Protein AF-0000000069707676 (afdb_homodimer)

pLDDT: mean 90.12, std 22.31, range [18.14, 98.94]

Organism: NCBI:txid1187080

Nearest PDB structures (foldseek):
  4gug-assembly1_A  TM=4.707E-01  e=2.164E-03  Salmonella enterica subsp. enterica serovar Typhimurium str. LT2
  3nnt-assembly1_B  TM=4.210E-01  e=1.293E-03  Salmonella enterica subsp. enterica serovar Typhimurium str. LT2
  4guf-assembly1_A  TM=4.722E-01  e=6.799E-03  Salmonella enterica subsp. enterica serovar Typhimurium str. LT2
  3l2i-assembly1_B  TM=4.270E-01  e=3.230E-03  Salmonella enterica subsp. enterica serovar Typhimurium str. LT2
  4guf-assembly1_B  TM=4.625E-01  e=8.073E-03  Salmonella enterica subsp. enterica serovar Typhimurium str. LT2

InterPro domains:
  IPR013022 Xylose isomerase-like, TIM barrel domain [PF01261] (122-294)
  IPR036237 Xylose isomerase-like superfamily [SSF51658] (43-297)
  IPR050312 IolE/XylA/MocC-like [PTHR12110] (61-290)

Secondary structure (DSSP, 8-state):
--------------------------------------SPPBPPPEEEGGGGTTTBT-SS--SSSPPB-SHHHHHHHHHHTT-SEEEEE-TT--HHHHHHHHHHHHHHT-EEEEE-PPP-SHHHHHHHHHHHHHHHHTT--EEEE-S-SS-HHHH-SSHHHHHHHHHHHHHHHHHHHHHHHHHT-EEEEE--SSS-HHHHHHHHHHHT-TTEEEEEESSGGGGGT--HHHHHHHHGGGEEEEEE-EEEEEEETTEEEEEEE-TTSSS--HHHHHHHHHHH-TT--EEE----SPPEEE-TTSGGGGTT-TT-BHHHHHHHHHHHHHTPPSSPPP--TTS-HHHHHHHHHHHHHHHHHHHHHHS-B--/--------------------------------------SPPBPPPEEEGGGGTTTBT-SS--SSSPPB-SHHHHHHHHHHTT-SEEEEE-TT--HHHHHHHHHHHHHHT-EEEEE-PPP-SHHHHHHHHHHHHHHHHTT--EEEE-S-SS-HHHH-SSHHHHHHHHHHHHHHHHHHHHHHHHHT-EEEEE--SSS-HHHHHHHHHHHT-TTEEEEEESSGGGGGT--HHHHHHHHGGGEEEEEE-EEEEEEETTEEEEEEE-TTSSS--HHHHHHHHHHH-TT--EEE----SPPEEE-TTSGGGGTT-TT-BHHHHHHHHHHHHHTPPSSPPP--TTS-HHHHHHHHHHHHHHHHHHHHHHH-B--

Solvent-accessible surface area (backbone atoms only — not comparable to full-atom values): 39520 Å² total; per-residue (Å²): 137,82,81,82,82,78,79,78,79,82,86,79,82,85,91,89,76,78,80,79,73,80,74,72,75,73,71,75,69,76,60,73,74,62,69,66,72,61,88,60,71,31,63,22,41,21,37,27,50,58,27,38,56,72,34,50,65,35,86,63,88,37,91,91,59,56,48,30,86,46,71,62,54,45,47,54,52,37,47,74,74,61,35,28,24,34,31,38,73,40,77,88,66,44,66,67,54,21,49,53,43,27,53,50,28,59,74,66,67,34,50,49,36,30,31,49,75,68,28,82,43,72,73,37,40,55,53,43,49,51,38,50,54,39,41,38,69,28,60,32,51,43,34,37,30,52,84,44,93,60,41,46,56,76,71,34,87,33,48,67,55,44,50,52,49,50,55,53,42,50,54,18,47,54,54,46,41,53,49,25,47,74,70,71,28,36,36,13,43,35,45,45,35,59,46,55,58,69,58,47,49,51,50,45,58,69,64,68,41,95,33,46,34,19,18,45,42,46,46,40,41,48,76,70,46,39,57,43,69,58,41,45,66,68,43,29,78,44,35,62,34,32,32,43,46,16,32,28,28,35,77,50,97,45,37,34,33,46,24,60,43,47,54,90,67,38,72,51,61,58,69,62,49,54,52,49,34,37,72,63,28,75,84,54,50,46,22,35,44,51,44,75,56,55,53,42,80,36,45,66,38,41,74,63,43,49,36,69,49,78,65,45,36,25,65,39,51,20,50,43,53,42,47,30,66,75,53,40,39,83,72,79,76,67,70,42,83,87,47,55,71,68,56,43,52,50,49,34,52,51,41,50,51,48,27,53,50,36,35,37,74,75,62,35,23,70,81,136,82,80,76,82,76,80,78,79,81,77,74,82,83,83,83,81,67,83,83,75,76,74,72,75,72,71,74,68,77,62,75,74,63,71,62,72,60,90,62,73,30,66,23,40,21,38,27,51,58,26,39,55,72,34,49,65,34,85,64,88,36,90,92,58,58,49,29,85,46,70,61,53,44,48,54,51,37,48,74,74,63,35,28,24,35,32,39,73,42,77,90,63,44,66,68,55,20,48,52,43,27,53,52,28,59,74,66,67,33,51,51,33,30,31,49,75,68,28,83,44,75,73,37,40,55,53,43,49,50,38,49,54,40,40,38,68,28,61,31,51,44,32,37,30,52,85,43,93,59,43,45,55,76,71,35,84,31,46,67,56,46,52,52,49,51,54,53,41,50,55,16,47,55,54,47,41,54,50,25,48,74,70,72,28,37,36,13,44,35,42,46,36,60,45,56,61,68,57,47,50,50,50,45,57,69,64,68,42,95,33,48,33,19,18,45,43,47,47,41,41,48,75,70,44,39,57,44,68,59,41,45,66,67,44,29,80,44,36,61,33,32,31,44,46,18,33,28,27,32,77,50,97,43,37,35,34,44,24,62,42,48,54,89,67,37,72,51,61,57,67,62,49,53,51,48,34,38,72,63,27,76,82,54,50,44,21,35,45,51,44,76,57,57,54,42,80,37,44,64,38,41,74,62,41,50,37,69,50,79,66,45,34,25,63,38,50,21,50,42,52,42,47,31,66,77,52,40,39,84,70,78,77,67,68,42,83,86,47,54,73,68,56,42,50,49,48,32,50,51,41,50,52,48,27,54,50,37,34,37,75,75,62,36,23,71,81

Foldseek 3Di:
DPDDPCPPPDDPDDDDDDPDPPPPPPPVPPPVCPVCCVPDFAAFAAAECLLVVCQAVHPDDDPVRHHDDDPQSVQVVCLVLAGQEYEEALAPDDLVNLVVLLVVCVVSNHAYEYEYEFQQDPVSLVSLLVSVVSNVSSVYQEYEYELDPDAQLPPDQAQVVLVVSVVSSLVRVLSNLVSCVVVNGAYAYEPQNNDQLVRVVVSQVVSVHLSYFHAYEQFNCLLVLDDSLVSLVRRLLRHQEYADWFWAWAADDQGIWIATFAPPQHLGPRLSSVSSNCVNPVPYHYYYNRRQAGTDDRRVNDPSSCNNVPCPDVVSSVVSRVSCVVGHGDDDDDHPVVDDSVVSSVVSVVRVSRNSVCCCPPVSNND/DPPPPDPPDPPPDDDDPPDDPPPPPPPVPPPVCPVCCPPDFAAFAAAECLLVVCQAVHPDDDPVRHHDDDPQSVQVVCLVLAGQAYEEALQPDDLVNLVVLLVVCVVSNHAYEYEDEFQQDPVSLVSLLVSVVSNVSSVYQEYEYELDPDAQLPPDQAQVVLVVSVVSSLVRVLSNLVSCVVVNGAYAYEPQNNDQLVRVVVSQVVSVHLSYFHAYEQFNCLLVLDDSLVSLVRRLLRHQEYADWFWAWAADDQGIWIATFAPPQHLGPRLSSVSSNCVNPVPYHYYYNRRQAGTDDRRVNDPSSCNNVPCPDVVSSVVSSVSCVVGHGDDDDDHPVVDDSVVSSVVSVVRVSRNSVCCCPPVSNND

Sequence (734 aa):
MKPSQDPQPSFNPSRRNFLLSAGILTFAMNFPVDVLGKSGERGKMGIVVHSYGLRWNSSHQSRNFPGFQDALQLLEHCHRIGSGGIQVGVHNWTESFAGLLKKRSKALNMFIEGSIGLPRSEKESGSFEKQIEIAKSAGVDVFRTVCLGGRRYETFKSQSEFDVFKEESLKALKTAVKIAEKHQVKLAIENHKDWRAKELVEIVQWLDNPWAGVTLDFGNNISLLEDPDEVIEILAPYSFSTHIKDMGVKTYESGFLLSEIPLGQGVVNLEKAVSLCLKYNPGIRFNLEMITRDPLKIPCLEEDYWKTFGELPGTELAKTLRLVRDKSFQGPLPIISNLDAEEQLSKEEDNILACLAYGKRNLKMNRMKPSQDPQPSFNPSRRNFLLSAGILTFAMNFPVDVLGKSGERGKMGIVVHSYGLRWNSSHQSRNFPGFQDALQLLEHCHRIGSGGIQVGVHNWTESFAGLLKKRSKALNMFIEGSIGLPRSEKESGSFEKQIEIAKSAGVDVFRTVCLGGRRYETFKSQSEFDVFKEESLKALKTAVKIAEKHQVKLAIENHKDWRAKELVEIVQWLDNPWAGVTLDFGNNISLLEDPDEVIEILAPYSFSTHIKDMGVKTYESGFLLSEIPLGQGVVNLEKAVSLCLKYNPGIRFNLEMITRDPLKIPCLEEDYWKTFGELPGTELAKTLRLVRDKSFQGPLPIISNLDAEEQLSKEEDNILACLAYGKRNLKMNR

Radius of gyration: 34.64 Å; Cα contacts (8 Å, |Δi|>4): 1341; chains: 2; bounding box: 85×104×82 Å

Structure (mmCIF, N/CA/C/O backbone):
data_AF-0000000069707676-model_v1
#
loop_
_entity.id
_entity.type
_entity.pdbx_description
1 polymer 'Xylose isomerase-like TIM barrel protein'
#
loop_
_atom_site.group_PDB
_atom_site.id
_atom_site.type_symbol
_atom_site.label_atom_id
_atom_site.label_alt_id
_atom_site.label_comp_id
_atom_site.label_asym_id
_atom_site.label_entity_id
_atom_site.label_seq_id
_atom_site.pdbx_PDB_ins_code
_atom_site.Cartn_x
_atom_site.Cartn_y
_atom_site.Cartn_z
_atom_site.occupancy
_atom_site.B_iso_or_equiv
_atom_site.auth_seq_id
_atom_site.auth_comp_id
_atom_site.auth_asym_id
_atom_site.auth_atom_id
_atom_site.pdbx_PDB_model_num
ATOM 1 N N . MET A 1 1 ? 59.562 18.438 -0.933 1 18.94 1 MET A N 1
ATOM 2 C CA . MET A 1 1 ? 59.406 18.094 0.478 1 18.94 1 MET A CA 1
ATOM 3 C C . MET A 1 1 ? 58 17.531 0.758 1 18.94 1 MET A C 1
ATOM 5 O O . MET A 1 1 ? 57 18.188 0.463 1 18.94 1 MET A O 1
ATOM 9 N N . LYS A 1 2 ? 57.906 16.156 0.917 1 26.8 2 LYS A N 1
ATOM 10 C CA . LYS A 1 2 ? 56.969 15.039 0.914 1 26.8 2 LYS A CA 1
ATOM 11 C C . LYS A 1 2 ? 56.094 15.047 2.172 1 26.8 2 LYS A C 1
ATOM 13 O O . LYS A 1 2 ? 56.438 14.43 3.18 1 26.8 2 LYS A O 1
ATOM 18 N N . PRO A 1 3 ? 55.438 16.234 2.629 1 22.31 3 PRO A N 1
ATOM 19 C CA . PRO A 1 3 ? 55.219 16.234 4.078 1 22.31 3 PRO A CA 1
ATOM 20 C C . PRO A 1 3 ? 54.406 15.031 4.551 1 22.31 3 PRO A C 1
ATOM 22 O O . PRO A 1 3 ? 53.656 14.438 3.76 1 22.31 3 PRO A O 1
ATOM 25 N N . SER A 1 4 ? 54.688 14.453 5.832 1 24.14 4 SER A N 1
ATOM 26 C CA . SER A 1 4 ? 54.562 13.469 6.895 1 24.14 4 SER A CA 1
ATOM 27 C C . SER A 1 4 ? 53.156 13.445 7.48 1 24.14 4 SER A C 1
ATOM 29 O O . SER A 1 4 ? 52.75 14.375 8.18 1 24.14 4 SER A O 1
ATOM 31 N N . GLN A 1 5 ? 52.125 13.07 6.625 1 24.75 5 GLN A N 1
ATOM 32 C CA . GLN A 1 5 ? 50.75 13.086 7.082 1 24.75 5 GLN A CA 1
ATOM 33 C C . GLN A 1 5 ? 50.562 12.195 8.305 1 24.75 5 GLN A C 1
ATOM 35 O O . GLN A 1 5 ? 50.938 11.016 8.289 1 24.75 5 GLN A O 1
ATOM 40 N N . ASP A 1 6 ? 50.5 12.75 9.57 1 22 6 ASP A N 1
ATOM 41 C CA . ASP A 1 6 ? 50.438 12.312 10.961 1 22 6 ASP A CA 1
ATOM 42 C C . ASP A 1 6 ? 49.219 11.43 11.203 1 22 6 ASP A C 1
ATOM 44 O O . ASP A 1 6 ? 48.094 11.836 10.945 1 22 6 ASP A O 1
ATOM 48 N N . PRO A 1 7 ? 49.281 10.047 11.273 1 27.03 7 PRO A N 1
ATOM 49 C CA . PRO A 1 7 ? 48.281 8.961 11.336 1 27.03 7 PRO A CA 1
ATOM 50 C C . PRO A 1 7 ? 47.5 8.961 12.641 1 27.03 7 PRO A C 1
ATOM 52 O O . PRO A 1 7 ? 48.062 8.711 13.711 1 27.03 7 PRO A O 1
ATOM 55 N N . GLN A 1 8 ? 46.781 10.133 13.039 1 22.34 8 GLN A N 1
ATOM 56 C CA . GLN A 1 8 ? 46.469 10.094 14.461 1 22.34 8 GLN A CA 1
ATOM 57 C C . GLN A 1 8 ? 45.656 8.852 14.805 1 22.34 8 GLN A C 1
ATOM 59 O O . GLN A 1 8 ? 44.781 8.438 14.039 1 22.34 8 GLN A O 1
ATOM 64 N N . PRO A 1 9 ? 45.938 8.031 15.93 1 24.5 9 PRO A N 1
ATOM 65 C CA . PRO A 1 9 ? 45.688 6.695 16.469 1 24.5 9 PRO A CA 1
ATOM 66 C C . PRO A 1 9 ? 44.312 6.559 17.078 1 24.5 9 PRO A C 1
ATOM 68 O O . PRO A 1 9 ? 44 7.23 18.062 1 24.5 9 PRO A O 1
ATOM 71 N N . SER A 1 10 ? 43.188 6.863 16.359 1 21.95 10 SER A N 1
ATOM 72 C CA . SER A 1 10 ? 42.031 7.129 17.203 1 21.95 10 SER A CA 1
ATOM 73 C C . SER A 1 10 ? 41.688 5.93 18.094 1 21.95 10 SER A C 1
ATOM 75 O O . SER A 1 10 ? 41.969 4.789 17.719 1 21.95 10 SER A O 1
ATOM 77 N N . PHE A 1 11 ? 41.188 6.191 19.422 1 19.09 11 PHE A N 1
ATOM 78 C CA . PHE A 1 11 ? 40.906 5.668 20.75 1 19.09 11 PHE A CA 1
ATOM 79 C C . PHE A 1 11 ? 39.844 4.57 20.703 1 19.09 11 PHE A C 1
ATOM 81 O O . PHE A 1 11 ? 38.812 4.746 20.078 1 19.09 11 PHE A O 1
ATOM 88 N N . ASN A 1 12 ? 40.188 3.281 20.938 1 20.2 12 ASN A N 1
ATOM 89 C CA . ASN A 1 12 ? 39.656 1.931 21.016 1 20.2 12 ASN A CA 1
ATOM 90 C C . ASN A 1 12 ? 38.656 1.793 22.188 1 20.2 12 ASN A C 1
ATOM 92 O O . ASN A 1 12 ? 39.062 1.486 23.312 1 20.2 12 ASN A O 1
ATOM 96 N N . PRO A 1 13 ? 37.812 2.799 22.578 1 22.08 13 PRO A N 1
ATOM 97 C CA . PRO A 1 13 ? 37.344 2.68 23.953 1 22.08 13 PRO A CA 1
ATOM 98 C C . PRO A 1 13 ? 36.625 1.355 24.219 1 22.08 13 PRO A C 1
ATOM 100 O O . PRO A 1 13 ? 35.906 0.847 23.344 1 22.08 13 PRO A O 1
ATOM 103 N N . SER A 1 14 ? 37.094 0.553 25.141 1 19.22 14 SER A N 1
ATOM 104 C CA . SER A 1 14 ? 36.969 -0.75 25.781 1 19.22 14 SER A CA 1
ATOM 105 C C . SER A 1 14 ? 35.531 -0.987 26.281 1 19.22 14 SER A C 1
ATOM 107 O O . SER A 1 14 ? 34.75 -0.045 26.391 1 19.22 14 SER A O 1
ATOM 109 N N . ARG A 1 15 ? 35.312 -2.117 27.188 1 18.34 15 ARG A N 1
ATOM 110 C CA . ARG A 1 15 ? 34.531 -3.297 27.547 1 18.34 15 ARG A CA 1
ATOM 111 C C . ARG A 1 15 ? 33.312 -2.91 28.359 1 18.34 15 ARG A C 1
ATOM 113 O O . ARG A 1 15 ? 32.188 -3.285 28 1 18.34 15 ARG A O 1
ATOM 120 N N . ARG A 1 16 ? 33.281 -3.205 29.859 1 18.14 16 ARG A N 1
ATOM 121 C CA . ARG A 1 16 ? 32.688 -4.191 30.766 1 18.14 16 ARG A CA 1
ATOM 122 C C . ARG A 1 16 ? 31.406 -3.65 31.406 1 18.14 16 ARG A C 1
ATOM 124 O O . ARG A 1 16 ? 30.344 -4.258 31.312 1 18.14 16 ARG A O 1
ATOM 131 N N . ASN A 1 17 ? 31.422 -3.611 32.844 1 18.59 17 ASN A N 1
ATOM 132 C CA . ASN A 1 17 ? 30.734 -4.289 33.938 1 18.59 17 ASN A CA 1
ATOM 133 C C . ASN A 1 17 ? 29.516 -3.486 34.406 1 18.59 17 ASN A C 1
ATOM 135 O O . ASN A 1 17 ? 28.5 -4.062 34.812 1 18.59 17 ASN A O 1
ATOM 139 N N . PHE A 1 18 ? 29.766 -2.24 34.906 1 19.41 18 PHE A N 1
ATOM 140 C CA . PHE A 1 18 ? 29.281 -1.922 36.25 1 19.41 18 PHE A CA 1
ATOM 141 C C . PHE A 1 18 ? 27.797 -1.526 36.188 1 19.41 18 PHE A C 1
ATOM 143 O O . PHE A 1 18 ? 27.344 -0.701 36.969 1 19.41 18 PHE A O 1
ATOM 150 N N . LEU A 1 19 ? 26.984 -1.973 35.281 1 20.45 19 LEU A N 1
ATOM 151 C CA . LEU A 1 19 ? 25.703 -1.313 35.406 1 20.45 19 LEU A CA 1
ATOM 152 C C . LEU A 1 19 ? 25.062 -1.614 36.75 1 20.45 19 LEU A C 1
ATOM 154 O O . LEU A 1 19 ? 25.016 -2.771 37.188 1 20.45 19 LEU A O 1
ATOM 158 N N . LEU A 1 20 ? 25.062 -0.596 37.75 1 20.3 20 LEU A N 1
ATOM 159 C CA . LEU A 1 20 ? 24.484 -0.291 39.031 1 20.3 20 LEU A CA 1
ATOM 160 C C . LEU A 1 20 ? 23.031 -0.756 39.094 1 20.3 20 LEU A C 1
ATOM 162 O O . LEU A 1 20 ? 22.219 -0.416 38.25 1 20.3 20 LEU A O 1
ATOM 166 N N . SER A 1 21 ? 22.75 -1.948 39.812 1 23.53 21 SER A N 1
ATOM 167 C CA . SER A 1 21 ? 21.609 -2.691 40.344 1 23.53 21 SER A CA 1
ATOM 168 C C . SER A 1 21 ? 20.672 -1.781 41.125 1 23.53 21 SER A C 1
ATOM 170 O O . SER A 1 21 ? 19.859 -2.256 41.906 1 23.53 21 SER A O 1
ATOM 172 N N . ALA A 1 22 ? 20.953 -0.476 41.344 1 25.48 22 ALA A N 1
ATOM 173 C CA . ALA A 1 22 ? 20.141 0.098 42.406 1 25.48 22 ALA A CA 1
ATOM 174 C C . ALA A 1 22 ? 18.656 -0.211 42.188 1 25.48 22 ALA A C 1
ATOM 176 O O . ALA A 1 22 ? 18.156 -0.15 41.062 1 25.48 22 ALA A O 1
ATOM 177 N N . GLY A 1 23 ? 18.094 -1.056 43.094 1 24.98 23 GLY A N 1
ATOM 178 C CA . GLY A 1 23 ? 16.781 -1.553 43.5 1 24.98 23 GLY A CA 1
ATOM 179 C C . GLY A 1 23 ? 15.703 -0.479 43.5 1 24.98 23 GLY A C 1
ATOM 180 O O . GLY A 1 23 ? 15.703 0.402 44.344 1 24.98 23 GLY A O 1
ATOM 181 N N . ILE A 1 24 ? 15.609 0.281 42.438 1 24.64 24 ILE A N 1
ATOM 182 C CA . ILE A 1 24 ? 14.609 1.331 42.594 1 24.64 24 ILE A CA 1
ATOM 183 C C . ILE A 1 24 ? 13.273 0.716 43.031 1 24.64 24 ILE A C 1
ATOM 185 O O . ILE A 1 24 ? 12.758 -0.177 42.344 1 24.64 24 ILE A O 1
ATOM 189 N N . LEU A 1 25 ? 13.125 0.71 44.344 1 26.56 25 LEU A N 1
ATOM 190 C CA . LEU A 1 25 ? 11.883 0.451 45.062 1 26.56 25 LEU A CA 1
ATOM 191 C C . LEU A 1 25 ? 10.703 1.119 44.375 1 26.56 25 LEU A C 1
ATOM 193 O O . LEU A 1 25 ? 10.711 2.334 44.156 1 26.56 25 LEU A O 1
ATOM 197 N N . THR A 1 26 ? 10.203 0.37 43.406 1 25.67 26 THR A N 1
ATOM 198 C CA . THR A 1 26 ? 8.961 0.738 42.719 1 25.67 26 THR A CA 1
ATOM 199 C C . THR A 1 26 ? 7.848 1 43.719 1 25.67 26 THR A C 1
ATOM 201 O O . THR A 1 26 ? 7.355 0.071 44.375 1 25.67 26 THR A O 1
ATOM 204 N N . PHE A 1 27 ? 8.148 1.96 44.625 1 25.3 27 PHE A N 1
ATOM 205 C CA . PHE A 1 27 ? 6.918 2.266 45.375 1 25.3 27 PHE A CA 1
ATOM 206 C C . PHE A 1 27 ? 5.77 2.52 44.406 1 25.3 27 PHE A C 1
ATOM 208 O O . PHE A 1 27 ? 5.848 3.408 43.562 1 25.3 27 PHE A O 1
ATOM 215 N N . ALA A 1 28 ? 5.105 1.419 44.062 1 29.2 28 ALA A N 1
ATOM 216 C CA . ALA A 1 28 ? 3.795 1.381 43.438 1 29.2 28 ALA A CA 1
ATOM 217 C C . ALA A 1 28 ? 2.846 2.398 44.062 1 29.2 28 ALA A C 1
ATOM 219 O O . ALA A 1 28 ? 2.168 2.1 45.031 1 29.2 28 ALA A O 1
ATOM 220 N N . MET A 1 29 ? 3.449 3.611 44.469 1 28.05 29 MET A N 1
ATOM 221 C CA . MET A 1 29 ? 2.352 4.426 44.969 1 28.05 29 MET A CA 1
ATOM 222 C C . MET A 1 29 ? 1.232 4.543 43.938 1 28.05 29 MET A C 1
ATOM 224 O O . MET A 1 29 ? 1.487 4.848 42.781 1 28.05 29 MET A O 1
ATOM 228 N N . ASN A 1 30 ? 0.22 3.725 44.062 1 29.59 30 ASN A N 1
ATOM 229 C CA . ASN A 1 30 ? -1.12 3.795 43.5 1 29.59 30 ASN A CA 1
ATOM 230 C C . ASN A 1 30 ? -1.616 5.234 43.406 1 29.59 30 ASN A C 1
ATOM 232 O O . ASN A 1 30 ? -2.268 5.73 44.312 1 29.59 30 ASN A O 1
ATOM 236 N N . PHE A 1 31 ? -0.656 6.188 43.156 1 28.3 31 PHE A N 1
ATOM 237 C CA . PHE A 1 31 ? -1.469 7.391 43.031 1 28.3 31 PHE A CA 1
ATOM 238 C C . PHE A 1 31 ? -2.537 7.211 41.938 1 28.3 31 PHE A C 1
ATOM 240 O O . PHE A 1 31 ? -2.262 6.672 40.875 1 28.3 31 PHE A O 1
ATOM 247 N N . PRO A 1 32 ? -3.785 6.949 42.375 1 33.12 32 PRO A N 1
ATOM 248 C CA . PRO A 1 32 ? -4.832 7.047 41.344 1 33.12 32 PRO A CA 1
ATOM 249 C C . PRO A 1 32 ? -4.543 8.125 40.312 1 33.12 32 PRO A C 1
ATOM 251 O O . PRO A 1 32 ? -4.191 9.25 40.656 1 33.12 32 PRO A O 1
ATOM 254 N N . VAL A 1 33 ? -3.787 7.773 39.312 1 31.56 33 VAL A N 1
ATOM 255 C CA . VAL A 1 33 ? -3.674 8.734 38.219 1 31.56 33 VAL A CA 1
ATOM 256 C C . VAL A 1 33 ? -5.043 9.344 37.938 1 31.56 33 VAL A C 1
ATOM 258 O O . VAL A 1 33 ? -5.891 8.703 37.312 1 31.56 33 VAL A O 1
ATOM 261 N N . ASP A 1 34 ? -5.711 9.672 39 1 30.55 34 ASP A N 1
ATOM 262 C CA . ASP A 1 34 ? -6.75 10.625 38.625 1 30.55 34 ASP A CA 1
ATOM 263 C C . ASP A 1 34 ? -6.211 11.648 37.625 1 30.55 34 ASP A C 1
ATOM 265 O O . ASP A 1 34 ? -5.398 12.5 37.969 1 30.55 34 ASP A O 1
ATOM 269 N N . VAL A 1 35 ? -5.758 11.125 36.531 1 33.75 35 VAL A N 1
ATOM 270 C CA . VAL A 1 35 ? -5.676 12.148 35.469 1 33.75 35 VAL A CA 1
ATOM 271 C C . VAL A 1 35 ? -6.711 13.234 35.75 1 33.75 35 VAL A C 1
ATOM 273 O O . VAL A 1 35 ? -7.918 12.992 35.656 1 33.75 35 VAL A O 1
ATOM 276 N N . LEU A 1 36 ? -6.602 13.938 36.719 1 34.53 36 LEU A N 1
ATOM 277 C CA . LEU A 1 36 ? -7.25 15.242 36.75 1 34.53 36 LEU A CA 1
ATOM 278 C C . LEU A 1 36 ? -7.27 15.859 35.344 1 34.53 36 LEU A C 1
ATOM 280 O O . LEU A 1 36 ? -6.281 16.453 34.906 1 34.53 36 LEU A O 1
ATOM 284 N N . GLY A 1 37 ? -7.262 15.195 34.188 1 37.06 37 GLY A N 1
ATOM 285 C CA . GLY A 1 37 ? -7.914 16.078 33.25 1 37.06 37 GLY A CA 1
ATOM 286 C C . GLY A 1 37 ? -8.992 16.938 33.875 1 37.06 37 GLY A C 1
ATOM 287 O O . GLY A 1 37 ? -10.125 16.5 34.031 1 37.06 37 GLY A O 1
ATOM 288 N N . LYS A 1 38 ? -8.773 17.484 34.938 1 39.62 38 LYS A N 1
ATOM 289 C CA . LYS A 1 38 ? -9.617 18.422 35.656 1 39.62 38 LYS A CA 1
ATOM 290 C C . LYS A 1 38 ? -10.602 19.125 34.719 1 39.62 38 LYS A C 1
ATOM 292 O O . LYS A 1 38 ? -10.211 19.625 33.688 1 39.62 38 LYS A O 1
ATOM 297 N N . SER A 1 39 ? -11.789 18.672 34.531 1 53.09 39 SER A N 1
ATOM 298 C CA . SER A 1 39 ? -13.055 19.125 33.969 1 53.09 39 SER A CA 1
ATOM 299 C C . SER A 1 39 ? -13.023 20.609 33.656 1 53.09 39 SER A C 1
ATOM 301 O O . SER A 1 39 ? -14.047 21.203 33.312 1 53.09 39 SER A O 1
ATOM 303 N N . GLY A 1 40 ? -11.828 21.266 33.938 1 68.12 40 GLY A N 1
ATOM 304 C CA . GLY A 1 40 ? -11.969 22.703 33.875 1 68.12 40 GLY A CA 1
ATOM 305 C C . GLY A 1 40 ? -11.93 23.234 32.469 1 68.12 40 GLY A C 1
ATOM 306 O O . GLY A 1 40 ? -11.625 22.5 31.516 1 68.12 40 GLY A O 1
ATOM 307 N N . GLU A 1 41 ? -12.258 24.453 32.281 1 86.81 41 GLU A N 1
ATOM 308 C CA . GLU A 1 41 ? -12.312 25.219 31.047 1 86.81 41 GLU A CA 1
ATOM 309 C C . GLU A 1 41 ? -10.93 25.359 30.422 1 86.81 41 GLU A C 1
ATOM 311 O O . GLU A 1 41 ? -9.93 25.469 31.141 1 86.81 41 GLU A O 1
ATOM 316 N N . ARG A 1 42 ? -10.781 25.062 29.203 1 94.56 42 ARG A N 1
ATOM 317 C CA . ARG A 1 42 ? -9.57 25.219 28.406 1 94.56 42 ARG A CA 1
ATOM 318 C C . ARG A 1 42 ? -9.547 26.578 27.703 1 94.56 42 ARG A C 1
ATOM 320 O O . ARG A 1 42 ? -10.57 27.266 27.641 1 94.56 42 ARG A O 1
ATOM 327 N N . GLY A 1 43 ? -8.312 26.938 27.344 1 95.31 43 GLY A N 1
ATOM 328 C CA . GLY A 1 43 ? -8.18 28.203 26.641 1 95.31 43 GLY A CA 1
ATOM 329 C C . GLY A 1 43 ? -8.906 28.234 25.297 1 95.31 43 GLY A C 1
ATOM 330 O O . GLY A 1 43 ? -8.938 27.219 24.594 1 95.31 43 GLY A O 1
ATOM 331 N N . LYS A 1 44 ? -9.461 29.422 25 1 97.25 44 LYS A N 1
ATOM 332 C CA . LYS A 1 44 ? -10.109 29.594 23.703 1 97.25 44 LYS A CA 1
ATOM 333 C C . LYS A 1 44 ? -9.133 29.328 22.562 1 97.25 44 LYS A C 1
ATOM 335 O O . LYS A 1 44 ? -7.934 29.578 22.688 1 97.25 44 LYS A O 1
ATOM 340 N N . MET A 1 45 ? -9.688 28.891 21.453 1 98.56 45 MET A N 1
ATOM 341 C CA . MET A 1 45 ? -8.859 28.656 20.281 1 98.56 45 MET A CA 1
ATOM 342 C C . MET A 1 45 ? -8.445 29.969 19.625 1 98.56 45 MET A C 1
ATOM 344 O O . MET A 1 45 ? -9.242 30.906 19.562 1 98.56 45 MET A O 1
ATOM 348 N N . GLY A 1 46 ? -7.152 30 19.219 1 98.81 46 GLY A N 1
ATOM 349 C CA . GLY A 1 46 ? -6.762 31 18.25 1 98.81 46 GLY A CA 1
ATOM 350 C C . GLY A 1 46 ? -7.105 30.625 16.812 1 98.81 46 GLY A C 1
ATOM 351 O O . GLY A 1 46 ? -7.695 29.578 16.578 1 98.81 46 GLY A O 1
ATOM 352 N N . ILE A 1 47 ? -6.82 31.531 15.883 1 98.88 47 ILE A N 1
ATOM 353 C CA . ILE A 1 47 ? -7.062 31.281 14.469 1 98.88 47 ILE A CA 1
ATOM 354 C C . ILE A 1 47 ? -5.801 31.578 13.664 1 98.88 47 ILE A C 1
ATOM 356 O O . ILE A 1 47 ? -5.215 32.656 13.805 1 98.88 47 ILE A O 1
ATOM 360 N N . VAL A 1 48 ? -5.375 30.594 12.891 1 98.88 48 VAL A N 1
ATOM 361 C CA . VAL A 1 48 ? -4.285 30.781 11.945 1 98.88 48 VAL A CA 1
ATOM 362 C C . VAL A 1 48 ? -4.781 31.594 10.742 1 98.88 48 VAL A C 1
ATOM 364 O O . VAL A 1 48 ? -5.863 31.328 10.219 1 98.88 48 VAL A O 1
ATOM 367 N N . VAL A 1 49 ? -3.979 32.469 10.32 1 98.69 49 VAL A N 1
ATOM 368 C CA . VAL A 1 49 ? -4.367 33.375 9.227 1 98.69 49 VAL A CA 1
ATOM 369 C C . VAL A 1 49 ? -4.762 32.531 8.008 1 98.69 49 VAL A C 1
ATOM 371 O O . VAL A 1 49 ? -5.617 32.969 7.219 1 98.69 49 VAL A O 1
ATOM 374 N N . HIS A 1 50 ? -4.258 31.312 7.887 1 98.19 50 HIS A N 1
ATOM 375 C CA . HIS A 1 50 ? -4.535 30.469 6.734 1 98.19 50 HIS A CA 1
ATOM 376 C C . HIS A 1 50 ? -5.988 30 6.73 1 98.19 50 HIS A C 1
ATOM 378 O O . HIS A 1 50 ? -6.5 29.562 5.699 1 98.19 50 HIS A O 1
ATOM 384 N N . SER A 1 51 ? -6.621 30.031 7.855 1 98.75 51 SER A N 1
ATOM 385 C CA . SER A 1 51 ? -8.055 29.766 7.902 1 98.75 51 SER A CA 1
ATOM 386 C C . SER A 1 51 ? -8.844 30.812 7.117 1 98.75 51 SER A C 1
ATOM 388 O O . SER A 1 51 ? -9.945 30.531 6.641 1 98.75 51 SER A O 1
ATOM 390 N N . TYR A 1 52 ? -8.281 32 7.039 1 98.56 52 TYR A N 1
ATOM 391 C CA . TYR A 1 52 ? -8.875 33.094 6.289 1 98.56 52 TYR A CA 1
ATOM 392 C C . TYR A 1 52 ? -8.086 33.375 5.016 1 98.56 52 TYR A C 1
ATOM 394 O O . TYR A 1 52 ? -7.812 34.531 4.695 1 98.56 52 TYR A O 1
ATOM 402 N N . GLY A 1 53 ? -7.738 32.312 4.371 1 97.19 53 GLY A N 1
ATOM 403 C CA . GLY A 1 53 ? -6.961 32.469 3.152 1 97.19 53 GLY A CA 1
ATOM 404 C C . GLY A 1 53 ? -7.664 33.281 2.096 1 97.19 53 GLY A C 1
ATOM 405 O O . GLY A 1 53 ? -7.023 34.031 1.341 1 97.19 53 GLY A O 1
ATOM 406 N N . LEU A 1 54 ? -8.953 33.25 2.027 1 96.94 54 LEU A N 1
ATOM 407 C CA . LEU A 1 54 ? -9.727 33.969 1.015 1 96.94 54 LEU A CA 1
ATOM 408 C C . LEU A 1 54 ? -9.891 35.438 1.386 1 96.94 54 LEU A C 1
ATOM 410 O O . LEU A 1 54 ? -9.852 36.281 0.515 1 96.94 54 LEU A O 1
ATOM 414 N N . ARG A 1 55 ? -9.953 35.688 2.662 1 97.31 55 ARG A N 1
ATOM 415 C CA . ARG A 1 55 ? -10.172 37.062 3.094 1 97.31 55 ARG A CA 1
ATOM 416 C C . ARG A 1 55 ? -8.844 37.781 3.307 1 97.31 55 ARG A C 1
ATOM 418 O O . ARG A 1 55 ? -8.789 39.031 3.279 1 97.31 55 ARG A O 1
ATOM 425 N N . TRP A 1 56 ? -7.812 37.062 3.576 1 97.31 56 TRP A N 1
ATOM 426 C CA . TRP A 1 56 ? -6.512 37.688 3.83 1 97.31 56 TRP A CA 1
ATOM 427 C C . TRP A 1 56 ? -5.973 38.344 2.578 1 97.31 56 TRP A C 1
ATOM 429 O O . TRP A 1 56 ? -5.699 37.688 1.572 1 97.31 56 TRP A O 1
ATOM 439 N N . ASN A 1 57 ? -5.879 39.625 2.652 1 93.44 57 ASN A N 1
ATOM 440 C CA . ASN A 1 57 ? -5.414 40.469 1.539 1 93.44 57 ASN A CA 1
ATOM 441 C C . ASN A 1 57 ? -6.246 40.219 0.282 1 93.44 57 ASN A C 1
ATOM 443 O O . ASN A 1 57 ? -5.703 40.125 -0.82 1 93.44 57 ASN A O 1
ATOM 447 N N . SER A 1 58 ? -7.504 40.094 0.488 1 90.88 58 SER A N 1
ATOM 448 C CA . SER A 1 58 ? -8.414 39.781 -0.612 1 90.88 58 SER A CA 1
ATOM 449 C C . SER A 1 58 ? -8.516 40.969 -1.574 1 90.88 58 SER A C 1
ATOM 451 O O . SER A 1 58 ? -8.57 42.125 -1.146 1 90.88 58 SER A O 1
ATOM 453 N N . SER A 1 59 ? -8.508 40.656 -2.848 1 86.75 59 SER A N 1
ATOM 454 C CA . SER A 1 59 ? -8.742 41.688 -3.855 1 86.75 59 SER A CA 1
ATOM 455 C C . SER A 1 59 ? -10.234 41.906 -4.078 1 86.75 59 SER A C 1
ATOM 457 O O . SER A 1 59 ? -10.641 42.938 -4.645 1 86.75 59 SER A O 1
ATOM 459 N N . HIS A 1 60 ? -10.984 40.906 -3.654 1 87.56 60 HIS A N 1
ATOM 460 C CA . HIS A 1 60 ? -12.438 41 -3.803 1 87.56 60 HIS A CA 1
ATOM 461 C C . HIS A 1 60 ? -13.047 41.875 -2.707 1 87.56 60 HIS A C 1
ATOM 463 O O . HIS A 1 60 ? -12.875 41.594 -1.519 1 87.56 60 HIS A O 1
ATOM 469 N N . GLN A 1 61 ? -13.727 42.906 -3.148 1 88.81 61 GLN A N 1
ATOM 470 C CA . GLN A 1 61 ? -14.398 43.75 -2.184 1 88.81 61 GLN A CA 1
ATOM 471 C C . GLN A 1 61 ? -15.766 43.219 -1.8 1 88.81 61 GLN A C 1
ATOM 473 O O . GLN A 1 61 ? -16.656 43.094 -2.646 1 88.81 61 GLN A O 1
ATOM 478 N N . SER A 1 62 ? -15.836 42.75 -0.595 1 93.94 62 SER A N 1
ATOM 479 C CA . SER A 1 62 ? -17.094 42.25 -0.062 1 93.94 62 SER A CA 1
ATOM 480 C C . SER A 1 62 ? -17.594 43.094 1.094 1 93.94 62 SER A C 1
ATOM 482 O O . SER A 1 62 ? -16.828 43.438 2.002 1 93.94 62 SER A O 1
ATOM 484 N N . ARG A 1 63 ? -18.844 43.438 1.013 1 94.12 63 ARG A N 1
ATOM 485 C CA . ARG A 1 63 ? -19.438 44.188 2.113 1 94.12 63 ARG A CA 1
ATOM 486 C C . ARG A 1 63 ? -19.672 43.281 3.324 1 94.12 63 ARG A C 1
ATOM 488 O O . ARG A 1 63 ? -19.484 43.719 4.465 1 94.12 63 ARG A O 1
ATOM 495 N N . ASN A 1 64 ? -20.016 42.062 3.135 1 94.94 64 ASN A N 1
ATOM 496 C CA . ASN A 1 64 ? -20.344 41.125 4.195 1 94.94 64 ASN A CA 1
ATOM 497 C C . ASN A 1 64 ? -19.094 40.531 4.82 1 94.94 64 ASN A C 1
ATOM 499 O O . ASN A 1 64 ? -19.094 40.188 6.008 1 94.94 64 ASN A O 1
ATOM 503 N N . PHE A 1 65 ? -18.094 40.375 3.951 1 97.12 65 PHE A N 1
ATOM 504 C CA . PHE A 1 65 ? -16.859 39.75 4.398 1 97.12 65 PHE A CA 1
ATOM 505 C C . PHE A 1 65 ? -15.641 40.562 3.953 1 97.12 65 PHE A C 1
ATOM 507 O O . PHE A 1 65 ? -14.844 40.094 3.145 1 97.12 65 PHE A O 1
ATOM 514 N N . PRO A 1 66 ? -15.461 41.656 4.543 1 95.81 66 PRO A N 1
ATOM 515 C CA . PRO A 1 66 ? -14.336 42.5 4.133 1 95.81 66 PRO A CA 1
ATOM 516 C C . PRO A 1 66 ? -12.984 41.844 4.367 1 95.81 66 PRO A C 1
ATOM 518 O O . PRO A 1 66 ? -12.805 41.125 5.355 1 95.81 66 PRO A O 1
ATOM 521 N N . GLY A 1 67 ? -12.07 42.156 3.492 1 96.44 67 GLY A N 1
ATOM 522 C CA . GLY A 1 67 ? -10.719 41.625 3.604 1 96.44 67 GLY A CA 1
ATOM 523 C C . GLY A 1 67 ? -9.953 42.188 4.785 1 96.44 67 GLY A C 1
ATOM 524 O O . GLY A 1 67 ? -10.312 43.219 5.324 1 96.44 67 GLY A O 1
ATOM 525 N N . PHE A 1 68 ? -8.93 41.375 5.191 1 96.69 68 PHE A N 1
ATOM 526 C CA . PHE A 1 68 ? -7.965 41.844 6.188 1 96.69 68 PHE A CA 1
ATOM 527 C C . PHE A 1 68 ? -6.676 42.281 5.523 1 96.69 68 PHE A C 1
ATOM 529 O O . PHE A 1 68 ? -6.094 41.562 4.715 1 96.69 68 PHE A O 1
ATOM 536 N N . GLN A 1 69 ? -6.199 43.406 5.961 1 94.75 69 GLN A N 1
ATOM 537 C CA . GLN A 1 69 ? -4.992 43.938 5.328 1 94.75 69 GLN A CA 1
ATOM 538 C C . GLN A 1 69 ? -3.779 43.75 6.238 1 94.75 69 GLN A C 1
ATOM 540 O O . GLN A 1 69 ? -2.639 43.906 5.793 1 94.75 69 GLN A O 1
ATOM 545 N N . ASP A 1 70 ? -4.09 43.531 7.461 1 96.81 70 ASP A N 1
ATOM 546 C CA . ASP A 1 70 ? -2.979 43.375 8.391 1 96.81 70 ASP A CA 1
ATOM 547 C C . ASP A 1 70 ? -3.406 42.594 9.625 1 96.81 70 ASP A C 1
ATOM 549 O O . ASP A 1 70 ? -4.566 42.188 9.742 1 96.81 70 ASP A O 1
ATOM 553 N N . ALA A 1 71 ? -2.434 42.375 10.5 1 98.56 71 ALA A N 1
ATOM 554 C CA . ALA A 1 71 ? -2.641 41.562 11.688 1 98.56 71 ALA A CA 1
ATOM 555 C C . ALA A 1 71 ? -3.656 42.188 12.625 1 98.56 71 ALA A C 1
ATOM 557 O O . ALA A 1 71 ? -4.383 41.5 13.344 1 98.56 71 ALA A O 1
AT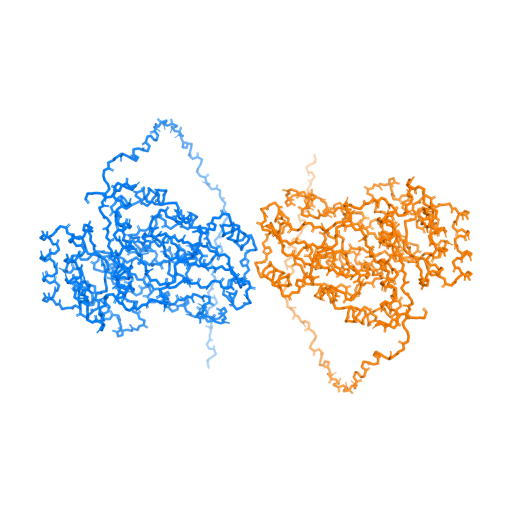OM 558 N N . LEU A 1 72 ? -3.666 43.5 12.664 1 98.44 72 LEU A N 1
ATOM 559 C CA . LEU A 1 72 ? -4.582 44.188 13.562 1 98.44 72 LEU A CA 1
ATOM 560 C C . LEU A 1 72 ? -6.031 43.938 13.148 1 98.44 72 LEU A C 1
ATOM 562 O O . LEU A 1 72 ? -6.879 43.656 14 1 98.44 72 LEU A O 1
ATOM 566 N N . GLN A 1 73 ? -6.324 44.062 11.891 1 98.12 73 GLN A N 1
ATOM 567 C CA . GLN A 1 73 ? -7.672 43.812 11.391 1 98.12 73 GLN A CA 1
ATOM 568 C C . GLN A 1 73 ? -8.078 42.344 11.641 1 98.12 73 GLN A C 1
ATOM 570 O O . GLN A 1 73 ? -9.219 42.094 12.016 1 98.12 73 GLN A O 1
ATOM 575 N N . LEU A 1 74 ? -7.184 41.469 11.414 1 98.69 74 LEU A N 1
ATOM 576 C CA . LEU A 1 74 ? -7.449 40.062 11.695 1 98.69 74 LEU A CA 1
ATOM 577 C C . LEU A 1 74 ? -7.75 39.844 13.18 1 98.69 74 LEU A C 1
ATOM 579 O O . LEU A 1 74 ? -8.711 39.156 13.531 1 98.69 74 LEU A O 1
ATOM 583 N N . LEU A 1 75 ? -6.926 40.438 14.023 1 98.75 75 LEU A N 1
ATOM 584 C CA . LEU A 1 75 ? -7.078 40.312 15.469 1 98.75 75 LEU A CA 1
ATOM 585 C C . LEU A 1 75 ? -8.453 40.812 15.906 1 98.75 75 LEU A C 1
ATOM 587 O O . LEU A 1 75 ? -9.133 40.125 16.688 1 98.75 75 LEU A O 1
ATOM 591 N N . GLU A 1 76 ? -8.875 41.906 15.438 1 98.56 76 GLU A N 1
ATOM 592 C CA . GLU A 1 76 ? -10.148 42.5 15.828 1 98.56 76 GLU A CA 1
ATOM 593 C C . GLU A 1 76 ? -11.32 41.625 15.375 1 98.56 76 GLU A C 1
ATOM 595 O O . GLU A 1 76 ? -12.281 41.406 16.125 1 98.56 76 GLU A O 1
ATOM 600 N N . HIS A 1 77 ? -11.211 41.188 14.18 1 98.56 77 HIS A N 1
ATOM 601 C CA . HIS A 1 77 ? -12.266 40.312 13.688 1 98.56 77 HIS A CA 1
ATOM 602 C C . HIS A 1 77 ? -12.344 39.031 14.508 1 98.56 77 HIS A C 1
ATOM 604 O O . HIS A 1 77 ? -13.43 38.594 14.914 1 98.56 77 HIS A O 1
ATOM 610 N N . CYS A 1 78 ? -11.219 38.406 14.695 1 98.75 78 CYS A N 1
ATOM 611 C CA . CYS A 1 78 ? -11.172 37.156 15.43 1 98.75 78 CYS A CA 1
ATOM 612 C C . CYS A 1 78 ? -11.711 37.312 16.844 1 98.75 78 CYS A C 1
ATOM 614 O O . CYS A 1 78 ? -12.391 36.438 17.375 1 98.75 78 CYS A O 1
ATOM 616 N N . HIS A 1 79 ? -11.414 38.469 17.438 1 98.62 79 HIS A N 1
ATOM 617 C CA . HIS A 1 79 ? -11.977 38.781 18.75 1 98.62 79 HIS A CA 1
ATOM 618 C C . HIS A 1 79 ? -13.5 38.781 18.703 1 98.62 79 HIS A C 1
ATOM 620 O O . HIS A 1 79 ? -14.164 38.219 19.578 1 98.62 79 HIS A O 1
ATOM 626 N N . ARG A 1 80 ? -14.008 39.406 17.719 1 98.06 80 ARG A N 1
ATOM 627 C CA . ARG A 1 80 ? -15.453 39.562 17.594 1 98.06 80 ARG A CA 1
ATOM 628 C C . ARG A 1 80 ? -16.141 38.219 17.484 1 98.06 80 ARG A C 1
ATOM 630 O O . ARG A 1 80 ? -17.266 38.062 17.969 1 98.06 80 ARG A O 1
ATOM 637 N N . ILE A 1 81 ? -15.422 37.312 16.922 1 98 81 ILE A N 1
ATOM 638 C CA . ILE A 1 81 ? -16.109 36.031 16.688 1 98 81 ILE A CA 1
ATOM 639 C C . ILE A 1 81 ? -15.742 35.062 17.797 1 98 81 ILE A C 1
ATOM 641 O O . ILE A 1 81 ? -16.109 33.875 17.734 1 98 81 ILE A O 1
ATOM 645 N N . GLY A 1 82 ? -14.938 35.438 18.734 1 97.56 82 GLY A N 1
ATOM 646 C CA . GLY A 1 82 ? -14.789 34.656 19.953 1 97.56 82 GLY A CA 1
ATOM 647 C C . GLY A 1 82 ? -13.484 33.906 20.016 1 97.56 82 GLY A C 1
ATOM 648 O O . GLY A 1 82 ? -13.32 33 20.859 1 97.56 82 GLY A O 1
ATOM 649 N N . SER A 1 83 ? -12.555 34.219 19.219 1 98.38 83 SER A N 1
ATOM 650 C CA . SER A 1 83 ? -11.25 33.562 19.25 1 98.38 83 SER A CA 1
ATOM 651 C C . SER A 1 83 ? -10.414 34.062 20.406 1 98.38 83 SER A C 1
ATOM 653 O O . SER A 1 83 ? -10.578 35.219 20.859 1 98.38 83 SER A O 1
ATOM 655 N N . GLY A 1 84 ? -9.484 33.188 20.906 1 98.38 84 GLY A N 1
ATOM 656 C CA . GLY A 1 84 ? -8.602 33.594 22 1 98.38 84 GLY A CA 1
ATOM 657 C C . GLY A 1 84 ? -7.316 34.25 21.516 1 98.38 84 GLY A C 1
ATOM 658 O O . GLY A 1 84 ? -6.586 34.844 22.312 1 98.38 84 GLY A O 1
ATOM 659 N N . GLY A 1 85 ? -7.094 34.188 20.266 1 98.69 85 GLY A N 1
ATOM 660 C CA . GLY A 1 85 ? -5.867 34.75 19.703 1 98.69 85 GLY A CA 1
ATOM 661 C C . GLY A 1 85 ? -5.742 34.5 18.203 1 98.69 85 GLY A C 1
ATOM 662 O O . GLY A 1 85 ? -6.711 34.125 17.547 1 98.69 85 GLY A O 1
ATOM 663 N N . ILE A 1 86 ? -4.574 34.875 17.672 1 98.88 86 ILE A N 1
ATOM 664 C CA . ILE A 1 86 ? -4.312 34.656 16.25 1 98.88 86 ILE A CA 1
ATOM 665 C C . ILE A 1 86 ? -2.879 34.188 16.047 1 98.88 86 ILE A C 1
ATOM 667 O O . ILE A 1 86 ? -2.027 34.375 16.922 1 98.88 86 ILE A O 1
ATOM 671 N N . GLN A 1 87 ? -2.637 33.469 15.039 1 98.94 87 GLN A N 1
ATOM 672 C CA . GLN A 1 87 ? -1.312 33.219 14.492 1 98.94 87 GLN A CA 1
ATOM 673 C C . GLN A 1 87 ? -1.166 33.781 13.086 1 98.94 87 GLN A C 1
ATOM 675 O O . GLN A 1 87 ? -1.94 33.438 12.188 1 98.94 87 GLN A O 1
ATOM 680 N N . VAL A 1 88 ? -0.186 34.625 12.852 1 98.81 88 VAL A N 1
ATOM 681 C CA . VAL A 1 88 ? -0.119 35.375 11.602 1 98.81 88 VAL A CA 1
ATOM 682 C C . VAL A 1 88 ? 1.337 35.688 11.266 1 98.81 88 VAL A C 1
ATOM 684 O O . VAL A 1 88 ? 2.211 35.625 12.133 1 98.81 88 VAL A O 1
ATOM 687 N N . GLY A 1 89 ? 1.595 35.969 9.977 1 98.62 89 GLY A N 1
ATOM 688 C CA . GLY A 1 89 ? 2.936 36.344 9.547 1 98.62 89 GLY A CA 1
ATOM 689 C C . GLY A 1 89 ? 3.443 37.625 10.172 1 98.62 89 GLY A C 1
ATOM 690 O O . GLY A 1 89 ? 2.689 38.594 10.32 1 98.62 89 GLY A O 1
ATOM 691 N N . VAL A 1 90 ? 4.754 37.656 10.453 1 98.56 90 VAL A N 1
ATOM 692 C CA . VAL A 1 90 ? 5.289 38.812 11.164 1 98.56 90 VAL A CA 1
ATOM 693 C C . VAL A 1 90 ? 6.23 39.594 10.25 1 98.56 90 VAL A C 1
ATOM 695 O O . VAL A 1 90 ? 6.953 40.469 10.711 1 98.56 90 VAL A O 1
ATOM 698 N N . HIS A 1 91 ? 6.168 39.188 9.023 1 95.81 91 HIS A N 1
ATOM 699 C CA . HIS A 1 91 ? 7.051 39.875 8.078 1 95.81 91 HIS A CA 1
ATOM 700 C C . HIS A 1 91 ? 6.648 41.312 7.898 1 95.81 91 HIS A C 1
ATOM 702 O O . HIS A 1 91 ? 5.465 41.656 7.961 1 95.81 91 HIS A O 1
ATOM 708 N N . ASN A 1 92 ? 7.535 42.281 7.852 1 92.81 92 ASN A N 1
ATOM 709 C CA . ASN A 1 92 ? 7.406 43.688 7.512 1 92.81 92 ASN A CA 1
ATOM 710 C C . ASN A 1 92 ? 6.719 44.5 8.625 1 92.81 92 ASN A C 1
ATOM 712 O O . ASN A 1 92 ? 6.172 45.562 8.383 1 92.81 92 ASN A O 1
ATOM 716 N N . TRP A 1 93 ? 6.609 43.906 9.789 1 97.94 93 TRP A N 1
ATOM 717 C CA . TRP A 1 93 ? 6.102 44.688 10.914 1 97.94 93 TRP A CA 1
ATOM 718 C C . TRP A 1 93 ? 7.062 45.812 11.266 1 97.94 93 TRP A C 1
ATOM 720 O O . TRP A 1 93 ? 8.281 45.625 11.266 1 97.94 93 TRP A O 1
ATOM 730 N N . THR A 1 94 ? 6.531 46.969 11.57 1 98.06 94 THR A N 1
ATOM 731 C CA . THR A 1 94 ? 7.301 48.062 12.125 1 98.06 94 THR A CA 1
ATOM 732 C C . THR A 1 94 ? 7.16 48.125 13.641 1 98.06 94 THR A C 1
ATOM 734 O O . THR A 1 94 ? 6.246 47.531 14.203 1 98.06 94 THR A O 1
ATOM 737 N N . GLU A 1 95 ? 8.078 48.906 14.227 1 97.88 95 GLU A N 1
ATOM 738 C CA . GLU A 1 95 ? 7.992 49.094 15.68 1 97.88 95 GLU A CA 1
ATOM 739 C C . GLU A 1 95 ? 6.672 49.719 16.078 1 97.88 95 GLU A C 1
ATOM 741 O O . GLU A 1 95 ? 6.062 49.344 17.078 1 97.88 95 GLU A O 1
ATOM 746 N N . SER A 1 96 ? 6.332 50.656 15.273 1 98.38 96 SER A N 1
ATOM 747 C CA . SER A 1 96 ? 5.078 51.344 15.547 1 98.38 96 SER A CA 1
ATOM 748 C C . SER A 1 96 ? 3.889 50.406 15.453 1 98.38 96 SER A C 1
ATOM 750 O O . SER A 1 96 ? 3 50.406 16.312 1 98.38 96 SER A O 1
ATOM 752 N N . PHE A 1 97 ? 3.859 49.656 14.422 1 98.38 97 PHE A N 1
ATOM 753 C CA . PHE A 1 97 ? 2.783 48.688 14.234 1 98.38 97 PHE A CA 1
ATOM 754 C C . PHE A 1 97 ? 2.773 47.656 15.367 1 98.38 97 PHE A C 1
ATOM 756 O O . PHE A 1 97 ? 1.711 47.312 15.883 1 98.38 97 PHE A O 1
ATOM 763 N N . ALA A 1 98 ? 3.939 47.188 15.766 1 98.62 98 ALA A N 1
ATOM 764 C CA . ALA A 1 98 ? 4.074 46.25 16.875 1 98.62 98 ALA A CA 1
ATOM 765 C C . ALA A 1 98 ? 3.506 46.812 18.172 1 98.62 98 ALA A C 1
ATOM 767 O O . ALA A 1 98 ? 2.855 46.125 18.938 1 98.62 98 ALA A O 1
ATOM 768 N N . GLY A 1 99 ? 3.812 48.062 18.375 1 98.38 99 GLY A N 1
ATOM 769 C CA . GLY A 1 99 ? 3.258 48.719 19.547 1 98.38 99 GLY A CA 1
ATOM 770 C C . GLY A 1 99 ? 1.742 48.75 19.547 1 98.38 99 GLY A C 1
ATOM 771 O O . GLY A 1 99 ? 1.113 48.5 20.578 1 98.38 99 GLY A O 1
ATOM 772 N N . LEU A 1 100 ? 1.201 49.094 18.406 1 98.31 100 LEU A N 1
ATOM 773 C CA . LEU A 1 100 ? -0.25 49.125 18.266 1 98.31 100 LEU A CA 1
ATOM 774 C C . LEU A 1 100 ? -0.848 47.75 18.5 1 98.31 100 LEU A C 1
ATOM 776 O O . LEU A 1 100 ? -1.869 47.625 19.172 1 98.31 100 LEU A O 1
ATOM 780 N N . LEU A 1 101 ? -0.28 46.781 17.938 1 98.5 101 LEU A N 1
ATOM 781 C CA . LEU A 1 101 ? -0.751 45.406 18.078 1 98.5 101 LEU A CA 1
ATOM 782 C C . LEU A 1 101 ? -0.684 44.969 19.516 1 98.5 101 LEU A C 1
ATOM 784 O O . LEU A 1 101 ? -1.594 44.281 20 1 98.5 101 LEU A O 1
ATOM 788 N N . LYS A 1 102 ? 0.402 45.25 20.203 1 98.44 102 LYS A N 1
ATOM 789 C CA . LYS A 1 102 ? 0.561 44.875 21.609 1 98.44 102 LYS A CA 1
ATOM 790 C C . LYS A 1 102 ? -0.543 45.5 22.469 1 98.44 102 LYS A C 1
ATOM 792 O O . LYS A 1 102 ? -1.17 44.812 23.281 1 98.44 102 LYS A O 1
ATOM 797 N N . LYS A 1 103 ? -0.705 46.75 22.25 1 98.62 103 LYS A N 1
ATOM 798 C CA . LYS A 1 103 ? -1.726 47.469 23.016 1 98.62 103 LYS A CA 1
ATOM 799 C C . LYS A 1 103 ? -3.109 46.875 22.766 1 98.62 103 LYS A C 1
ATOM 801 O O . LYS A 1 103 ? -3.865 46.625 23.719 1 98.62 103 LYS A O 1
ATOM 806 N N . ARG A 1 104 ? -3.439 46.688 21.547 1 98.56 104 ARG A N 1
ATOM 807 C CA . ARG A 1 104 ? -4.773 46.219 21.188 1 98.56 104 ARG A CA 1
ATOM 808 C C . ARG A 1 104 ? -4.988 44.781 21.672 1 98.56 104 ARG A C 1
ATOM 810 O O . ARG A 1 104 ? -6.07 44.438 22.156 1 98.56 104 ARG A O 1
ATOM 817 N N . SER A 1 105 ? -4.004 43.906 21.469 1 98.56 105 SER A N 1
ATOM 818 C CA . SER A 1 105 ? -4.125 42.531 21.906 1 98.56 105 SER A CA 1
ATOM 819 C C . SER A 1 105 ? -4.32 42.438 23.422 1 98.56 105 SER A C 1
ATOM 821 O O . SER A 1 105 ? -5.109 41.625 23.906 1 98.56 105 SER A O 1
ATOM 823 N N . LYS A 1 106 ? -3.627 43.281 24.156 1 98.25 106 LYS A N 1
ATOM 824 C CA . LYS A 1 106 ? -3.801 43.312 25.609 1 98.25 106 LYS A CA 1
ATOM 825 C C . LYS A 1 106 ? -5.203 43.781 25.984 1 98.25 106 LYS A C 1
ATOM 827 O O . LYS A 1 106 ? -5.844 43.219 26.859 1 98.25 106 LYS A O 1
ATOM 832 N N . ALA A 1 107 ? -5.59 44.781 25.312 1 98.5 107 ALA A N 1
ATOM 833 C CA . ALA A 1 107 ? -6.914 45.344 25.578 1 98.5 107 ALA A CA 1
ATOM 834 C C . ALA A 1 107 ? -8 44.312 25.328 1 98.5 107 ALA A C 1
ATOM 836 O O . ALA A 1 107 ? -9.016 44.281 26.016 1 98.5 107 ALA A O 1
ATOM 837 N N . LEU A 1 108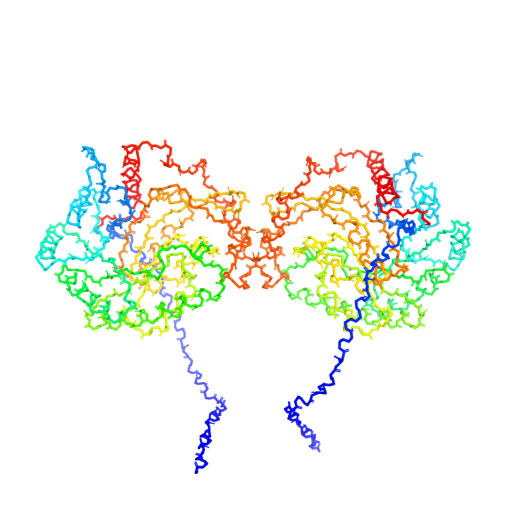 ? -7.805 43.469 24.375 1 98.19 108 LEU A N 1
ATOM 838 C CA . LEU A 1 108 ? -8.805 42.5 23.984 1 98.19 108 LEU A CA 1
ATOM 839 C C . LEU A 1 108 ? -8.562 41.156 24.688 1 98.19 108 LEU A C 1
ATOM 841 O O . LEU A 1 108 ? -9.344 40.219 24.531 1 98.19 108 LEU A O 1
ATOM 845 N N . ASN A 1 109 ? -7.492 41.031 25.422 1 97.69 109 ASN A N 1
ATOM 846 C CA . ASN A 1 109 ? -7.09 39.812 26.078 1 97.69 109 ASN A CA 1
ATOM 847 C C . ASN A 1 109 ? -6.918 38.656 25.078 1 97.69 109 ASN A C 1
ATOM 849 O O . ASN A 1 109 ? -7.48 37.594 25.25 1 97.69 109 ASN A O 1
ATOM 853 N N . MET A 1 110 ? -6.215 38.969 24.031 1 98.44 110 MET A N 1
ATOM 854 C CA . MET A 1 110 ? -5.926 38 22.969 1 98.44 110 MET A CA 1
ATOM 855 C C . MET A 1 110 ? -4.43 37.688 22.891 1 98.44 110 MET A C 1
ATOM 857 O O . MET A 1 110 ? -3.607 38.594 23.078 1 98.44 110 MET A O 1
ATOM 861 N N . PHE A 1 111 ? -4.129 36.469 22.672 1 98.44 111 PHE A N 1
ATOM 862 C CA . PHE A 1 111 ? -2.725 36.188 22.422 1 98.44 111 PHE A CA 1
ATOM 863 C C . PHE A 1 111 ? -2.393 36.344 20.953 1 98.44 111 PHE A C 1
ATOM 865 O O . PHE A 1 111 ? -3.287 36.312 20.094 1 98.44 111 PHE A O 1
ATOM 872 N N . ILE A 1 112 ? -1.102 36.5 20.625 1 98.75 112 ILE A N 1
ATOM 873 C CA . ILE A 1 112 ? -0.592 36.531 19.25 1 98.75 112 ILE A CA 1
ATOM 874 C C . ILE A 1 112 ? 0.581 35.562 19.109 1 98.75 112 ILE A C 1
ATOM 876 O O . ILE A 1 112 ? 1.537 35.625 19.891 1 98.75 112 ILE A O 1
ATOM 880 N N . GLU A 1 113 ? 0.476 34.625 18.234 1 98.88 113 GLU A N 1
ATOM 881 C CA . GLU A 1 113 ? 1.604 33.844 17.766 1 98.88 113 GLU A CA 1
ATOM 882 C C . GLU A 1 113 ? 2.051 34.25 16.375 1 98.88 113 GLU A C 1
ATOM 884 O O . GLU A 1 113 ? 1.253 34.781 15.594 1 98.88 113 GLU A O 1
ATOM 889 N N . GLY A 1 114 ? 3.336 34.062 16.156 1 98.88 114 GLY A N 1
ATOM 890 C CA . GLY A 1 114 ? 3.875 34.469 14.883 1 98.88 114 GLY A CA 1
ATOM 891 C C . GLY A 1 114 ? 4.152 33.312 13.93 1 98.88 114 GLY A C 1
ATOM 892 O O . GLY A 1 114 ? 4.426 32.219 14.367 1 98.88 114 GLY A O 1
ATOM 893 N N . SER A 1 115 ? 4.004 33.625 12.656 1 98.81 115 SER A N 1
ATOM 894 C CA . SER A 1 115 ? 4.566 32.781 11.594 1 98.81 115 SER A CA 1
ATOM 895 C C . SER A 1 115 ? 5.762 33.469 10.938 1 98.81 115 SER A C 1
ATOM 897 O O . SER A 1 115 ? 5.711 34.656 10.633 1 98.81 115 SER A O 1
ATOM 899 N N . ILE A 1 116 ? 6.844 32.688 10.75 1 98.75 116 ILE A N 1
ATOM 900 C CA . ILE A 1 116 ? 8.07 33.312 10.25 1 98.75 116 ILE A CA 1
ATOM 901 C C . ILE A 1 116 ? 8.797 32.344 9.32 1 98.75 116 ILE A C 1
ATOM 903 O O . ILE A 1 116 ? 8.805 31.125 9.57 1 98.75 116 ILE A O 1
ATOM 907 N N . GLY A 1 117 ? 9.352 32.844 8.219 1 98.25 117 GLY A N 1
ATOM 908 C CA . GLY A 1 117 ? 10.141 32.031 7.312 1 98.25 117 GLY A CA 1
ATOM 909 C C . GLY A 1 117 ? 11.555 31.781 7.809 1 98.25 117 GLY A C 1
ATOM 910 O O . GLY A 1 117 ? 12.148 32.656 8.453 1 98.25 117 GLY A O 1
ATOM 911 N N . LEU A 1 118 ? 12.102 30.672 7.414 1 98.25 118 LEU A N 1
ATOM 912 C CA . LEU A 1 118 ? 13.461 30.344 7.812 1 98.25 118 LEU A CA 1
ATOM 913 C C . LEU A 1 118 ? 14.477 31.188 7.062 1 98.25 118 LEU A C 1
ATOM 915 O O . LEU A 1 118 ? 14.312 31.469 5.871 1 98.25 118 LEU A O 1
ATOM 919 N N . PRO A 1 119 ? 15.523 31.516 7.801 1 97.44 119 PRO A N 1
ATOM 920 C CA . PRO A 1 119 ? 16.609 32.219 7.121 1 97.44 119 PRO A CA 1
ATOM 921 C C . PRO A 1 119 ? 17.531 31.266 6.359 1 97.44 119 PRO A C 1
ATOM 923 O O . PRO A 1 119 ? 18.172 30.406 6.969 1 97.44 119 PRO A O 1
ATOM 926 N N . ARG A 1 120 ? 17.672 31.484 5.047 1 93.19 120 ARG A N 1
ATOM 927 C CA . ARG A 1 120 ? 18.422 30.531 4.23 1 93.19 120 ARG A CA 1
ATOM 928 C C . ARG A 1 120 ? 19.719 31.172 3.721 1 93.19 120 ARG A C 1
ATOM 930 O O . ARG A 1 120 ? 20.422 30.578 2.904 1 93.19 120 ARG A O 1
ATOM 937 N N . SER A 1 121 ? 20 32.344 4.078 1 89.88 121 SER A N 1
ATOM 938 C CA . SER A 1 121 ? 21.234 33.062 3.785 1 89.88 121 SER A CA 1
ATOM 939 C C . SER A 1 121 ? 21.625 34 4.93 1 89.88 121 SER A C 1
ATOM 941 O O . SER A 1 121 ? 20.844 34.219 5.855 1 89.88 121 SER A O 1
ATOM 943 N N . GLU A 1 122 ? 22.828 34.406 4.871 1 87.88 122 GLU A N 1
ATOM 944 C CA . GLU A 1 122 ? 23.297 35.344 5.883 1 87.88 122 GLU A CA 1
ATOM 945 C C . GLU A 1 122 ? 22.438 36.625 5.879 1 87.88 122 GLU A C 1
ATOM 947 O O . GLU A 1 122 ? 22.125 37.156 6.938 1 87.88 122 GLU A O 1
ATOM 952 N N . LYS A 1 123 ? 22.203 37.062 4.703 1 90.44 123 LYS A N 1
ATOM 953 C CA . LYS A 1 123 ? 21.359 38.25 4.582 1 90.44 123 LYS A CA 1
ATOM 954 C C . LYS A 1 123 ? 19.984 38 5.195 1 90.44 123 LYS A C 1
ATOM 956 O O . LYS A 1 123 ? 19.438 38.875 5.891 1 90.44 123 LYS A O 1
ATOM 961 N N . GLU A 1 124 ? 19.453 36.875 5.066 1 94 124 GLU A N 1
ATOM 962 C CA . GLU A 1 124 ? 18.141 36.531 5.598 1 94 124 GLU A CA 1
ATOM 963 C C . GLU A 1 124 ? 18.188 36.375 7.113 1 94 124 GLU A C 1
ATOM 965 O O . GLU A 1 124 ? 17.172 36.531 7.797 1 94 124 GLU A O 1
ATOM 970 N N . SER A 1 125 ? 19.375 36.062 7.609 1 96.56 125 SER A N 1
ATOM 971 C CA . SER A 1 125 ? 19.531 35.906 9.047 1 96.56 125 SER A CA 1
ATOM 972 C C . SER A 1 125 ? 19.281 37.219 9.781 1 96.56 125 SER A C 1
ATOM 974 O O . SER A 1 125 ? 18.656 37.25 10.836 1 96.56 125 SER A O 1
ATOM 976 N N . GLY A 1 126 ? 19.844 38.219 9.258 1 96.38 126 GLY A N 1
ATOM 977 C CA . GLY A 1 126 ? 19.594 39.531 9.844 1 96.38 126 GLY A CA 1
ATOM 978 C C . GLY A 1 126 ? 18.141 39.938 9.828 1 96.38 126 GLY A C 1
ATOM 979 O O . GLY A 1 126 ? 17.625 40.438 10.828 1 96.38 126 GLY A O 1
ATOM 980 N N . SER A 1 127 ? 17.578 39.781 8.695 1 96.75 127 SER A N 1
ATOM 981 C CA . SER A 1 127 ? 16.172 40.094 8.57 1 96.75 127 SER A CA 1
ATOM 982 C C . SER A 1 127 ? 15.32 39.219 9.508 1 96.75 127 SER A C 1
ATOM 984 O O . SER A 1 127 ? 14.367 39.719 10.117 1 96.75 127 SER A O 1
ATOM 986 N N . PHE A 1 128 ? 15.641 38 9.578 1 98.31 128 PHE A N 1
ATOM 987 C CA . PHE A 1 128 ? 14.977 37.062 10.469 1 98.31 128 PHE A CA 1
ATOM 988 C C . PHE A 1 128 ? 15.055 37.562 11.914 1 98.31 128 PHE A C 1
ATOM 990 O O . PHE A 1 128 ? 14.039 37.594 12.617 1 98.31 128 PHE A O 1
ATOM 997 N N . GLU A 1 129 ? 16.203 37.906 12.359 1 98.44 129 GLU A N 1
ATOM 998 C CA . GLU A 1 129 ? 16.391 38.375 13.734 1 98.44 129 GLU A CA 1
ATOM 999 C C . GLU A 1 129 ? 15.602 39.656 14 1 98.44 129 GLU A C 1
ATOM 1001 O O . GLU A 1 129 ? 14.984 39.781 15.055 1 98.44 129 GLU A O 1
ATOM 1006 N N . LYS A 1 130 ? 15.633 40.531 13.039 1 98 130 LYS A N 1
ATOM 1007 C CA . LYS A 1 130 ? 14.875 41.781 13.188 1 98 130 LYS A CA 1
ATOM 1008 C C . LYS A 1 130 ? 13.383 41.5 13.328 1 98 130 LYS A C 1
ATOM 1010 O O . LYS A 1 130 ? 12.695 42.156 14.125 1 98 130 LYS A O 1
ATOM 1015 N N . GLN A 1 131 ? 12.844 40.594 12.508 1 98.69 131 GLN A N 1
ATOM 1016 C CA . GLN A 1 131 ? 11.438 40.219 12.594 1 98.69 131 GLN A CA 1
ATOM 1017 C C . GLN A 1 131 ? 11.109 39.656 13.977 1 98.69 131 GLN A C 1
ATOM 1019 O O . GLN A 1 131 ? 10.078 40 14.562 1 98.69 131 GLN A O 1
ATOM 1024 N N . ILE A 1 132 ? 12 38.812 14.516 1 98.75 132 ILE A N 1
ATOM 1025 C CA . ILE A 1 132 ? 11.82 38.219 15.844 1 98.75 132 ILE A CA 1
ATOM 1026 C C . ILE A 1 132 ? 11.773 39.344 16.891 1 98.75 132 ILE A C 1
ATOM 1028 O O . ILE A 1 132 ? 10.875 39.375 17.734 1 98.75 132 ILE A O 1
ATOM 1032 N N . GLU A 1 133 ? 12.688 40.25 16.812 1 98.62 133 GLU A N 1
ATOM 1033 C CA . GLU A 1 133 ? 12.773 41.344 17.781 1 98.62 133 GLU A CA 1
ATOM 1034 C C . GLU A 1 133 ? 11.5 42.188 17.781 1 98.62 133 GLU A C 1
ATOM 1036 O O . GLU A 1 133 ? 10.938 42.469 18.844 1 98.62 133 GLU A O 1
ATOM 1041 N N . ILE A 1 134 ? 11.109 42.562 16.625 1 98.75 134 ILE A N 1
ATOM 1042 C CA . ILE A 1 134 ? 9.945 43.438 16.5 1 98.75 134 ILE A CA 1
ATOM 1043 C C . ILE A 1 134 ? 8.695 42.688 16.953 1 98.75 134 ILE A C 1
ATOM 1045 O O . ILE A 1 134 ? 7.895 43.219 17.734 1 98.75 134 ILE A O 1
ATOM 1049 N N . ALA A 1 135 ? 8.508 41.469 16.5 1 98.81 135 ALA A N 1
ATOM 1050 C CA . ALA A 1 135 ? 7.332 40.688 16.875 1 98.81 135 ALA A CA 1
ATOM 1051 C C . ALA A 1 135 ? 7.301 40.375 18.359 1 98.81 135 ALA A C 1
ATOM 1053 O O . ALA A 1 135 ? 6.234 40.375 18.984 1 98.81 135 ALA A O 1
ATOM 1054 N N . LYS A 1 136 ? 8.484 40.094 18.953 1 98.69 136 LYS A N 1
ATOM 1055 C CA . LYS A 1 136 ? 8.57 39.906 20.391 1 98.69 136 LYS A CA 1
ATOM 1056 C C . LYS A 1 136 ? 8.07 41.125 21.141 1 98.69 136 LYS A C 1
ATOM 1058 O O . LYS A 1 136 ? 7.387 41 22.156 1 98.69 136 LYS A O 1
ATOM 1063 N N . SER A 1 137 ? 8.445 42.25 20.641 1 98.5 137 SER A N 1
ATOM 1064 C CA . SER A 1 137 ? 8.016 43.469 21.281 1 98.5 137 SER A CA 1
ATOM 1065 C C . SER A 1 137 ? 6.504 43.656 21.219 1 98.5 137 SER A C 1
ATOM 1067 O O . SER A 1 137 ? 5.918 44.375 22.016 1 98.5 137 SER A O 1
ATOM 1069 N N . ALA A 1 138 ? 5.844 42.969 20.281 1 98.5 138 ALA A N 1
ATOM 1070 C CA . ALA A 1 138 ? 4.387 43 20.156 1 98.5 138 ALA A CA 1
ATOM 1071 C C . ALA A 1 138 ? 3.746 41.969 21.094 1 98.5 138 ALA A C 1
ATOM 1073 O O . ALA A 1 138 ? 2.518 41.906 21.188 1 98.5 138 ALA A O 1
ATOM 1074 N N . GLY A 1 139 ? 4.555 41.156 21.719 1 98 139 GLY A N 1
ATOM 1075 C CA . GLY A 1 139 ? 4.043 40.156 22.641 1 98 139 GLY A CA 1
ATOM 1076 C C . GLY A 1 139 ? 4.09 38.75 22.094 1 98 139 GLY A C 1
ATOM 1077 O O . GLY A 1 139 ? 3.611 37.812 22.734 1 98 139 GLY A O 1
ATOM 1078 N N . VAL A 1 140 ? 4.695 38.531 20.969 1 98.81 140 VAL A N 1
ATOM 1079 C CA . VAL A 1 140 ? 4.812 37.219 20.359 1 98.81 140 VAL A CA 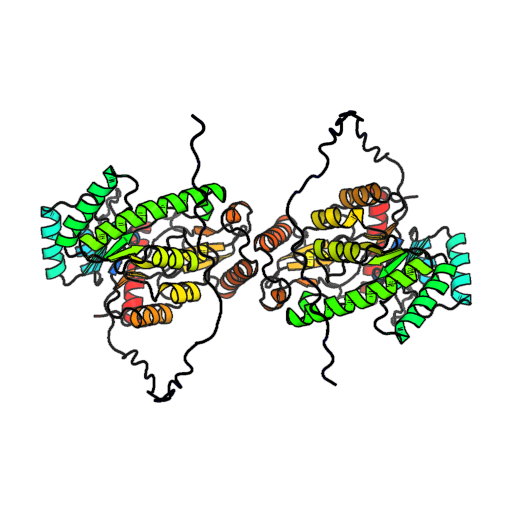1
ATOM 1080 C C . VAL A 1 140 ? 5.922 36.438 21.062 1 98.81 140 VAL A C 1
ATOM 1082 O O . VAL A 1 140 ? 7.055 36.906 21.172 1 98.81 140 VAL A O 1
ATOM 1085 N N . ASP A 1 141 ? 5.598 35.219 21.5 1 98.38 141 ASP A N 1
ATOM 1086 C CA . ASP A 1 141 ? 6.598 34.406 22.219 1 98.38 141 ASP A CA 1
ATOM 1087 C C . ASP A 1 141 ? 6.805 33.062 21.547 1 98.38 141 ASP A C 1
ATOM 1089 O O . ASP A 1 141 ? 7.734 32.312 21.906 1 98.38 141 ASP A O 1
ATOM 1093 N N . VAL A 1 142 ? 5.945 32.656 20.672 1 98.94 142 VAL A N 1
ATOM 1094 C CA . VAL A 1 142 ? 6.059 31.438 19.891 1 98.94 142 VAL A CA 1
ATOM 1095 C C . VAL A 1 142 ? 5.984 31.766 18.406 1 98.94 142 VAL A C 1
ATOM 1097 O O . VAL A 1 142 ? 5.086 32.469 17.953 1 98.94 142 VAL A O 1
ATOM 1100 N N . PHE A 1 143 ? 6.98 31.266 17.609 1 98.94 143 PHE A N 1
ATOM 1101 C CA . PHE A 1 143 ? 7.051 31.484 16.172 1 98.94 143 PHE A CA 1
ATOM 1102 C C . PHE A 1 143 ? 6.965 30.156 15.43 1 98.94 143 PHE A C 1
ATOM 1104 O O . PHE A 1 143 ? 7.863 29.312 15.531 1 98.94 143 PHE A O 1
ATOM 1111 N N . ARG A 1 144 ? 5.883 29.969 14.688 1 98.94 144 ARG A N 1
ATOM 1112 C CA . ARG A 1 144 ? 5.742 28.828 13.789 1 98.94 144 ARG A CA 1
ATOM 1113 C C . ARG A 1 144 ? 6.574 29.016 12.523 1 98.94 144 ARG A C 1
ATOM 1115 O O . ARG A 1 144 ? 6.57 30.094 11.93 1 98.94 144 ARG A O 1
ATOM 1122 N N . THR A 1 145 ? 7.293 28 12.18 1 98.81 145 THR A N 1
ATOM 1123 C CA . THR A 1 145 ? 8.023 28.016 10.914 1 98.81 145 THR A CA 1
ATOM 1124 C C . THR A 1 145 ? 7.824 26.703 10.164 1 98.81 145 THR A C 1
ATOM 1126 O O . THR A 1 145 ? 7.297 25.734 10.719 1 98.81 145 THR A O 1
ATOM 1129 N N . VAL A 1 146 ? 8.133 26.719 8.844 1 98.56 146 VAL A N 1
ATOM 1130 C CA . VAL A 1 146 ? 8.055 25.531 8 1 98.56 146 VAL A CA 1
ATOM 1131 C C . VAL A 1 146 ? 9.336 25.391 7.188 1 98.56 146 VAL A C 1
ATOM 113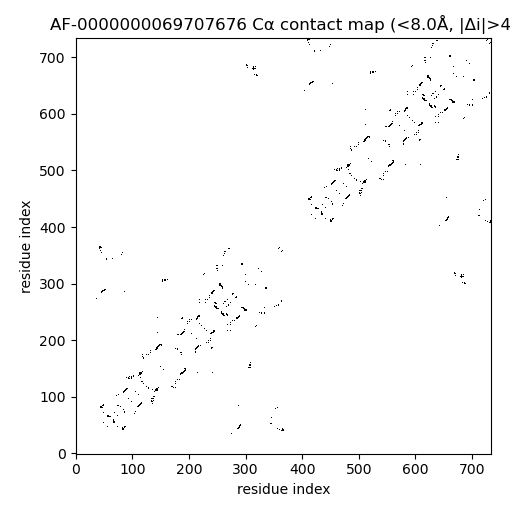3 O O . VAL A 1 146 ? 9.969 26.391 6.836 1 98.56 146 VAL A O 1
ATOM 1136 N N . CYS A 1 147 ? 9.68 24.172 6.949 1 98.56 147 CYS A N 1
ATOM 1137 C CA . CYS A 1 147 ? 10.828 23.938 6.086 1 98.56 147 CYS A CA 1
ATOM 1138 C C . CYS A 1 147 ? 10.414 23.938 4.617 1 98.56 147 CYS A C 1
ATOM 1140 O O . CYS A 1 147 ? 11.164 24.391 3.754 1 98.56 147 CYS A O 1
ATOM 1142 N N . LEU A 1 148 ? 9.266 23.391 4.352 1 98.06 148 LEU A N 1
ATOM 1143 C CA . LEU A 1 148 ? 8.727 23.297 2.998 1 98.06 148 LEU A CA 1
ATOM 1144 C C . LEU A 1 148 ? 7.352 23.938 2.91 1 98.06 148 LEU A C 1
ATOM 1146 O O . LEU A 1 148 ? 6.469 23.641 3.715 1 98.06 148 LEU A O 1
ATOM 1150 N N . GLY A 1 149 ? 7.172 24.844 1.913 1 95.81 149 GLY A N 1
ATOM 1151 C CA . GLY A 1 149 ? 5.875 25.469 1.709 1 95.81 149 GLY A CA 1
ATOM 1152 C C . GLY A 1 149 ? 4.875 24.547 1.021 1 95.81 149 GLY A C 1
ATOM 1153 O O . GLY A 1 149 ? 3.686 24.562 1.344 1 95.81 149 GLY A O 1
ATOM 1154 N N . GLY A 1 150 ? 5.398 23.703 0.118 1 96.38 150 GLY A N 1
ATOM 1155 C CA . GLY A 1 150 ? 4.559 22.797 -0.647 1 96.38 150 GLY A CA 1
ATOM 1156 C C . GLY A 1 150 ? 4.449 21.422 -0.021 1 96.38 150 GLY A C 1
ATOM 1157 O O . GLY A 1 150 ? 4.395 21.297 1.204 1 96.38 150 GLY A O 1
ATOM 1158 N N . ARG A 1 151 ? 4.215 20.484 -0.823 1 98.06 151 ARG A N 1
ATOM 1159 C CA . ARG A 1 151 ? 4.027 19.109 -0.387 1 98.06 151 ARG A CA 1
ATOM 1160 C C . ARG A 1 151 ? 5.168 18.219 -0.876 1 98.06 151 ARG A C 1
ATOM 1162 O O . ARG A 1 151 ? 5.539 18.266 -2.051 1 98.06 151 ARG A O 1
ATOM 1169 N N . ARG A 1 152 ? 5.637 17.422 0.041 1 98.44 152 ARG A N 1
ATOM 1170 C CA . ARG A 1 152 ? 6.809 16.578 -0.201 1 98.44 152 ARG A CA 1
ATOM 1171 C C . ARG A 1 152 ? 6.637 15.758 -1.475 1 98.44 152 ARG A C 1
ATOM 1173 O O . ARG A 1 152 ? 7.52 15.758 -2.338 1 98.44 152 ARG A O 1
ATOM 1180 N N . TYR A 1 153 ? 5.477 15.164 -1.695 1 98.19 153 TYR A N 1
ATOM 1181 C CA . TYR A 1 153 ? 5.25 14.203 -2.77 1 98.19 153 TYR A CA 1
ATOM 1182 C C . TYR A 1 153 ? 4.984 14.922 -4.09 1 98.19 153 TYR A C 1
ATOM 1184 O O . TYR A 1 153 ? 4.941 14.289 -5.148 1 98.19 153 TYR A O 1
ATOM 1192 N N . GLU A 1 154 ? 4.777 16.234 -4.066 1 98.25 154 GLU A N 1
ATOM 1193 C CA . GLU A 1 154 ? 4.613 17.031 -5.277 1 98.25 154 GLU A CA 1
ATOM 1194 C C . GLU A 1 154 ? 5.902 17.766 -5.633 1 98.25 154 GLU A C 1
ATOM 1196 O O . GLU A 1 154 ? 6.199 17.969 -6.809 1 98.25 154 GLU A O 1
ATOM 1201 N N . THR A 1 155 ? 6.672 18.156 -4.641 1 98.56 155 THR A N 1
ATOM 1202 C CA . THR A 1 155 ? 7.797 19.078 -4.793 1 98.56 155 THR A CA 1
ATOM 1203 C C . THR A 1 155 ? 9.031 18.344 -5.297 1 98.56 155 THR A C 1
ATOM 1205 O O . THR A 1 155 ? 9.734 18.812 -6.188 1 98.56 155 THR A O 1
ATOM 1208 N N . PHE A 1 156 ? 9.273 17.172 -4.754 1 98.56 156 PHE A N 1
ATOM 1209 C CA . PHE A 1 156 ? 10.531 16.5 -5.047 1 98.56 156 PHE A CA 1
ATOM 1210 C C . PHE A 1 156 ? 10.32 15.359 -6.047 1 98.56 156 PHE A C 1
ATOM 1212 O O . PHE A 1 156 ? 9.328 14.633 -5.961 1 98.56 156 PHE A O 1
ATOM 1219 N N . LYS A 1 157 ? 11.258 15.219 -6.93 1 97.56 157 LYS A N 1
ATOM 1220 C CA . LYS A 1 157 ? 11.156 14.227 -7.992 1 97.56 157 LYS A CA 1
ATOM 1221 C C . LYS A 1 157 ? 12.164 13.102 -7.789 1 97.56 157 LYS A C 1
ATOM 1223 O O . LYS A 1 157 ? 12.219 12.156 -8.586 1 97.56 157 LYS A O 1
ATOM 1228 N N . SER A 1 158 ? 12.984 13.25 -6.723 1 97.94 158 SER A N 1
ATOM 1229 C CA . SER A 1 158 ? 13.961 12.219 -6.398 1 97.94 158 SER A CA 1
ATOM 1230 C C . SER A 1 158 ? 14.375 12.289 -4.93 1 97.94 158 SER A C 1
ATOM 1232 O O . SER A 1 158 ? 14.195 13.32 -4.281 1 97.94 158 SER A O 1
ATOM 1234 N N . GLN A 1 159 ? 14.953 11.203 -4.465 1 97.69 159 GLN A N 1
ATOM 1235 C CA . GLN A 1 159 ? 15.5 11.18 -3.111 1 97.69 159 GLN A CA 1
ATOM 1236 C C . GLN A 1 159 ? 16.641 12.188 -2.963 1 97.69 159 GLN A C 1
ATOM 1238 O O . GLN A 1 159 ? 16.781 12.82 -1.914 1 97.69 159 GLN A O 1
ATOM 1243 N N . SER A 1 160 ? 17.422 12.336 -4.008 1 98.19 160 SER A N 1
ATOM 1244 C CA . SER A 1 160 ? 18.531 13.266 -3.986 1 98.19 160 SER A CA 1
ATOM 1245 C C . SER A 1 160 ? 18.062 14.695 -3.768 1 98.19 160 SER A C 1
ATOM 1247 O O . SER A 1 160 ? 18.656 15.445 -2.988 1 98.19 160 SER A O 1
ATOM 1249 N N . GLU A 1 161 ? 16.984 15.078 -4.43 1 98.38 161 GLU A N 1
ATOM 1250 C CA . GLU A 1 161 ? 16.422 16.406 -4.238 1 98.38 161 GLU A CA 1
ATOM 1251 C C . GLU A 1 161 ? 15.953 16.609 -2.801 1 98.38 161 GLU A C 1
ATOM 1253 O O . GLU A 1 161 ? 16.172 17.672 -2.217 1 98.38 161 GLU A O 1
ATOM 1258 N N . PHE A 1 162 ? 15.398 15.625 -2.268 1 98.56 162 PHE A N 1
ATOM 1259 C CA . PHE A 1 162 ? 14.898 15.695 -0.897 1 98.56 162 PHE A CA 1
ATOM 1260 C C . PHE A 1 162 ? 16.062 15.781 0.091 1 98.56 162 PHE A C 1
ATOM 1262 O O . PHE A 1 162 ? 15.977 16.5 1.092 1 98.56 162 PHE A O 1
ATOM 1269 N N . ASP A 1 163 ? 17.078 15.047 -0.221 1 98.31 163 ASP A N 1
ATOM 1270 C CA . ASP A 1 163 ? 18.266 15.078 0.641 1 98.31 163 ASP A CA 1
ATOM 1271 C C . ASP A 1 163 ? 18.891 16.469 0.654 1 98.31 163 ASP A C 1
ATOM 1273 O O . ASP A 1 163 ? 19.328 16.953 1.703 1 98.31 163 ASP A O 1
ATOM 1277 N N . VAL A 1 164 ? 18.969 17.078 -0.45 1 98.44 164 VAL A N 1
ATOM 1278 C CA . VAL A 1 164 ? 19.5 18.438 -0.539 1 98.44 164 VAL A CA 1
ATOM 1279 C C . VAL A 1 164 ? 18.609 19.391 0.258 1 98.44 164 VAL A C 1
ATOM 1281 O O . VAL A 1 164 ? 19.109 20.203 1.04 1 98.44 164 VAL A O 1
ATOM 1284 N N . PHE A 1 165 ? 17.328 19.25 0.092 1 98.44 165 PHE A N 1
ATOM 1285 C CA . PHE A 1 165 ? 16.359 20.047 0.837 1 98.44 165 PHE A CA 1
ATOM 1286 C C . PHE A 1 165 ? 16.547 19.859 2.338 1 98.44 165 PHE A C 1
ATOM 1288 O O . PHE A 1 165 ? 16.531 20.844 3.096 1 98.44 165 PHE A O 1
ATOM 1295 N N . LYS A 1 166 ? 16.672 18.625 2.725 1 98.5 166 LYS A N 1
ATOM 1296 C CA . LYS A 1 166 ? 16.875 18.312 4.137 1 98.5 166 LYS A CA 1
ATOM 1297 C C . LYS A 1 166 ? 18.109 19.016 4.684 1 98.5 166 LYS A C 1
ATOM 1299 O O . LYS A 1 166 ? 18.062 19.641 5.742 1 98.5 166 LYS A O 1
ATOM 1304 N N . GLU A 1 167 ? 19.203 18.953 3.977 1 98.31 167 GLU A N 1
ATOM 1305 C CA . GLU A 1 167 ? 20.453 19.578 4.402 1 98.31 167 GLU A CA 1
ATOM 1306 C C . GLU A 1 167 ? 20.297 21.094 4.535 1 98.31 167 GLU A C 1
ATOM 1308 O O . GLU A 1 167 ? 20.734 21.672 5.523 1 98.31 167 GLU A O 1
ATOM 1313 N N . GLU A 1 168 ? 19.688 21.656 3.578 1 98.06 168 GLU A N 1
ATOM 1314 C CA . GLU A 1 168 ? 19.484 23.094 3.594 1 98.06 168 GLU A CA 1
ATOM 1315 C C . GLU A 1 168 ? 18.547 23.5 4.734 1 98.06 168 GLU A C 1
ATOM 1317 O O . GLU A 1 168 ? 18.766 24.547 5.367 1 98.06 168 GLU A O 1
ATOM 1322 N N . SER A 1 169 ? 17.547 22.719 4.949 1 98.62 169 SER A N 1
ATOM 1323 C CA . SER A 1 169 ? 16.609 22.984 6.031 1 98.62 169 SER A CA 1
ATOM 1324 C C . SER A 1 169 ? 17.297 22.922 7.391 1 98.62 169 SER A C 1
ATOM 1326 O O . SER A 1 169 ? 17.062 23.781 8.25 1 98.62 169 SER A O 1
ATOM 1328 N N . LEU A 1 170 ? 18.156 21.969 7.508 1 98.56 170 LEU A N 1
ATOM 1329 C CA . LEU A 1 170 ? 18.859 21.797 8.773 1 98.56 170 LEU A CA 1
ATOM 1330 C C . LEU A 1 170 ? 19.766 23 9.039 1 98.56 170 LEU A C 1
ATOM 1332 O O . LEU A 1 170 ? 19.844 23.5 10.164 1 98.56 170 LEU A O 1
ATOM 1336 N N . LYS A 1 171 ? 20.453 23.453 8.047 1 98.12 171 LYS A N 1
ATOM 1337 C CA . LYS A 1 171 ? 21.312 24.625 8.188 1 98.12 171 LYS A CA 1
ATOM 1338 C C . LYS A 1 171 ? 20.5 25.859 8.586 1 98.12 171 LYS A C 1
ATOM 1340 O O . LYS A 1 171 ? 20.891 26.594 9.484 1 98.12 171 LYS A O 1
ATOM 1345 N N . ALA A 1 172 ? 19.406 26.016 7.945 1 98.69 172 ALA A N 1
ATOM 1346 C CA . ALA A 1 172 ? 18.547 27.156 8.227 1 98.69 172 ALA A CA 1
ATOM 1347 C C . ALA A 1 172 ? 17.984 27.078 9.648 1 98.69 172 ALA A C 1
ATOM 1349 O O . ALA A 1 172 ? 17.938 28.094 10.352 1 98.69 172 ALA A O 1
ATOM 1350 N N . LEU A 1 173 ? 17.594 25.906 10.039 1 98.81 173 LEU A N 1
ATOM 1351 C CA . LEU A 1 173 ? 17.031 25.703 11.367 1 98.81 173 LEU A CA 1
ATOM 1352 C C . LEU A 1 173 ? 18.062 25.984 12.445 1 98.81 173 LEU A C 1
ATOM 1354 O O . LEU A 1 173 ? 17.75 26.547 13.492 1 98.81 173 LEU A O 1
ATOM 1358 N N . LYS A 1 174 ? 19.266 25.547 12.195 1 98.12 174 LYS A N 1
ATOM 1359 C CA . LYS A 1 174 ? 20.344 25.797 13.156 1 98.12 174 LYS A CA 1
ATOM 1360 C C . LYS A 1 174 ? 20.531 27.297 13.383 1 98.12 174 LYS A C 1
ATOM 1362 O O . LYS A 1 174 ? 20.656 27.75 14.531 1 98.12 174 LYS A O 1
ATOM 1367 N N . THR A 1 175 ? 20.516 28.016 12.32 1 98.38 175 THR A N 1
ATOM 1368 C CA . THR A 1 175 ? 20.641 29.453 12.406 1 98.38 175 THR A CA 1
ATOM 1369 C C . THR A 1 175 ? 19.438 30.062 13.125 1 98.38 175 THR A C 1
ATOM 1371 O O . THR A 1 175 ? 19.609 30.891 14.023 1 98.38 175 THR A O 1
ATOM 1374 N N . ALA A 1 176 ? 18.297 29.672 12.766 1 98.81 176 ALA A N 1
ATOM 1375 C CA . ALA A 1 176 ? 17.062 30.219 13.305 1 98.81 176 ALA A CA 1
ATOM 1376 C C . ALA A 1 176 ? 16.953 29.953 14.812 1 98.81 176 ALA A C 1
ATOM 1378 O O . ALA A 1 176 ? 16.562 30.844 15.57 1 98.81 176 ALA A O 1
ATOM 1379 N N . VAL A 1 177 ? 17.312 28.75 15.211 1 98.56 177 VAL A N 1
ATOM 1380 C CA . VAL A 1 177 ? 17.141 28.391 16.609 1 98.56 177 VAL A CA 1
ATOM 1381 C C . VAL A 1 177 ? 18.141 29.156 17.484 1 98.56 177 VAL A C 1
ATOM 1383 O O . VAL A 1 177 ? 17.812 29.531 18.609 1 98.56 177 VAL A O 1
ATOM 1386 N N . LYS A 1 178 ? 19.328 29.391 17.016 1 98.31 178 LYS A N 1
ATOM 1387 C CA . LYS A 1 178 ? 20.297 30.219 17.75 1 98.31 178 LYS A CA 1
ATOM 1388 C C . LYS A 1 178 ? 19.75 31.609 18 1 98.31 178 LYS A C 1
ATOM 1390 O O . LYS A 1 178 ? 19.922 32.156 19.094 1 98.31 178 LYS A O 1
ATOM 1395 N N . ILE A 1 179 ? 19.125 32.125 16.984 1 98.69 179 ILE A N 1
ATOM 1396 C CA . ILE A 1 179 ? 18.531 33.469 17.109 1 98.69 179 ILE A CA 1
ATOM 1397 C C . ILE A 1 179 ? 17.359 33.406 18.094 1 98.69 179 ILE A C 1
ATOM 1399 O O . ILE A 1 179 ? 17.219 34.281 18.938 1 98.69 179 ILE A O 1
ATOM 1403 N N . ALA A 1 180 ? 16.516 32.406 17.969 1 98.81 180 ALA A N 1
ATOM 1404 C CA . ALA A 1 180 ? 15.406 32.219 18.891 1 98.81 180 ALA A CA 1
ATOM 1405 C C . ALA A 1 180 ? 15.898 32.156 20.328 1 98.81 180 ALA A C 1
ATOM 1407 O O . ALA A 1 180 ? 15.328 32.781 21.234 1 98.81 180 ALA A O 1
ATOM 1408 N N . GLU A 1 181 ? 16.938 31.391 20.531 1 98.75 181 GLU A N 1
ATOM 1409 C CA . GLU A 1 181 ? 17.547 31.25 21.859 1 98.75 181 GLU A CA 1
ATOM 1410 C C . GLU A 1 181 ? 18.047 32.594 22.375 1 98.75 181 GLU A C 1
ATOM 1412 O O . GLU A 1 181 ? 17.781 32.969 23.516 1 98.75 181 GLU A O 1
ATOM 1417 N N . LYS A 1 182 ? 18.781 33.281 21.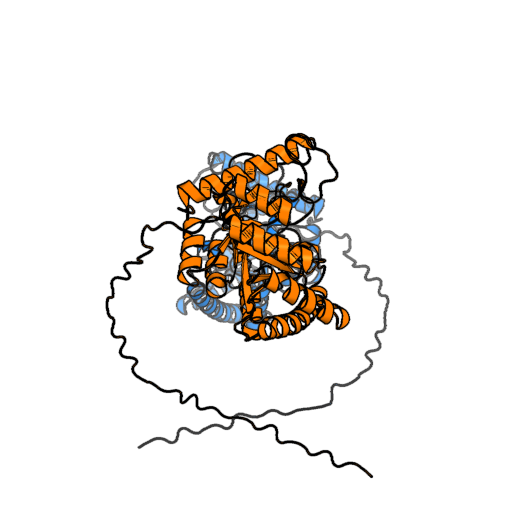5 1 98.62 182 LYS A N 1
ATOM 1418 C CA . LYS A 1 182 ? 19.312 34.594 21.859 1 98.62 182 LYS A CA 1
ATOM 1419 C C . LYS A 1 182 ? 18.219 35.5 22.375 1 98.62 182 LYS A C 1
ATOM 1421 O O . LYS A 1 182 ? 18.422 36.25 23.328 1 98.62 182 LYS A O 1
ATOM 1426 N N . HIS A 1 183 ? 17.094 35.469 21.797 1 98.62 183 HIS A N 1
ATOM 1427 C CA . HIS A 1 183 ? 16 36.375 22.125 1 98.62 183 HIS A CA 1
ATOM 1428 C C . HIS A 1 183 ? 14.992 35.719 23.062 1 98.62 183 HIS A C 1
ATOM 1430 O O . HIS A 1 183 ? 13.984 36.344 23.438 1 98.62 183 HIS A O 1
ATOM 1436 N N . GLN A 1 184 ? 15.148 34.469 23.422 1 98.56 184 GLN A N 1
ATOM 1437 C CA . GLN A 1 184 ? 14.336 33.719 24.359 1 98.56 184 GLN A CA 1
ATOM 1438 C C . GLN A 1 184 ? 12.883 33.625 23.906 1 98.56 184 GLN A C 1
ATOM 1440 O O . GLN A 1 184 ? 11.969 33.938 24.656 1 98.56 184 GLN A O 1
ATOM 1445 N N . VAL A 1 185 ? 12.727 33.25 22.688 1 98.81 185 VAL A N 1
ATOM 1446 C CA . VAL A 1 185 ? 11.43 32.938 22.109 1 98.81 185 VAL A CA 1
ATOM 1447 C C . VAL A 1 185 ? 11.43 31.516 21.594 1 98.81 185 VAL A C 1
ATOM 1449 O O . VAL A 1 185 ? 12.484 30.938 21.312 1 98.81 185 VAL A O 1
ATOM 1452 N N . LYS A 1 186 ? 10.273 30.906 21.5 1 98.94 186 LYS A N 1
ATOM 1453 C CA . LYS A 1 186 ? 10.133 29.531 21.047 1 98.94 186 LYS A CA 1
ATOM 1454 C C . LYS A 1 186 ? 9.984 29.453 19.531 1 98.94 186 LYS A C 1
ATOM 1456 O O . LYS A 1 186 ? 9.164 30.156 18.938 1 98.94 186 LYS A O 1
ATOM 1461 N N . LEU A 1 187 ? 10.828 28.688 18.922 1 98.94 187 LEU A N 1
ATOM 1462 C CA . LEU A 1 187 ? 10.688 28.344 17.516 1 98.94 187 LEU A CA 1
ATOM 1463 C C . LEU A 1 187 ? 10.008 26.984 17.359 1 98.94 187 LEU A C 1
ATOM 1465 O O . LEU A 1 187 ? 10.5 25.969 17.844 1 98.94 187 LEU A O 1
ATOM 1469 N N . ALA A 1 188 ? 8.898 26.938 16.688 1 98.94 188 ALA A N 1
ATOM 1470 C CA . ALA A 1 188 ? 8.102 25.719 16.547 1 98.94 188 ALA A CA 1
ATOM 1471 C C . ALA A 1 188 ? 8.016 25.297 15.086 1 98.94 188 ALA A C 1
ATOM 1473 O O . ALA A 1 188 ? 7.406 26 14.266 1 98.94 188 ALA A O 1
ATOM 1474 N N . ILE A 1 189 ? 8.586 24.188 14.758 1 98.94 189 ILE A N 1
ATOM 1475 C CA . ILE A 1 189 ? 8.633 23.672 13.398 1 98.94 189 ILE A CA 1
ATOM 1476 C C . ILE A 1 189 ? 7.375 22.859 13.102 1 98.94 189 ILE A C 1
ATOM 1478 O O . ILE A 1 189 ? 7.102 21.859 13.781 1 98.94 189 ILE A O 1
ATOM 1482 N N . GLU A 1 190 ? 6.707 23.234 12.078 1 98.94 190 GLU A N 1
ATOM 1483 C CA . GLU A 1 190 ? 5.453 22.578 11.758 1 98.94 190 GLU A CA 1
ATOM 1484 C C . GLU A 1 190 ? 5.695 21.312 10.93 1 98.94 190 GLU A C 1
ATOM 1486 O O . GLU A 1 190 ? 6.512 21.312 10.008 1 98.94 190 GLU A O 1
ATOM 1491 N N . ASN A 1 191 ? 4.984 20.203 11.25 1 98.94 191 ASN A N 1
ATOM 1492 C CA . ASN A 1 191 ? 4.867 19.109 10.289 1 98.94 191 ASN A CA 1
ATOM 1493 C C . ASN A 1 191 ? 3.938 19.484 9.133 1 98.94 191 ASN A C 1
ATOM 1495 O O . ASN A 1 191 ? 2.742 19.188 9.18 1 98.94 191 ASN A O 1
ATOM 1499 N N . HIS A 1 192 ? 4.496 20.047 8.125 1 98.75 192 HIS A N 1
ATOM 1500 C CA . HIS A 1 192 ? 3.783 20.781 7.082 1 98.75 192 HIS A CA 1
ATOM 1501 C C . HIS A 1 192 ? 3.791 20.016 5.762 1 98.75 192 HIS A C 1
ATOM 1503 O O . HIS A 1 192 ? 4.113 20.578 4.715 1 98.75 192 HIS A O 1
ATOM 1509 N N . LYS A 1 193 ? 3.576 18.703 5.781 1 98.44 193 LYS A N 1
ATOM 1510 C CA . LYS A 1 193 ? 3.602 17.797 4.641 1 98.44 193 LYS A CA 1
ATOM 1511 C C . LYS A 1 193 ? 5.008 17.672 4.059 1 98.44 193 LYS A C 1
ATOM 1513 O O . LYS A 1 193 ? 5.176 17.547 2.846 1 98.44 193 LYS A O 1
ATOM 1518 N N . ASP A 1 194 ? 6.023 17.922 4.891 1 98.38 194 ASP A N 1
ATOM 1519 C CA . ASP A 1 194 ? 7.438 17.797 4.543 1 98.38 194 ASP A CA 1
ATOM 1520 C C . ASP A 1 194 ? 8.078 16.625 5.27 1 98.38 194 ASP A C 1
ATOM 1522 O O . ASP A 1 194 ? 8.688 15.758 4.637 1 98.38 194 ASP A O 1
ATOM 1526 N N . TRP A 1 195 ? 7.891 16.578 6.613 1 98.81 195 TRP A N 1
ATOM 1527 C CA . TRP A 1 195 ? 8.531 15.57 7.457 1 98.81 195 TRP A CA 1
ATOM 1528 C C . TRP A 1 195 ? 7.5 14.57 7.988 1 98.81 195 TRP A C 1
ATOM 1530 O O . TRP A 1 195 ? 6.41 14.961 8.406 1 98.81 195 TRP A O 1
ATOM 1540 N N . ARG A 1 196 ? 7.863 13.344 7.938 1 98.75 196 ARG A N 1
ATOM 1541 C CA . ARG A 1 196 ? 7.141 12.398 8.781 1 98.75 196 ARG A CA 1
ATOM 1542 C C . ARG A 1 196 ? 7.449 12.641 10.258 1 98.75 196 ARG A C 1
ATOM 1544 O O . ARG A 1 196 ? 8.438 13.297 10.594 1 98.75 196 ARG A O 1
ATOM 1551 N N . ALA A 1 197 ? 6.617 12.164 11.125 1 98.88 197 ALA A N 1
ATOM 1552 C CA . ALA A 1 197 ? 6.652 12.523 12.539 1 98.88 197 ALA A CA 1
ATOM 1553 C C . ALA A 1 197 ? 8.008 12.195 13.156 1 98.88 197 ALA A C 1
ATOM 1555 O O . ALA A 1 197 ? 8.617 13.031 13.82 1 98.88 197 ALA A O 1
ATOM 1556 N N . LYS A 1 198 ? 8.523 10.992 12.891 1 98.75 198 LYS A N 1
ATOM 1557 C CA . LYS A 1 198 ? 9.789 10.586 13.492 1 98.75 198 LYS A CA 1
ATOM 1558 C C . LYS A 1 198 ? 10.953 11.391 12.914 1 98.75 198 LYS A C 1
ATOM 1560 O O . LYS A 1 198 ? 11.922 11.688 13.617 1 98.75 198 LYS A O 1
ATOM 1565 N N . GLU A 1 199 ? 10.82 11.719 11.648 1 98.69 199 GLU A N 1
ATOM 1566 C CA . GLU A 1 199 ? 11.836 12.578 11.055 1 98.69 199 GLU A CA 1
ATOM 1567 C C . GLU A 1 199 ? 11.898 13.93 11.758 1 98.69 199 GLU A C 1
ATOM 1569 O O . GLU A 1 199 ? 12.984 14.461 12.008 1 98.69 199 GLU A O 1
ATOM 1574 N N . LEU A 1 200 ? 10.742 14.484 12.047 1 98.94 200 LEU A N 1
ATOM 1575 C CA . LEU A 1 200 ? 10.695 15.789 12.703 1 98.94 200 LEU A CA 1
ATOM 1576 C C . LEU A 1 200 ? 11.234 15.703 14.125 1 98.94 200 LEU A C 1
ATOM 1578 O O . LEU A 1 200 ? 11.945 16.594 14.578 1 98.94 200 LEU A O 1
ATOM 1582 N N . VAL A 1 201 ? 10.922 14.633 14.82 1 98.88 201 VAL A N 1
ATOM 1583 C CA . VAL A 1 201 ? 11.477 14.422 16.156 1 98.88 201 VAL A CA 1
ATOM 1584 C C . VAL A 1 201 ? 13.008 14.383 16.078 1 98.88 201 VAL A C 1
ATOM 1586 O O . VAL A 1 201 ? 13.688 15.016 16.891 1 98.88 201 VAL A O 1
ATOM 1589 N N . GLU A 1 202 ? 13.516 13.664 15.094 1 98.81 202 GLU A N 1
ATOM 1590 C CA . GLU A 1 202 ? 14.961 13.562 14.914 1 98.81 202 GLU A CA 1
ATOM 1591 C C . GLU A 1 202 ? 15.586 14.938 14.688 1 98.81 202 GLU A C 1
ATOM 1593 O O . GLU A 1 202 ? 16.672 15.219 15.188 1 98.81 202 GLU A O 1
ATOM 1598 N N . ILE A 1 203 ? 14.875 15.719 13.938 1 98.88 203 ILE A N 1
ATOM 1599 C CA . ILE A 1 203 ? 15.359 17.062 13.656 1 98.88 203 ILE A CA 1
ATOM 1600 C C . ILE A 1 203 ? 15.398 17.875 14.945 1 98.88 203 ILE A C 1
ATOM 1602 O O . ILE A 1 203 ? 16.406 18.516 15.25 1 98.88 203 ILE A O 1
ATOM 1606 N N . VAL A 1 204 ? 14.359 17.891 15.75 1 98.88 204 VAL A N 1
ATOM 1607 C CA . VAL A 1 204 ? 14.266 18.656 16.984 1 98.88 204 VAL A CA 1
ATOM 1608 C C . VAL A 1 204 ? 15.336 18.188 17.969 1 98.88 204 VAL A C 1
ATOM 1610 O O . VAL A 1 204 ? 16 19 18.625 1 98.88 204 VAL A O 1
ATOM 1613 N N . GLN A 1 205 ? 15.539 16.859 18.031 1 98.75 205 GLN A N 1
ATOM 1614 C CA . GLN A 1 205 ? 16.547 16.297 18.906 1 98.75 205 GLN A CA 1
ATOM 1615 C C . GLN A 1 205 ? 17.953 16.703 18.453 1 98.75 205 GLN A C 1
ATOM 1617 O O . GLN A 1 205 ? 18.828 16.984 19.281 1 98.75 205 GLN A O 1
ATOM 1622 N N . TRP A 1 206 ? 18.109 16.656 17.188 1 98.62 206 TRP A N 1
ATOM 1623 C CA . TRP A 1 206 ? 19.406 17.031 16.625 1 98.62 206 TRP A CA 1
ATOM 1624 C C . TRP A 1 206 ? 19.734 18.484 16.938 1 98.62 206 TRP A C 1
ATOM 1626 O O . TRP A 1 206 ? 20.891 18.812 17.219 1 98.62 206 TRP A O 1
ATOM 1636 N N . LEU A 1 207 ? 18.75 19.359 16.875 1 98.69 207 LEU A N 1
ATOM 1637 C CA . LEU A 1 207 ? 18.969 20.766 17.203 1 98.69 207 LEU A CA 1
ATOM 1638 C C . LEU A 1 207 ? 19.406 20.922 18.656 1 98.69 207 LEU A C 1
ATOM 1640 O O . LEU A 1 207 ? 20.109 21.875 18.984 1 98.69 207 LEU A O 1
ATOM 1644 N N . ASP A 1 208 ? 18.938 20.031 19.469 1 97.69 208 ASP A N 1
ATOM 1645 C CA . ASP A 1 208 ? 19.328 19.984 20.875 1 97.69 208 ASP A CA 1
ATOM 1646 C C . ASP A 1 208 ? 19.266 21.359 21.516 1 97.69 208 ASP A C 1
ATOM 1648 O O . ASP A 1 208 ? 20.25 21.828 22.109 1 97.69 208 ASP A O 1
ATOM 1652 N N . ASN A 1 209 ? 18.219 22.094 21.406 1 98.5 209 ASN A N 1
ATOM 1653 C CA . ASN A 1 209 ? 17.969 23.438 21.906 1 98.5 209 ASN A CA 1
ATOM 1654 C C . ASN A 1 209 ? 16.578 23.578 22.516 1 98.5 209 ASN A C 1
ATOM 1656 O O . ASN A 1 209 ? 15.578 23.281 21.859 1 98.5 209 ASN A O 1
ATOM 1660 N N . PRO A 1 210 ? 16.5 23.969 23.766 1 98.19 210 PRO A N 1
ATOM 1661 C CA . PRO A 1 210 ? 15.211 24.031 24.453 1 98.19 210 PRO A CA 1
ATOM 1662 C C . PRO A 1 210 ? 14.266 25.047 23.828 1 98.19 210 PRO A C 1
ATOM 1664 O O . PRO A 1 210 ? 13.078 25.078 24.172 1 98.19 210 PRO A O 1
ATOM 1667 N N . TRP A 1 211 ? 14.75 25.906 22.938 1 98.69 211 TRP A N 1
ATOM 1668 C CA . TRP A 1 211 ? 13.914 26.906 22.297 1 98.69 211 TRP A CA 1
ATOM 1669 C C . TRP A 1 211 ? 13.398 26.406 20.953 1 98.69 211 TRP A C 1
ATOM 1671 O O . TRP A 1 211 ? 12.727 27.141 20.219 1 98.69 211 TRP A O 1
ATOM 1681 N N . ALA A 1 212 ? 13.711 25.156 20.609 1 98.81 212 ALA A N 1
ATOM 1682 C CA . ALA A 1 212 ? 13.227 24.5 19.406 1 98.81 212 ALA A CA 1
ATOM 1683 C C . ALA A 1 212 ? 12.195 23.438 19.719 1 98.81 212 ALA A C 1
ATOM 1685 O O . ALA A 1 212 ? 12.414 22.594 20.594 1 98.81 212 ALA A O 1
ATOM 1686 N N . GLY A 1 213 ? 11.078 23.5 19.078 1 98.88 213 GLY A N 1
ATOM 1687 C CA . GLY A 1 213 ? 10.023 22.516 19.203 1 98.88 213 GLY A CA 1
ATOM 1688 C C . GLY A 1 213 ? 9.164 22.391 17.969 1 98.88 213 GLY A C 1
ATOM 1689 O O . GLY A 1 213 ? 9.648 22.578 16.844 1 98.88 213 GLY A O 1
ATOM 1690 N N . VAL A 1 214 ? 7.918 22.016 18.234 1 98.94 214 VAL A N 1
ATOM 1691 C CA . VAL A 1 214 ? 7.062 21.656 17.109 1 98.94 214 VAL A CA 1
ATOM 1692 C C . VAL A 1 214 ? 5.785 22.484 17.141 1 98.94 214 VAL A C 1
ATOM 1694 O O . VAL A 1 214 ? 5.254 22.781 18.219 1 98.94 214 VAL A O 1
ATOM 1697 N N . THR A 1 215 ? 5.402 23 16.016 1 98.94 215 THR A N 1
ATOM 1698 C CA . THR A 1 215 ? 3.982 23.25 15.805 1 98.94 215 THR A CA 1
ATOM 1699 C C . THR A 1 215 ? 3.289 22 15.281 1 98.94 215 THR A C 1
ATOM 1701 O O . THR A 1 215 ? 3.453 21.625 14.117 1 98.94 215 THR A O 1
ATOM 1704 N N . LEU A 1 216 ? 2.531 21.391 16.125 1 98.94 216 LEU A N 1
ATOM 1705 C CA . LEU A 1 216 ? 1.904 20.125 15.797 1 98.94 216 LEU A CA 1
ATOM 1706 C C . LEU A 1 216 ? 0.628 20.328 14.992 1 98.94 216 LEU A C 1
ATOM 1708 O O . LEU A 1 216 ? -0.383 20.781 15.531 1 98.94 216 LEU A O 1
ATOM 1712 N N . ASP A 1 217 ? 0.747 20.047 13.734 1 98.94 217 ASP A N 1
ATOM 1713 C CA . ASP A 1 217 ? -0.44 20 12.883 1 98.94 217 ASP A CA 1
ATOM 1714 C C . ASP A 1 217 ? -1.147 18.656 12.984 1 98.94 217 ASP A C 1
ATOM 1716 O O . ASP A 1 217 ? -0.537 17.609 12.742 1 98.94 217 ASP A O 1
ATOM 1720 N N . PHE A 1 218 ? -2.434 18.688 13.172 1 98.88 218 PHE A N 1
ATOM 1721 C CA . PHE A 1 218 ? -3.18 17.484 13.531 1 98.88 218 PHE A CA 1
ATOM 1722 C C . PHE A 1 218 ? -3.498 16.656 12.289 1 98.88 218 PHE A C 1
ATOM 1724 O O . PHE A 1 218 ? -3.891 15.492 12.398 1 98.88 218 PHE A O 1
ATOM 1731 N N . GLY A 1 219 ? -3.297 17.172 11.094 1 98.81 219 GLY A N 1
ATOM 1732 C CA . GLY A 1 219 ? -3.895 16.469 9.969 1 98.81 219 GLY A CA 1
ATOM 1733 C C . GLY A 1 219 ? -2.943 16.297 8.805 1 98.81 219 GLY A C 1
ATOM 1734 O O . GLY A 1 219 ? -3.135 15.406 7.973 1 98.81 219 GLY A O 1
ATOM 1735 N N . ASN A 1 220 ? -1.852 17.078 8.672 1 98.88 220 ASN A N 1
ATOM 1736 C CA . ASN A 1 220 ? -1.039 17.172 7.461 1 98.88 220 ASN A CA 1
ATOM 1737 C C . ASN A 1 220 ? -0.386 15.828 7.121 1 98.88 220 ASN A C 1
ATOM 1739 O O . ASN A 1 220 ? -0.272 15.469 5.949 1 98.88 220 ASN A O 1
ATOM 1743 N N . ASN A 1 221 ? -0.035 15.055 8.133 1 98.88 221 ASN A N 1
ATOM 1744 C CA . ASN A 1 221 ? 0.794 13.875 7.91 1 98.88 221 ASN A CA 1
ATOM 1745 C C . ASN A 1 221 ? -0.023 12.719 7.352 1 98.88 221 ASN A C 1
ATOM 1747 O O . ASN A 1 221 ? 0.54 11.727 6.887 1 98.88 221 ASN A O 1
ATOM 1751 N N . ILE A 1 222 ? -1.35 12.836 7.348 1 98.94 222 ILE A N 1
ATOM 1752 C CA . ILE A 1 222 ? -2.141 11.828 6.656 1 98.94 222 ILE A CA 1
ATOM 1753 C C . ILE A 1 222 ? -1.697 11.734 5.195 1 98.94 222 ILE A C 1
ATOM 1755 O O . ILE A 1 222 ? -1.68 10.641 4.613 1 98.94 222 ILE A O 1
ATOM 1759 N N . SER A 1 223 ? -1.26 12.859 4.629 1 98.88 223 SER A N 1
ATOM 1760 C CA . SER A 1 223 ? -0.8 12.914 3.246 1 98.88 223 SER A CA 1
ATOM 1761 C C . SER A 1 223 ? 0.515 12.156 3.07 1 98.88 223 SER A C 1
ATOM 1763 O O . SER A 1 223 ? 0.929 11.875 1.943 1 98.88 223 SER A O 1
ATOM 1765 N N . LEU A 1 224 ? 1.187 11.867 4.18 1 98.88 224 LEU A N 1
ATOM 1766 C CA . LEU A 1 224 ? 2.455 11.148 4.152 1 98.88 224 LEU A CA 1
ATOM 1767 C C . LEU A 1 224 ? 2.283 9.727 4.68 1 98.88 224 LEU A C 1
ATOM 1769 O O . LEU A 1 224 ? 3.236 9.125 5.176 1 98.88 224 LEU A O 1
ATOM 1773 N N . LEU A 1 225 ? 1.1 9.266 4.719 1 98.88 225 LEU A N 1
ATOM 1774 C CA . LEU A 1 225 ? 0.734 7.898 5.062 1 98.88 225 LEU A CA 1
ATOM 1775 C C . LEU A 1 225 ? 0.998 7.621 6.539 1 98.88 225 LEU A C 1
ATOM 1777 O O . LEU A 1 225 ? 1.533 6.566 6.891 1 98.88 225 LEU A O 1
ATOM 1781 N N . GLU A 1 226 ? 0.635 8.594 7.414 1 98.81 226 GLU A N 1
ATOM 1782 C CA . GLU A 1 226 ? 0.73 8.391 8.859 1 98.81 226 GLU A CA 1
ATOM 1783 C C . GLU A 1 226 ? -0.626 8.57 9.531 1 98.81 226 GLU A C 1
ATOM 1785 O O . GLU A 1 226 ? -1.394 9.461 9.156 1 98.81 226 GLU A O 1
ATOM 1790 N N . ASP A 1 227 ? -0.91 7.738 10.438 1 98.38 227 ASP A N 1
ATOM 1791 C CA . ASP A 1 227 ? -2.102 7.852 11.273 1 98.38 227 ASP A CA 1
ATOM 1792 C C . ASP A 1 227 ? -2.051 9.102 12.141 1 98.38 227 ASP A C 1
ATOM 1794 O O . ASP A 1 227 ? -1.072 9.328 12.852 1 98.38 227 ASP A O 1
ATOM 1798 N N . PRO A 1 228 ? -3.088 9.906 12.055 1 98.62 228 PRO A N 1
ATOM 1799 C CA . PRO A 1 228 ? -3.016 11.172 12.781 1 98.62 228 PRO A CA 1
ATOM 1800 C C . PRO A 1 228 ? -2.873 10.977 14.289 1 98.62 228 PRO A C 1
ATOM 1802 O O . PRO A 1 228 ? -2.186 11.758 14.953 1 98.62 228 PRO A O 1
ATOM 1805 N N . ASP A 1 229 ? -3.521 9.977 14.875 1 98.06 229 ASP A N 1
ATOM 1806 C CA . ASP A 1 229 ? -3.375 9.734 16.312 1 98.06 229 ASP A CA 1
ATOM 1807 C C . ASP A 1 229 ? -1.927 9.398 16.656 1 98.06 229 ASP A C 1
ATOM 1809 O O . ASP A 1 229 ? -1.401 9.883 17.672 1 98.06 229 ASP A O 1
ATOM 1813 N N . GLU A 1 230 ? -1.307 8.625 15.836 1 98.62 230 GLU A N 1
ATOM 1814 C CA . GLU A 1 230 ? 0.09 8.266 16.062 1 98.62 230 GLU A CA 1
ATOM 1815 C C . GLU A 1 230 ? 1.002 9.477 15.93 1 98.62 230 GLU A C 1
ATOM 1817 O O . GLU A 1 230 ? 1.945 9.641 16.703 1 98.62 230 GLU A O 1
ATOM 1822 N N . VAL A 1 231 ? 0.732 10.289 14.93 1 98.88 231 VAL A N 1
ATOM 1823 C CA . VAL A 1 231 ? 1.513 11.508 14.719 1 98.88 231 VAL A CA 1
ATOM 1824 C C . VAL A 1 231 ? 1.425 12.398 15.961 1 98.88 231 VAL A C 1
ATOM 1826 O O . VAL A 1 231 ? 2.441 12.906 16.438 1 98.88 231 VAL A O 1
ATOM 1829 N N . ILE A 1 232 ? 0.23 12.547 16.469 1 98.88 232 ILE A N 1
ATOM 1830 C CA . ILE A 1 232 ? -0.001 13.406 17.641 1 98.88 232 ILE A CA 1
ATOM 1831 C C . ILE A 1 232 ? 0.72 12.828 18.859 1 98.88 232 ILE A C 1
ATOM 1833 O O . ILE A 1 232 ? 1.355 13.562 19.609 1 98.88 232 ILE A O 1
ATOM 1837 N N . GLU A 1 233 ? 0.696 11.516 19 1 98.81 233 GLU A N 1
ATOM 1838 C CA . GLU A 1 233 ? 1.4 10.859 20.094 1 98.81 233 GLU A CA 1
ATOM 1839 C C . GLU A 1 233 ? 2.904 11.109 20.016 1 98.81 233 GLU A C 1
ATOM 1841 O O . GLU A 1 233 ? 3.559 11.352 21.031 1 98.81 233 GLU A O 1
ATOM 1846 N N . ILE A 1 234 ? 3.404 11.102 18.844 1 98.88 234 ILE A N 1
ATOM 1847 C CA . ILE A 1 234 ? 4.844 11.203 18.625 1 98.88 234 ILE A CA 1
ATOM 1848 C C . ILE A 1 234 ? 5.293 12.648 18.844 1 98.88 234 ILE A C 1
ATOM 1850 O O . ILE A 1 234 ? 6.34 12.898 19.438 1 98.88 234 ILE A O 1
ATOM 1854 N N . LEU A 1 235 ? 4.5 13.602 18.422 1 98.94 235 LEU A N 1
ATOM 1855 C CA . LEU A 1 235 ? 4.996 14.977 18.328 1 98.94 235 LEU A CA 1
ATOM 1856 C C . LEU A 1 235 ? 4.547 15.797 19.531 1 98.94 235 LEU A C 1
ATOM 1858 O O . LEU A 1 235 ? 5.141 16.828 19.828 1 98.94 235 LEU A O 1
ATOM 1862 N N . ALA A 1 236 ? 3.508 15.391 20.281 1 98.88 236 ALA A N 1
ATOM 1863 C CA . ALA A 1 236 ? 2.926 16.172 21.375 1 98.88 236 ALA A CA 1
ATOM 1864 C C . ALA A 1 236 ? 3.986 16.531 22.406 1 98.88 236 ALA A C 1
ATOM 1866 O O . ALA A 1 236 ? 4.055 17.672 22.859 1 98.88 236 ALA A O 1
ATOM 1867 N N . PRO A 1 237 ? 4.934 15.625 22.766 1 98.81 237 PRO A N 1
ATOM 1868 C CA . PRO A 1 237 ? 5.926 15.945 23.797 1 98.81 237 PRO A CA 1
ATOM 1869 C C . PRO A 1 237 ? 6.859 17.078 23.375 1 98.81 237 PRO A C 1
ATOM 1871 O O . PRO A 1 237 ? 7.52 17.688 24.219 1 98.81 237 PRO A O 1
ATOM 1874 N N . TYR A 1 238 ? 6.879 17.406 22.109 1 98.88 238 TYR A N 1
ATOM 1875 C CA . TYR A 1 238 ? 7.816 18.406 21.594 1 98.88 238 TYR A CA 1
ATOM 1876 C C . TYR A 1 238 ? 7.086 19.672 21.172 1 98.88 238 TYR A C 1
ATOM 1878 O O . TYR A 1 238 ? 7.695 20.609 20.641 1 98.88 238 TYR A O 1
ATOM 1886 N N . SER A 1 239 ? 5.812 19.797 21.438 1 98.88 239 SER A N 1
ATOM 1887 C CA . SER A 1 239 ? 4.988 20.828 20.797 1 98.88 239 SER A CA 1
ATOM 1888 C C . SER A 1 239 ? 4.965 22.109 21.625 1 98.88 239 SER A C 1
ATOM 1890 O O . SER A 1 239 ? 4.703 22.062 22.828 1 98.88 239 SER A O 1
ATOM 1892 N N . PHE A 1 240 ? 5.258 23.234 20.938 1 98.88 240 PHE A N 1
ATOM 1893 C CA . PHE A 1 240 ? 5.129 24.578 21.5 1 98.88 240 PHE A CA 1
ATOM 1894 C C . PHE A 1 240 ? 3.824 25.234 21.078 1 98.88 240 PHE A C 1
ATOM 1896 O O . PHE A 1 240 ? 3.346 26.172 21.719 1 98.88 240 PHE A O 1
ATOM 1903 N N . SER A 1 241 ? 3.299 24.781 19.969 1 98.88 241 SER A N 1
ATOM 1904 C CA . SER A 1 241 ? 2.08 25.297 19.359 1 98.88 241 SER A CA 1
ATOM 1905 C C . SER A 1 241 ? 1.355 24.203 18.562 1 98.88 241 SER A C 1
ATOM 1907 O O . SER A 1 241 ? 1.872 23.094 18.406 1 98.88 241 SER A O 1
ATOM 1909 N N . THR A 1 242 ? 0.111 24.516 18.156 1 98.94 242 THR A N 1
ATOM 1910 C CA . THR A 1 242 ? -0.631 23.516 17.391 1 98.94 242 THR A CA 1
ATOM 1911 C C . THR A 1 242 ? -1.361 24.172 16.219 1 98.94 242 THR A C 1
ATOM 1913 O O . THR A 1 242 ? -1.648 25.375 16.25 1 98.94 242 THR A O 1
ATOM 1916 N N . HIS A 1 243 ? -1.51 23.438 15.211 1 98.94 243 HIS A N 1
ATOM 1917 C CA . HIS A 1 243 ? -2.559 23.641 14.227 1 98.94 243 HIS A CA 1
ATOM 1918 C C . HIS A 1 243 ? -3.664 22.609 14.367 1 98.94 243 HIS A C 1
ATOM 1920 O O . HIS A 1 243 ? -3.598 21.531 13.758 1 98.94 243 HIS A O 1
ATOM 1926 N N . ILE A 1 244 ? -4.676 23 15.164 1 98.88 244 ILE A N 1
ATOM 1927 C CA . ILE A 1 244 ? -5.812 22.094 15.328 1 98.88 244 ILE A CA 1
ATOM 1928 C C . ILE A 1 244 ? -6.676 22.125 14.07 1 98.88 244 ILE A C 1
ATOM 1930 O O . ILE A 1 244 ? -7.004 23.203 13.555 1 98.88 244 ILE A O 1
ATOM 1934 N N . LYS A 1 245 ? -6.914 21 13.492 1 98.81 245 LYS A N 1
ATOM 1935 C CA . LYS A 1 245 ? -7.773 20.828 12.32 1 98.81 245 LYS A CA 1
ATOM 1936 C C . LYS A 1 245 ? -8.344 19.422 12.258 1 98.81 245 LYS A C 1
ATOM 1938 O O . LYS A 1 245 ? -7.922 18.547 13.016 1 98.81 245 LYS A O 1
ATOM 1943 N N . ASP A 1 246 ? -9.32 19.266 11.477 1 98.81 246 ASP A N 1
ATOM 1944 C CA . ASP A 1 246 ? -9.898 17.953 11.172 1 98.81 246 ASP A CA 1
ATOM 1945 C C . ASP A 1 246 ? -9.922 17.703 9.664 1 98.81 246 ASP A C 1
ATOM 1947 O O . ASP A 1 246 ? -9.891 18.656 8.867 1 98.81 246 ASP A O 1
ATOM 1951 N N . MET A 1 247 ? -9.82 16.453 9.367 1 98.88 247 MET A N 1
ATOM 1952 C CA . MET A 1 247 ? -9.656 16.125 7.949 1 98.88 247 MET A CA 1
ATOM 1953 C C . MET A 1 247 ? -10.695 15.117 7.496 1 98.88 247 MET A C 1
ATOM 1955 O O . MET A 1 247 ? -10.914 14.102 8.156 1 98.88 247 MET A O 1
ATOM 1959 N N . GLY A 1 248 ? -11.383 15.43 6.391 1 98.88 248 GLY A N 1
ATOM 1960 C CA . GLY A 1 248 ? -12.148 14.43 5.66 1 98.88 248 GLY A CA 1
ATOM 1961 C C . GLY A 1 248 ? -11.32 13.672 4.641 1 98.88 248 GLY A C 1
ATOM 1962 O O . GLY A 1 248 ? -10.43 14.242 4.008 1 98.88 248 GLY A O 1
ATOM 1963 N N . VAL A 1 249 ? -11.656 12.352 4.492 1 98.88 249 VAL A N 1
ATOM 1964 C CA . VAL A 1 249 ? -10.93 11.523 3.537 1 98.88 249 VAL A CA 1
ATOM 1965 C C . VAL A 1 249 ? -11.906 10.781 2.635 1 98.88 249 VAL A C 1
ATOM 1967 O O . VAL A 1 249 ? -13.016 10.445 3.059 1 98.88 249 VAL A O 1
ATOM 1970 N N . LYS A 1 250 ? -11.469 10.578 1.447 1 98.69 250 LYS A N 1
ATOM 1971 C CA . LYS A 1 250 ? -12.25 9.828 0.469 1 98.69 250 LYS A CA 1
ATOM 1972 C C . LYS A 1 250 ? -11.359 9.219 -0.606 1 98.69 250 LYS A C 1
ATOM 1974 O O . LYS A 1 250 ? -10.406 9.859 -1.062 1 98.69 250 LYS A O 1
ATOM 1979 N N . THR A 1 251 ? -11.711 7.977 -1.011 1 97.31 251 THR A N 1
ATOM 1980 C CA . THR A 1 251 ? -10.945 7.316 -2.061 1 97.31 251 THR A CA 1
ATOM 1981 C C . THR A 1 251 ? -11.109 8.047 -3.391 1 97.31 251 THR A C 1
ATOM 1983 O O . THR A 1 251 ? -12.156 8.633 -3.658 1 97.31 251 THR A O 1
ATOM 1986 N N . TYR A 1 252 ? -10.109 8.094 -4.219 1 96.44 252 TYR A N 1
ATOM 1987 C CA . TYR A 1 252 ? -10.18 8.414 -5.637 1 96.44 252 TYR A CA 1
ATOM 1988 C C . TYR A 1 252 ? -9.227 7.547 -6.449 1 96.44 252 TYR A C 1
ATOM 1990 O O . TYR A 1 252 ? -8.5 6.723 -5.887 1 96.44 252 TYR A O 1
ATOM 1998 N N . GLU A 1 253 ? -9.094 7.637 -7.691 1 96 253 GLU A N 1
ATOM 1999 C CA . GLU A 1 253 ? -8.5 6.668 -8.609 1 96 253 GLU A CA 1
ATOM 2000 C C . GLU A 1 253 ? -7.016 6.465 -8.32 1 96 253 GLU A C 1
ATOM 2002 O O . GLU A 1 253 ? -6.504 5.348 -8.406 1 96 253 GLU A O 1
ATOM 2007 N N . SER A 1 254 ? -6.285 7.488 -7.902 1 98.38 254 SER A N 1
ATOM 2008 C CA . SER A 1 254 ? -4.836 7.414 -7.758 1 98.38 254 SER A CA 1
ATOM 2009 C C . SER A 1 254 ? -4.43 7.32 -6.289 1 98.38 254 SER A C 1
ATOM 2011 O O . SER A 1 254 ? -3.24 7.344 -5.969 1 98.38 254 SER A O 1
ATOM 2013 N N . GLY A 1 255 ? -5.387 7.238 -5.379 1 98.56 255 GLY A N 1
ATOM 2014 C CA . GLY A 1 255 ? -5.133 7.207 -3.949 1 98.56 255 GLY A CA 1
ATOM 2015 C C . GLY A 1 255 ? -6.309 7.684 -3.123 1 98.56 255 GLY A C 1
ATOM 2016 O O . GLY A 1 255 ? -7.371 7.055 -3.123 1 98.56 255 GLY A O 1
ATOM 2017 N N . PHE A 1 256 ? -6.137 8.859 -2.461 1 98.88 256 PHE A N 1
ATOM 2018 C CA . PHE A 1 256 ? -7.27 9.367 -1.697 1 98.88 256 PHE A CA 1
ATOM 2019 C C . PHE A 1 256 ? -7.25 10.891 -1.661 1 98.88 256 PHE A C 1
ATOM 2021 O O . PHE A 1 256 ? -6.242 11.516 -1.995 1 98.88 256 PHE A O 1
ATOM 2028 N N . LEU A 1 257 ? -8.391 11.422 -1.394 1 98.88 257 LEU A N 1
ATOM 2029 C CA . LEU A 1 257 ? -8.578 12.852 -1.187 1 98.88 257 LEU A CA 1
ATOM 2030 C C . LEU A 1 257 ? -8.484 13.203 0.295 1 98.88 257 LEU A C 1
ATOM 2032 O O . LEU A 1 257 ? -8.891 12.422 1.15 1 98.88 257 LEU A O 1
ATOM 2036 N N . LEU A 1 258 ? -7.887 14.344 0.545 1 98.88 258 LEU A N 1
ATOM 2037 C CA . LEU A 1 258 ? -7.699 14.867 1.893 1 98.88 258 LEU A CA 1
ATOM 2038 C C . LEU A 1 258 ? -8.203 16.312 1.988 1 98.88 258 LEU A C 1
ATOM 2040 O O . LEU A 1 258 ? -7.719 17.188 1.272 1 98.88 258 LEU A O 1
ATOM 2044 N N . SER A 1 259 ? -9.188 16.516 2.861 1 98.69 259 SER A N 1
ATOM 2045 C CA . SER A 1 259 ? -9.867 17.797 2.873 1 98.69 259 SER A CA 1
ATOM 2046 C C . SER A 1 259 ? -10 18.344 4.293 1 98.69 259 SER A C 1
ATOM 2048 O O . SER A 1 259 ? -10.398 17.609 5.207 1 98.69 259 SER A O 1
ATOM 2050 N N . GLU A 1 260 ? -9.594 19.641 4.453 1 98.69 260 GLU A N 1
ATOM 2051 C CA . GLU A 1 260 ? -9.984 20.297 5.699 1 98.69 260 GLU A CA 1
ATOM 2052 C C . GLU A 1 260 ? -11.508 20.391 5.816 1 98.69 260 GLU A C 1
ATOM 2054 O O . GLU A 1 260 ? -12.18 20.828 4.879 1 98.69 260 GLU A O 1
ATOM 2059 N N . ILE A 1 261 ? -12.023 19.969 6.906 1 98.62 261 ILE A N 1
ATOM 2060 C CA . ILE A 1 261 ? -13.453 20.031 7.176 1 98.62 261 ILE A CA 1
ATOM 2061 C C . ILE A 1 261 ? -13.688 20.562 8.594 1 98.62 261 ILE A C 1
ATOM 2063 O O . ILE A 1 261 ? -12.766 20.578 9.414 1 98.62 261 ILE A O 1
ATOM 2067 N N . PRO A 1 262 ? -14.867 21.047 8.859 1 98.62 262 PRO A N 1
ATOM 2068 C CA . PRO A 1 262 ? -15.125 21.531 10.219 1 98.62 262 PRO A CA 1
ATOM 2069 C C . PRO A 1 262 ? -14.836 20.484 11.281 1 98.62 262 PRO A C 1
ATOM 2071 O O . PRO A 1 262 ? -15.055 19.297 11.055 1 98.62 262 PRO A O 1
ATOM 2074 N N . LEU A 1 263 ? -14.406 21.031 12.422 1 98.81 263 LEU A N 1
ATOM 2075 C CA . LEU A 1 263 ? -14.047 20.172 13.539 1 98.81 263 LEU A CA 1
ATOM 2076 C C . LEU A 1 263 ? -15.203 19.25 13.914 1 98.81 263 LEU A C 1
ATOM 2078 O O . LEU A 1 263 ? -16.359 19.672 13.945 1 98.81 263 LEU A O 1
ATOM 2082 N N . GLY A 1 264 ? -14.844 17.969 14.164 1 98.38 264 GLY A N 1
ATOM 2083 C CA . GLY A 1 264 ? -15.82 17 14.633 1 98.38 264 GLY A CA 1
ATOM 2084 C C . GLY A 1 264 ? -16.422 16.172 13.516 1 98.38 264 GLY A C 1
ATOM 2085 O O . GLY A 1 264 ? -17.172 15.219 13.773 1 98.38 264 GLY A O 1
ATOM 2086 N N . GLN A 1 265 ? -16.047 16.453 12.289 1 98.06 265 GLN A N 1
ATOM 2087 C CA . GLN A 1 265 ? -16.656 15.773 11.156 1 98.06 265 GLN A CA 1
ATOM 2088 C C . GLN A 1 265 ? -15.672 14.836 10.469 1 98.06 265 GLN A C 1
ATOM 2090 O O . GLN A 1 265 ? -16.031 14.102 9.547 1 98.06 265 GLN A O 1
ATOM 2095 N N . GLY A 1 266 ? -14.453 14.875 10.891 1 98.44 266 GLY A N 1
ATOM 2096 C CA . GLY A 1 266 ? -13.414 14.148 10.172 1 98.44 266 GLY A CA 1
ATOM 2097 C C . GLY A 1 266 ? -12.805 13.023 10.984 1 98.44 266 GLY A C 1
ATOM 2098 O O . GLY A 1 266 ? -13.477 12.398 11.805 1 98.44 266 GLY A O 1
ATOM 2099 N N . VAL A 1 267 ? -11.508 12.664 10.664 1 98.69 267 VAL A N 1
ATOM 2100 C CA . VAL A 1 267 ? -10.922 11.406 11.117 1 98.69 267 VAL A CA 1
ATOM 2101 C C . VAL A 1 267 ? -10.055 11.656 12.352 1 98.69 267 VAL A C 1
ATOM 2103 O O . VAL A 1 267 ? -9.633 10.711 13.016 1 98.69 267 VAL A O 1
ATOM 2106 N N . VAL A 1 268 ? -9.773 12.93 12.727 1 98.69 268 VAL A N 1
ATOM 2107 C CA . VAL A 1 268 ? -8.883 13.219 13.844 1 98.69 268 VAL A CA 1
ATOM 2108 C C . VAL A 1 268 ? -9.625 13.055 15.164 1 98.69 268 VAL A C 1
ATOM 2110 O O . VAL A 1 268 ? -10.742 13.555 15.328 1 98.69 268 VAL A O 1
ATOM 2113 N N . ASN A 1 269 ? -9.07 12.305 16.078 1 98.56 269 ASN A N 1
ATOM 2114 C CA . ASN A 1 269 ? -9.586 12.25 17.453 1 98.56 269 ASN A CA 1
ATOM 2115 C C . ASN A 1 269 ? -9.211 13.5 18.234 1 98.56 269 ASN A C 1
ATOM 2117 O O . ASN A 1 269 ? -8.211 13.508 18.953 1 98.56 269 ASN A O 1
ATOM 2121 N N . LEU A 1 270 ? -10.07 14.477 18.172 1 98.81 270 LEU A N 1
ATOM 2122 C CA . LEU A 1 270 ? -9.734 15.82 18.641 1 98.81 270 LEU A CA 1
ATOM 2123 C C . LEU A 1 270 ? -9.602 15.852 20.156 1 98.81 270 LEU A C 1
ATOM 2125 O O . LEU A 1 270 ? -8.68 16.484 20.688 1 98.81 270 LEU A O 1
ATOM 2129 N N . GLU A 1 271 ? -10.5 15.219 20.875 1 98.5 271 GLU A N 1
ATOM 2130 C CA . GLU A 1 271 ? -10.414 15.211 22.328 1 98.5 271 GLU A CA 1
ATOM 2131 C C . GLU A 1 271 ? -9.109 14.578 22.797 1 98.5 271 GLU A C 1
ATOM 2133 O O . GLU A 1 271 ? -8.43 15.125 23.672 1 98.5 271 GLU A O 1
ATOM 2138 N N . LYS A 1 272 ? -8.789 13.477 22.188 1 98.12 272 LYS A N 1
ATOM 2139 C CA . LYS A 1 272 ? -7.539 12.805 22.531 1 98.12 272 LYS A CA 1
ATOM 2140 C C . LYS A 1 272 ? -6.336 13.68 22.188 1 98.12 272 LYS A C 1
ATOM 2142 O O . LYS A 1 272 ? -5.391 13.781 22.984 1 98.12 272 LYS A O 1
ATOM 2147 N N . ALA A 1 273 ? -6.383 14.312 21.078 1 98.69 273 ALA A N 1
ATOM 2148 C CA . ALA A 1 273 ? -5.297 15.172 20.609 1 98.69 273 ALA A CA 1
ATOM 2149 C C . ALA A 1 273 ? -5.078 16.344 21.578 1 98.69 273 ALA A C 1
ATOM 2151 O O . ALA A 1 273 ? -3.955 16.578 22.031 1 98.69 273 ALA A O 1
ATOM 2152 N N . VAL A 1 274 ? -6.129 16.984 21.922 1 98.62 274 VAL A N 1
ATOM 2153 C CA . VAL A 1 274 ? -6.07 18.156 22.781 1 98.62 274 VAL A CA 1
ATOM 2154 C C . VAL A 1 274 ? -5.594 17.75 24.172 1 98.62 274 VAL A C 1
ATOM 2156 O O . VAL A 1 274 ? -4.703 18.391 24.75 1 98.62 274 VAL A O 1
ATOM 2159 N N . SER A 1 275 ? -6.102 16.688 24.656 1 98.12 275 SER A N 1
ATOM 2160 C CA . SER A 1 275 ? -5.738 16.203 26 1 98.12 275 SER A CA 1
ATOM 2161 C C . SER A 1 275 ? -4.262 15.836 26.062 1 98.12 275 SER A C 1
ATOM 2163 O O . SER A 1 275 ? -3.576 16.156 27.031 1 98.12 275 SER A O 1
ATOM 2165 N N . LEU A 1 276 ? -3.836 15.242 25.047 1 98.5 276 LEU A N 1
ATOM 2166 C CA . LEU A 1 276 ? -2.443 14.812 25.031 1 98.5 276 LEU A CA 1
ATOM 2167 C C . LEU A 1 276 ? -1.503 16.016 24.953 1 98.5 276 LEU A C 1
ATOM 2169 O O . LEU A 1 276 ? -0.472 16.047 25.625 1 98.5 276 LEU A O 1
ATOM 2173 N N . CYS A 1 277 ? -1.84 16.938 24.109 1 98.62 277 CYS A N 1
ATOM 2174 C CA . CYS A 1 277 ? -1.027 18.141 24.031 1 98.62 277 CYS A CA 1
ATOM 2175 C C . CYS A 1 277 ? -0.942 18.844 25.375 1 98.62 277 CYS A C 1
ATOM 2177 O O . CYS A 1 277 ? 0.142 19.25 25.797 1 98.62 277 CYS A O 1
ATOM 2179 N N . LEU A 1 278 ? -2.047 18.969 26.094 1 98.31 278 LEU A N 1
ATOM 2180 C CA . LEU A 1 278 ? -2.102 19.656 27.375 1 98.31 278 LEU A CA 1
ATOM 2181 C C . LEU A 1 278 ? -1.339 18.891 28.438 1 98.31 278 LEU A C 1
ATOM 2183 O O . LEU A 1 278 ? -0.765 19.484 29.359 1 98.31 278 LEU A O 1
ATOM 2187 N N . LYS A 1 279 ? -1.312 17.578 28.312 1 98.19 279 LYS A N 1
ATOM 2188 C CA . LYS A 1 279 ? -0.556 16.75 29.234 1 98.19 279 LYS A CA 1
ATOM 2189 C C . LYS A 1 279 ? 0.928 17.094 29.219 1 98.19 279 LYS A C 1
ATOM 2191 O O . LYS A 1 279 ? 1.562 17.219 30.266 1 98.19 279 LYS A O 1
ATOM 2196 N N . TYR A 1 280 ? 1.452 17.359 28.094 1 98.31 280 TYR A N 1
ATOM 2197 C CA . TYR A 1 280 ? 2.885 17.594 27.953 1 98.31 280 TYR A CA 1
ATOM 2198 C C . TYR A 1 280 ? 3.211 19.078 28.078 1 98.31 280 TYR A C 1
ATOM 2200 O O . TYR A 1 280 ? 4.305 19.438 28.5 1 98.31 280 TYR A O 1
ATOM 2208 N N . ASN A 1 281 ? 2.311 19.938 27.625 1 98.19 281 ASN A N 1
ATOM 2209 C CA . ASN A 1 281 ? 2.449 21.391 27.688 1 98.19 281 ASN A CA 1
ATOM 2210 C C . ASN A 1 281 ? 1.139 22.062 28.094 1 98.19 281 ASN A C 1
ATOM 2212 O O . ASN A 1 281 ? 0.36 22.484 27.234 1 98.19 281 ASN A O 1
ATOM 2216 N N . PRO A 1 282 ? 0.934 22.234 29.406 1 97.12 282 PRO A N 1
ATOM 2217 C CA . PRO A 1 282 ? -0.334 22.766 29.922 1 97.12 282 PRO A CA 1
ATOM 2218 C C . PRO A 1 282 ? -0.635 24.172 29.391 1 97.12 282 PRO A C 1
ATOM 2220 O O . PRO A 1 282 ? -1.791 24.594 29.391 1 97.12 282 PRO A O 1
ATOM 2223 N N . GLY A 1 283 ? 0.364 24.906 29.016 1 96.81 283 GLY A N 1
ATOM 2224 C CA . GLY A 1 283 ? 0.181 26.266 28.516 1 96.81 283 GLY A CA 1
ATOM 2225 C C . GLY A 1 283 ? 0.101 26.344 27.016 1 96.81 283 GLY A C 1
ATOM 2226 O O . GLY A 1 283 ? 0.131 27.438 26.438 1 96.81 283 GLY A O 1
ATOM 2227 N N . ILE A 1 284 ? -0.036 25.172 26.359 1 98.5 284 ILE A N 1
ATOM 2228 C CA . ILE A 1 284 ? -0.002 25.172 24.891 1 98.5 284 ILE A CA 1
ATOM 2229 C C . ILE A 1 284 ? -1.267 25.812 24.344 1 98.5 284 ILE A C 1
ATOM 2231 O O . ILE A 1 284 ? -2.338 25.719 24.953 1 98.5 284 ILE A O 1
ATOM 2235 N N . ARG A 1 285 ? -1.087 26.484 23.234 1 98.62 285 ARG A N 1
ATOM 2236 C CA . ARG A 1 285 ? -2.205 27.141 22.562 1 98.62 285 ARG A CA 1
ATOM 2237 C C . ARG A 1 285 ? -2.654 26.344 21.344 1 98.62 285 ARG A C 1
ATOM 2239 O O . ARG A 1 285 ? -1.83 25.75 20.641 1 98.62 285 ARG A O 1
ATOM 2246 N N . PHE A 1 286 ? -3.945 26.344 21.141 1 98.81 286 PHE A N 1
ATOM 2247 C CA . PHE A 1 286 ? -4.535 25.656 19.984 1 98.81 286 PHE A CA 1
ATOM 2248 C C . PHE A 1 286 ? -5.016 26.672 18.953 1 98.81 286 PHE A C 1
ATOM 2250 O O . PHE A 1 286 ? -5.926 27.453 19.219 1 98.81 286 PHE A O 1
ATOM 2257 N N . ASN A 1 287 ? -4.352 26.656 17.797 1 98.94 287 ASN A N 1
ATOM 2258 C CA . ASN A 1 287 ? -4.711 27.562 16.703 1 98.94 287 ASN A CA 1
ATOM 2259 C C . ASN A 1 287 ? -5.457 26.828 15.594 1 98.94 287 ASN A C 1
ATOM 2261 O O . ASN A 1 287 ? -4.922 25.891 15 1 98.94 287 ASN A O 1
ATOM 2265 N N . LEU A 1 288 ? -6.672 27.266 15.297 1 98.94 288 LEU A N 1
ATOM 2266 C CA . LEU A 1 288 ? -7.492 26.641 14.258 1 98.94 288 LEU A CA 1
ATOM 2267 C C . LEU A 1 288 ? -6.898 26.891 12.875 1 98.94 288 LEU A C 1
ATOM 2269 O O . LEU A 1 288 ? -6.633 28.047 12.508 1 98.94 288 LEU A O 1
ATOM 2273 N N . GLU A 1 289 ? -6.652 25.844 12.203 1 98.88 289 GLU A N 1
ATOM 2274 C CA . GLU A 1 289 ? -6.32 25.938 10.789 1 98.88 289 GLU A CA 1
ATOM 2275 C C . GLU A 1 289 ? -7.371 25.234 9.922 1 98.88 289 GLU A C 1
ATOM 2277 O O . GLU A 1 289 ? -7.266 24.047 9.648 1 98.88 289 GLU A O 1
ATOM 2282 N N . MET A 1 290 ? -8.328 26 9.555 1 98.69 290 MET A N 1
ATOM 2283 C CA . MET A 1 290 ? -9.414 25.562 8.68 1 98.69 290 MET A CA 1
ATOM 2284 C C . MET A 1 290 ? -9.312 26.234 7.312 1 98.69 290 MET A C 1
ATOM 2286 O O . MET A 1 290 ? -10 27.203 7.039 1 98.69 290 MET A O 1
ATOM 2290 N N . ILE A 1 291 ? -8.523 25.609 6.473 1 98.44 291 ILE A N 1
ATOM 2291 C CA . ILE A 1 291 ? -8.383 26.156 5.125 1 98.44 291 ILE A CA 1
ATOM 2292 C C . ILE A 1 291 ? -9.578 25.734 4.27 1 98.44 291 ILE A C 1
ATOM 2294 O O . ILE A 1 291 ? -9.93 24.562 4.207 1 98.44 291 ILE A O 1
ATOM 2298 N N . THR A 1 292 ? -10.227 26.672 3.686 1 98.31 292 THR A N 1
ATOM 2299 C CA . THR A 1 292 ? -11.352 26.422 2.795 1 98.31 292 THR A CA 1
ATOM 2300 C C . THR A 1 292 ? -10.883 26.312 1.347 1 98.31 292 THR A C 1
ATOM 2302 O O . THR A 1 292 ? -10.602 27.328 0.702 1 98.31 292 THR A O 1
ATOM 2305 N N . ARG A 1 293 ? -10.836 25.094 0.866 1 98.25 293 ARG A N 1
ATOM 2306 C CA . ARG A 1 293 ? -10.328 24.797 -0.469 1 98.25 293 ARG A CA 1
ATOM 2307 C C . ARG A 1 293 ? -10.844 23.453 -0.963 1 98.25 293 ARG A C 1
ATOM 2309 O O . ARG A 1 293 ? -11.516 22.734 -0.226 1 98.25 293 ARG A O 1
ATOM 2316 N N . ASP A 1 294 ? -10.586 23.188 -2.279 1 98.56 294 ASP A N 1
ATOM 2317 C CA . ASP A 1 294 ? -10.844 21.844 -2.812 1 98.56 294 ASP A CA 1
ATOM 2318 C C . ASP A 1 294 ? -9.961 20.797 -2.139 1 98.56 294 ASP A C 1
ATOM 2320 O O . ASP A 1 294 ? -8.867 21.125 -1.664 1 98.56 294 ASP A O 1
ATOM 2324 N N . PRO A 1 295 ? -10.445 19.562 -2.098 1 98.62 295 PRO A N 1
ATOM 2325 C CA . PRO A 1 295 ? -9.641 18.516 -1.484 1 98.62 295 PRO A CA 1
ATOM 2326 C C . PRO A 1 295 ? -8.281 18.344 -2.15 1 98.62 295 PRO A C 1
ATOM 2328 O O . PRO A 1 295 ? -8.164 18.484 -3.373 1 98.62 295 PRO A O 1
ATOM 2331 N N . LEU A 1 296 ? -7.293 18.078 -1.345 1 98.62 296 LEU A N 1
ATOM 2332 C CA . LEU A 1 296 ? -5.992 17.688 -1.866 1 98.62 296 LEU A CA 1
ATOM 2333 C C . LEU A 1 296 ? -6.043 16.266 -2.439 1 98.62 296 LEU A C 1
ATOM 2335 O O . LEU A 1 296 ? -6.766 15.414 -1.925 1 98.62 296 LEU A O 1
ATOM 2339 N N . LYS A 1 297 ? -5.305 16.078 -3.488 1 98.62 297 LYS A N 1
ATOM 2340 C CA . LYS A 1 297 ? -5.121 14.742 -4.043 1 98.62 297 LYS A CA 1
ATOM 2341 C C . LYS A 1 297 ? -3.844 14.094 -3.516 1 98.62 297 LYS A C 1
ATOM 2343 O O . LYS A 1 297 ? -2.764 14.68 -3.607 1 98.62 297 LYS A O 1
ATOM 2348 N N . ILE A 1 298 ? -3.988 12.969 -2.928 1 98.88 298 ILE A N 1
ATOM 2349 C CA . ILE A 1 298 ? -2.846 12.18 -2.479 1 98.88 298 ILE A CA 1
ATOM 2350 C C . ILE A 1 298 ? -2.67 10.961 -3.385 1 98.88 298 ILE A C 1
ATOM 2352 O O . ILE A 1 298 ? -3.281 9.914 -3.154 1 98.88 298 ILE A O 1
ATOM 2356 N N . PRO A 1 299 ? -1.844 11.133 -4.391 1 98.81 299 PRO A N 1
ATOM 2357 C CA . PRO A 1 299 ? -1.74 10.07 -5.395 1 98.81 299 PRO A CA 1
ATOM 2358 C C . PRO A 1 299 ? -0.807 8.945 -4.969 1 98.81 299 PRO A C 1
ATOM 2360 O O . PRO A 1 299 ? 0.122 8.594 -5.703 1 98.81 299 PRO A O 1
ATOM 2363 N N . CYS A 1 300 ? -1.117 8.242 -3.869 1 98.81 300 CYS A N 1
ATOM 2364 C CA . CYS A 1 300 ? -0.22 7.297 -3.213 1 98.81 300 CYS A CA 1
ATOM 2365 C C . CYS A 1 300 ? -0.174 5.973 -3.969 1 98.81 300 CYS A C 1
ATOM 2367 O O . CYS A 1 300 ? 0.627 5.098 -3.645 1 98.81 300 CYS A O 1
ATOM 2369 N N . LEU A 1 301 ? -0.953 5.758 -4.969 1 98.56 301 LEU A N 1
ATOM 2370 C CA . LEU A 1 301 ? -0.853 4.551 -5.785 1 98.56 301 LEU A CA 1
ATOM 2371 C C . LEU A 1 301 ? 0.101 4.77 -6.957 1 98.56 301 LEU A C 1
ATOM 2373 O O . LEU A 1 301 ? 0.524 3.807 -7.602 1 98.56 301 LEU A O 1
ATOM 2377 N N . GLU A 1 302 ? 0.389 6.012 -7.234 1 98.56 302 GLU A N 1
ATOM 2378 C CA . GLU A 1 302 ? 1.216 6.344 -8.391 1 98.56 302 GLU A CA 1
ATOM 2379 C C . GLU A 1 302 ? 2.699 6.32 -8.031 1 98.56 302 GLU A C 1
ATOM 2381 O O . GLU A 1 302 ? 3.074 6.605 -6.895 1 98.56 302 GLU A O 1
ATOM 2386 N N . GLU A 1 303 ? 3.529 6.086 -8.992 1 97.5 303 GLU A N 1
ATOM 2387 C CA . GLU A 1 303 ? 4.965 5.898 -8.789 1 97.5 303 GLU A CA 1
ATOM 2388 C C . GLU A 1 303 ? 5.621 7.176 -8.281 1 97.5 303 GLU A C 1
ATOM 2390 O O . GLU A 1 303 ? 6.492 7.129 -7.41 1 97.5 303 GLU A O 1
ATOM 2395 N N . ASP A 1 304 ? 5.246 8.297 -8.758 1 97.81 304 ASP A N 1
ATOM 2396 C CA . ASP A 1 304 ? 5.895 9.562 -8.453 1 97.81 304 ASP A CA 1
ATOM 2397 C C . ASP A 1 304 ? 5.723 9.93 -6.98 1 97.81 304 ASP A C 1
ATOM 2399 O O . ASP A 1 304 ? 6.566 10.617 -6.406 1 97.81 304 ASP A O 1
ATOM 2403 N N . TYR A 1 305 ? 4.637 9.469 -6.363 1 98.62 305 TYR A N 1
ATOM 2404 C CA . TYR A 1 305 ? 4.375 9.742 -4.953 1 98.62 305 TYR A CA 1
ATOM 2405 C C . TYR A 1 305 ? 5.504 9.203 -4.078 1 98.62 305 TYR A C 1
ATOM 2407 O O . TYR A 1 305 ? 5.816 9.789 -3.033 1 98.62 305 TYR A O 1
ATOM 2415 N N . TRP A 1 306 ? 6.207 8.211 -4.504 1 98.5 306 TRP A N 1
ATOM 2416 C CA . TRP A 1 306 ? 7.047 7.395 -3.635 1 98.5 306 TRP A CA 1
ATOM 2417 C C . TRP A 1 306 ? 8.516 7.801 -3.764 1 98.5 306 TRP A C 1
ATOM 2419 O O . TRP A 1 306 ? 9.383 7.207 -3.123 1 98.5 306 TRP A O 1
ATOM 2429 N N . LYS A 1 307 ? 8.836 8.852 -4.5 1 98.19 307 LYS A N 1
ATOM 2430 C CA . LYS A 1 307 ? 10.195 9.211 -4.879 1 98.19 307 LYS A CA 1
ATOM 2431 C C . LYS A 1 307 ? 11.047 9.516 -3.65 1 98.19 307 LYS A C 1
ATOM 2433 O O . LYS A 1 307 ? 12.273 9.391 -3.688 1 98.19 307 LYS A O 1
ATOM 2438 N N . THR A 1 308 ? 10.406 9.82 -2.506 1 98.25 308 THR A N 1
ATOM 2439 C CA . THR A 1 308 ? 11.188 10.281 -1.362 1 98.25 308 THR A CA 1
ATOM 2440 C C . THR A 1 308 ? 10.93 9.398 -0.144 1 98.25 308 THR A C 1
ATOM 2442 O O . THR A 1 308 ? 11.305 9.758 0.977 1 98.25 308 THR A O 1
ATOM 2445 N N . PHE A 1 309 ? 10.266 8.281 -0.285 1 97.62 309 PHE A N 1
ATOM 2446 C CA . PHE A 1 309 ? 9.836 7.516 0.877 1 97.62 309 PHE A CA 1
ATOM 2447 C C . PHE A 1 309 ? 10.641 6.23 1.006 1 97.62 309 PHE A C 1
ATOM 2449 O O . PHE A 1 309 ? 10.391 5.422 1.901 1 97.62 309 PHE A O 1
ATOM 2456 N N . GLY A 1 310 ? 11.625 6.035 0.161 1 93.31 310 GLY A N 1
ATOM 2457 C CA . GLY A 1 310 ? 12.508 4.883 0.261 1 93.31 310 GLY A CA 1
ATOM 2458 C C . GLY A 1 310 ? 11.758 3.566 0.381 1 93.31 310 GLY A C 1
ATOM 2459 O O . GLY A 1 310 ? 10.898 3.26 -0.443 1 93.31 310 GLY A O 1
ATOM 2460 N N . GLU A 1 311 ? 12.094 2.881 1.479 1 94.88 311 GLU A N 1
ATOM 2461 C CA . GLU A 1 311 ? 11.508 1.56 1.687 1 94.88 311 GLU A CA 1
ATOM 2462 C C . GLU A 1 311 ? 10.406 1.605 2.738 1 94.88 311 GLU A C 1
ATOM 2464 O O . GLU A 1 311 ? 10.273 0.684 3.545 1 94.88 311 GLU A O 1
ATOM 2469 N N . LEU A 1 312 ? 9.672 2.73 2.709 1 97.62 312 LEU A N 1
ATOM 2470 C CA . LEU A 1 312 ? 8.523 2.803 3.604 1 97.62 312 LEU A CA 1
ATOM 2471 C C . LEU A 1 312 ? 7.656 1.557 3.471 1 97.62 312 LEU A C 1
ATOM 2473 O O . LEU A 1 312 ? 7.277 1.175 2.361 1 97.62 312 LEU A O 1
ATOM 2477 N N . PRO A 1 313 ? 7.383 0.883 4.555 1 97.75 313 PRO A N 1
ATOM 2478 C CA . PRO A 1 313 ? 6.703 -0.413 4.508 1 97.75 313 PRO A CA 1
ATOM 2479 C C . PRO A 1 313 ? 5.301 -0.322 3.916 1 97.75 313 PRO A C 1
ATOM 2481 O O . PRO A 1 313 ? 4.609 0.681 4.109 1 97.75 313 PRO A O 1
ATOM 2484 N N . GLY A 1 314 ? 4.883 -1.399 3.258 1 98.44 314 GLY A N 1
ATOM 2485 C CA . GLY A 1 314 ? 3.547 -1.494 2.689 1 98.44 314 GLY A CA 1
ATOM 2486 C C . GLY A 1 314 ? 2.447 -1.425 3.732 1 98.44 314 GLY A C 1
ATOM 2487 O O . GLY A 1 314 ? 1.331 -0.996 3.438 1 98.44 314 GLY A O 1
ATOM 2488 N N . THR A 1 315 ? 2.801 -1.745 4.984 1 98.38 315 THR A N 1
ATOM 2489 C CA . THR A 1 315 ? 1.824 -1.715 6.066 1 98.38 315 THR A CA 1
ATOM 2490 C C . THR A 1 315 ? 1.352 -0.288 6.332 1 98.38 315 THR A C 1
ATOM 2492 O O . THR A 1 315 ? 0.212 -0.073 6.746 1 98.38 315 THR A O 1
ATOM 2495 N N . GLU A 1 316 ? 2.195 0.679 6.055 1 98.31 316 GLU A N 1
ATOM 2496 C CA . GLU A 1 316 ? 1.789 2.068 6.238 1 98.31 316 GLU A CA 1
ATOM 2497 C C . GLU A 1 316 ? 0.756 2.486 5.195 1 98.31 316 GLU A C 1
ATOM 2499 O O . GLU A 1 316 ? -0.23 3.148 5.523 1 98.31 316 GLU A O 1
ATOM 2504 N N . LEU A 1 317 ? 1.033 2.062 3.961 1 98.75 317 LEU A N 1
ATOM 2505 C CA . LEU A 1 317 ? 0.052 2.342 2.918 1 98.75 317 LEU A CA 1
ATOM 2506 C C . LEU A 1 317 ? -1.26 1.616 3.199 1 98.75 317 LEU A C 1
ATOM 2508 O O . LEU A 1 317 ? -2.336 2.215 3.119 1 98.75 317 LEU A O 1
ATOM 2512 N N . ALA A 1 318 ? -1.158 0.357 3.543 1 98.81 318 ALA A N 1
ATOM 2513 C CA . ALA A 1 318 ? -2.352 -0.441 3.816 1 98.81 318 ALA A CA 1
ATOM 2514 C C . ALA A 1 318 ? -3.166 0.163 4.957 1 98.81 318 ALA A C 1
ATOM 2516 O O . ALA A 1 318 ? -4.391 0.269 4.863 1 98.81 318 ALA A O 1
ATOM 2517 N N . LYS A 1 319 ? -2.484 0.545 6 1 98.56 319 LYS A N 1
ATOM 2518 C CA . LYS A 1 319 ? -3.145 1.149 7.152 1 98.56 319 LYS A CA 1
ATOM 2519 C C . LYS A 1 319 ? -3.867 2.436 6.762 1 98.56 319 LYS A C 1
ATOM 2521 O O . LYS A 1 319 ? -5 2.67 7.184 1 98.56 319 LYS A O 1
ATOM 2526 N N . THR A 1 320 ? -3.24 3.223 6 1 98.81 320 THR A N 1
ATOM 2527 C CA . THR A 1 320 ? -3.824 4.492 5.582 1 98.81 320 THR A CA 1
ATOM 2528 C C . THR A 1 320 ? -5.039 4.262 4.691 1 98.81 320 THR A C 1
ATOM 2530 O O . THR A 1 320 ? -6.082 4.898 4.871 1 98.81 320 THR A O 1
ATOM 2533 N N . LEU A 1 321 ? -4.895 3.346 3.758 1 98.69 321 LEU A N 1
ATOM 2534 C CA . LEU A 1 321 ? -6.012 3.066 2.863 1 98.69 321 LEU A CA 1
ATOM 2535 C C . LEU A 1 321 ? -7.184 2.457 3.629 1 98.69 321 LEU A C 1
ATOM 2537 O O . LEU A 1 321 ? -8.344 2.701 3.295 1 98.69 321 LEU A O 1
ATOM 2541 N N . ARG A 1 322 ? -6.898 1.671 4.676 1 98.25 322 ARG A N 1
ATOM 2542 C CA . ARG A 1 322 ? -7.965 1.167 5.535 1 98.25 322 ARG A CA 1
ATOM 2543 C C . ARG A 1 322 ? -8.664 2.309 6.27 1 98.25 322 ARG A C 1
ATOM 2545 O O . ARG A 1 322 ? -9.891 2.309 6.398 1 98.25 322 ARG A O 1
ATOM 2552 N N . LEU A 1 323 ? -7.871 3.24 6.715 1 98.44 323 LEU A N 1
ATOM 2553 C CA . LEU A 1 323 ? -8.445 4.418 7.355 1 98.44 323 LEU A CA 1
ATOM 2554 C C . LEU A 1 323 ? -9.391 5.145 6.41 1 98.44 323 LEU A C 1
ATOM 2556 O O . LEU A 1 323 ? -10.508 5.492 6.789 1 98.44 323 LEU A O 1
ATOM 2560 N N . VAL A 1 324 ? -8.953 5.328 5.207 1 98.62 324 VAL A N 1
ATOM 2561 C CA . VAL A 1 324 ? -9.742 6.035 4.207 1 98.62 324 VAL A CA 1
ATOM 2562 C C . VAL A 1 324 ? -11.031 5.266 3.924 1 98.62 324 VAL A C 1
ATOM 2564 O O . VAL A 1 324 ? -12.102 5.859 3.812 1 98.62 324 VAL A O 1
ATOM 2567 N N . ARG A 1 325 ? -10.914 3.963 3.807 1 97.56 325 ARG A N 1
ATOM 2568 C CA . ARG A 1 325 ? -12.062 3.102 3.564 1 97.56 325 ARG A CA 1
ATOM 2569 C C . ARG A 1 325 ? -13.039 3.145 4.738 1 97.56 325 ARG A C 1
ATOM 2571 O O . ARG A 1 325 ? -14.234 3.357 4.551 1 97.56 325 ARG A O 1
ATOM 2578 N N . ASP A 1 326 ? -12.531 2.99 5.941 1 97.88 326 ASP A N 1
ATOM 2579 C CA . ASP A 1 326 ? -13.352 2.768 7.129 1 97.88 326 ASP A CA 1
ATOM 2580 C C . ASP A 1 326 ? -13.945 4.074 7.637 1 97.88 326 ASP A C 1
ATOM 2582 O O . ASP A 1 326 ? -15.016 4.078 8.25 1 97.88 326 ASP A O 1
ATOM 2586 N N . LYS A 1 327 ? -13.227 5.148 7.371 1 98.25 327 LYS A N 1
ATOM 2587 C CA . LYS A 1 327 ? -13.672 6.438 7.898 1 98.25 327 LYS A CA 1
ATOM 2588 C C . LYS A 1 327 ? -13.945 7.426 6.773 1 98.25 327 LYS A C 1
ATOM 2590 O O . LYS A 1 327 ? -13.781 8.633 6.945 1 98.25 327 LYS A O 1
ATOM 2595 N N . SER A 1 328 ? -14.344 6.93 5.652 1 98.12 328 SER A N 1
ATOM 2596 C CA . SER A 1 328 ? -14.672 7.773 4.512 1 98.12 328 SER A CA 1
ATOM 2597 C C . SER A 1 328 ? -15.688 8.844 4.887 1 98.12 328 SER A C 1
ATOM 2599 O O . SER A 1 328 ? -16.656 8.555 5.59 1 98.12 328 SER A O 1
ATOM 2601 N N . PHE A 1 329 ? -15.391 10.086 4.465 1 98.12 329 PHE A N 1
ATOM 2602 C CA . PHE A 1 329 ? -16.297 11.195 4.738 1 98.12 329 PHE A CA 1
ATOM 2603 C C . PHE A 1 329 ? -17.688 10.891 4.207 1 98.12 329 PHE A C 1
ATOM 2605 O O . PHE A 1 329 ? -17.844 10.391 3.092 1 98.12 329 PHE A O 1
ATOM 2612 N N . GLN A 1 330 ? -18.703 11.148 5.047 1 94.75 330 GLN A N 1
ATOM 2613 C CA . GLN A 1 330 ? -20.078 10.938 4.629 1 94.75 330 GLN A CA 1
ATOM 2614 C C . GLN A 1 330 ? -20.516 11.977 3.598 1 94.75 330 GLN A C 1
ATOM 2616 O O . GLN A 1 330 ? -20.422 13.18 3.852 1 94.75 330 GLN A O 1
ATOM 2621 N N . GLY A 1 331 ? -20.938 11.461 2.438 1 94.81 331 GLY A N 1
ATOM 2622 C CA . GLY A 1 331 ? -21.266 12.383 1.359 1 94.81 331 GLY A CA 1
ATOM 2623 C C . GLY A 1 331 ? -20.047 12.875 0.598 1 94.81 331 GLY A C 1
ATOM 2624 O O . GLY A 1 331 ? -18.953 12.328 0.746 1 94.81 331 GLY A O 1
ATOM 2625 N N . PRO A 1 332 ? -20.25 13.891 -0.268 1 96 332 PRO A N 1
ATOM 2626 C CA . PRO A 1 332 ? -19.109 14.438 -1.011 1 96 332 PRO A CA 1
ATOM 2627 C C . PRO A 1 332 ? -18.25 15.383 -0.168 1 96 332 PRO A C 1
ATOM 2629 O O . PRO A 1 332 ? -18.781 16.094 0.692 1 96 332 PRO A O 1
ATOM 2632 N N . LEU A 1 333 ? -17 15.352 -0.411 1 97.88 333 LEU A N 1
ATOM 2633 C CA . LEU A 1 333 ? -16.141 16.359 0.172 1 97.88 333 LEU A CA 1
ATOM 2634 C C . LEU A 1 333 ? -16.422 17.734 -0.421 1 97.88 333 LEU A C 1
ATOM 2636 O O . LEU A 1 333 ? -16.891 17.844 -1.562 1 97.88 333 LEU A O 1
ATOM 2640 N N . PRO A 1 334 ? -16.156 18.734 0.371 1 96.69 334 PRO A N 1
ATOM 2641 C CA . PRO A 1 334 ? -16.5 20.078 -0.114 1 96.69 334 PRO A CA 1
ATOM 2642 C C . PRO A 1 334 ? -15.648 20.5 -1.311 1 96.69 334 PRO A C 1
ATOM 2644 O O . PRO A 1 334 ? -14.43 20.312 -1.312 1 96.69 334 PRO A O 1
ATOM 2647 N N . ILE A 1 335 ? -16.312 21.062 -2.318 1 97.38 335 ILE A N 1
ATOM 2648 C CA . ILE A 1 335 ? -15.672 21.688 -3.477 1 97.38 335 ILE A CA 1
ATOM 2649 C C . ILE A 1 335 ? -16.031 23.172 -3.541 1 97.38 335 ILE A C 1
ATOM 2651 O O . ILE A 1 335 ? -17.219 23.516 -3.553 1 97.38 335 ILE A O 1
ATOM 2655 N N . ILE A 1 336 ? -15.008 24.016 -3.615 1 97.25 336 ILE A N 1
ATOM 2656 C CA . ILE A 1 336 ? -15.352 25.422 -3.539 1 97.25 336 ILE A CA 1
ATOM 2657 C C . ILE A 1 336 ? -15.07 26.094 -4.883 1 97.25 336 ILE A C 1
ATOM 2659 O O . ILE A 1 336 ? -15.547 27.203 -5.141 1 97.25 336 ILE A O 1
ATOM 2663 N N . SER A 1 337 ? -14.297 25.438 -5.707 1 96.56 337 SER A N 1
ATOM 2664 C CA . SER A 1 337 ? -13.914 26.047 -6.98 1 96.56 337 SER A CA 1
ATOM 2665 C C . SER A 1 337 ? -15.133 26.281 -7.867 1 96.56 337 SER A C 1
ATOM 2667 O O . SER A 1 337 ? -15.07 27.062 -8.812 1 96.56 337 SER A O 1
ATOM 2669 N N . ASN A 1 338 ? -16.25 25.609 -7.609 1 96.38 338 ASN A N 1
ATOM 2670 C CA . ASN A 1 338 ? -17.469 25.797 -8.398 1 96.38 338 ASN A CA 1
ATOM 2671 C C . ASN A 1 338 ? -18.312 26.938 -7.859 1 96.38 338 ASN A C 1
ATOM 2673 O O . ASN A 1 338 ? -19.344 27.281 -8.445 1 96.38 338 ASN A O 1
ATOM 2677 N N . LEU A 1 339 ? -17.922 27.609 -6.789 1 97.19 339 LEU A N 1
ATOM 2678 C CA . LEU A 1 339 ? -18.656 28.703 -6.164 1 97.19 339 LEU A CA 1
ATOM 2679 C C . LEU A 1 339 ? -18.141 30.062 -6.625 1 97.19 339 LEU A C 1
ATOM 2681 O O . LEU A 1 339 ? -16.969 30.172 -7.004 1 97.19 339 LEU A O 1
ATOM 2685 N N . ASP A 1 340 ? -18.984 31.047 -6.602 1 95.81 340 ASP A N 1
ATOM 2686 C CA . ASP A 1 340 ? -18.484 32.406 -6.879 1 95.81 340 ASP A CA 1
ATOM 2687 C C . ASP A 1 340 ? -17.75 32.969 -5.672 1 95.81 340 ASP A C 1
ATOM 2689 O O . ASP A 1 340 ? -17.719 32.344 -4.609 1 95.81 340 ASP A O 1
ATOM 2693 N N . ALA A 1 341 ? -17.188 34.125 -5.797 1 95.75 341 ALA A N 1
ATOM 2694 C CA . ALA A 1 341 ? -16.312 34.688 -4.785 1 95.75 341 ALA A CA 1
ATOM 2695 C C . ALA A 1 341 ? -17.062 34.906 -3.475 1 95.75 341 ALA A C 1
ATOM 2697 O O . ALA A 1 341 ? -16.547 34.625 -2.395 1 95.75 341 ALA A O 1
ATOM 2698 N N . GLU A 1 342 ? -18.219 35.469 -3.521 1 96.5 342 GLU A N 1
ATOM 2699 C CA . GLU A 1 342 ? -19 35.75 -2.316 1 96.5 342 GLU A CA 1
ATOM 2700 C C . GLU A 1 342 ? -19.359 34.469 -1.588 1 96.5 342 GLU A C 1
ATOM 2702 O O . GLU A 1 342 ? -19.328 34.406 -0.356 1 96.5 342 GLU A O 1
ATOM 2707 N N . GLU A 1 343 ? -19.719 33.469 -2.381 1 97.31 343 GLU A N 1
ATOM 2708 C CA . GLU A 1 343 ? -20.062 32.156 -1.803 1 97.31 343 GLU A CA 1
ATOM 2709 C C . GLU A 1 343 ? -18.844 31.531 -1.126 1 97.31 343 GLU A C 1
ATOM 2711 O O . GLU A 1 343 ? -18.984 30.891 -0.078 1 97.31 343 GLU A O 1
ATOM 2716 N N . GLN A 1 344 ? -17.703 31.641 -1.734 1 97.94 344 GLN A N 1
ATOM 2717 C CA . GLN A 1 344 ? -16.484 31.109 -1.146 1 97.94 344 GLN A CA 1
ATOM 2718 C C . GLN A 1 344 ? -16.188 31.781 0.195 1 97.94 344 GLN A C 1
ATOM 2720 O O . GLN A 1 344 ? -15.852 31.109 1.171 1 97.94 344 GLN A O 1
ATOM 2725 N N . LEU A 1 345 ? -16.312 33.094 0.223 1 97.69 345 LEU A N 1
ATOM 2726 C CA . LEU A 1 345 ? -16.078 33.875 1.444 1 97.69 345 LEU A CA 1
ATOM 2727 C C . LEU A 1 345 ? -17.078 33.469 2.533 1 97.69 345 LEU A C 1
ATOM 2729 O O . LEU A 1 345 ? -16.703 33.344 3.701 1 97.69 345 LEU A O 1
ATOM 2733 N N . SER A 1 346 ? -18.297 33.281 2.139 1 97.81 346 SER A N 1
ATOM 2734 C CA . SER A 1 346 ? -19.328 32.844 3.082 1 97.81 346 SER A CA 1
ATOM 2735 C C . SER A 1 346 ? -18.984 31.484 3.666 1 97.81 346 SER A C 1
ATOM 2737 O O . SER A 1 346 ? -19.109 31.266 4.871 1 97.81 346 SER A O 1
ATOM 2739 N N . LYS A 1 347 ? -18.594 30.594 2.797 1 98.19 347 LYS A N 1
ATOM 2740 C CA . LYS A 1 347 ? -18.234 29.25 3.244 1 98.19 347 LYS A CA 1
ATOM 2741 C C . LYS A 1 347 ? -17.047 29.281 4.203 1 98.19 347 LYS A C 1
ATOM 2743 O O . LYS A 1 347 ? -17 28.547 5.184 1 98.19 347 LYS A O 1
ATOM 2748 N N . GLU A 1 348 ? -16.094 30.094 3.879 1 98.5 348 GLU A N 1
ATOM 2749 C CA . GLU A 1 348 ? -14.938 30.266 4.742 1 98.5 348 GLU A CA 1
ATOM 2750 C C . GLU A 1 348 ? -15.352 30.688 6.148 1 98.5 348 GLU A C 1
ATOM 2752 O O . GLU A 1 348 ? -14.922 30.094 7.137 1 98.5 348 GLU A O 1
ATOM 2757 N N . GLU A 1 349 ? -16.203 31.688 6.23 1 98.44 349 GLU A N 1
ATOM 2758 C CA . GLU A 1 349 ? -16.688 32.188 7.516 1 98.44 349 GLU A CA 1
ATOM 2759 C C . GLU A 1 349 ? -17.484 31.109 8.25 1 98.44 349 GLU A C 1
ATOM 2761 O O . GLU A 1 349 ? -17.266 30.875 9.445 1 98.44 349 GLU A O 1
ATOM 2766 N N . ASP A 1 350 ? -18.344 30.469 7.535 1 98.62 350 ASP A N 1
ATOM 2767 C CA . ASP A 1 350 ? -19.203 29.438 8.125 1 98.62 350 ASP A CA 1
ATOM 2768 C C . ASP A 1 350 ? -18.359 28.297 8.711 1 98.62 350 ASP A C 1
ATOM 2770 O O . ASP A 1 350 ? -18.656 27.812 9.805 1 98.62 350 ASP A O 1
ATOM 2774 N N . ASN A 1 351 ? -17.406 27.859 7.953 1 98.81 351 ASN A N 1
ATOM 2775 C CA . ASN A 1 351 ? -16.531 26.781 8.414 1 98.81 351 ASN A CA 1
ATOM 2776 C C . ASN A 1 351 ? -15.828 27.156 9.711 1 98.81 351 ASN A C 1
ATOM 2778 O O . ASN A 1 351 ? -15.75 26.359 10.641 1 98.81 351 ASN A O 1
ATOM 2782 N N . ILE A 1 352 ? -15.297 28.344 9.766 1 98.88 352 ILE A N 1
ATOM 2783 C CA . ILE A 1 352 ? -14.531 28.797 10.914 1 98.88 352 ILE A CA 1
ATOM 2784 C C . ILE A 1 352 ? -15.453 28.922 12.133 1 98.88 352 ILE A C 1
ATOM 2786 O O . ILE A 1 352 ? -15.109 28.453 13.219 1 98.88 352 ILE A O 1
ATOM 2790 N N . LEU A 1 353 ? -16.625 29.484 11.945 1 98.81 353 LEU A N 1
ATOM 2791 C CA . LEU A 1 353 ? -17.578 29.625 13.031 1 98.81 353 LEU A CA 1
ATOM 2792 C C . LEU A 1 353 ? -18 28.25 13.555 1 98.81 353 LEU A C 1
ATOM 2794 O O . LEU A 1 353 ? -18.141 28.062 14.766 1 98.81 353 LEU A O 1
ATOM 2798 N N . ALA A 1 354 ? -18.203 27.344 12.648 1 98.81 354 ALA A N 1
ATOM 2799 C CA . ALA A 1 354 ? -18.562 25.984 13.055 1 98.81 354 ALA A CA 1
ATOM 2800 C C . ALA A 1 354 ? -17.453 25.359 13.914 1 98.81 354 ALA A C 1
ATOM 2802 O O . ALA A 1 354 ? -17.734 24.656 14.891 1 98.81 354 ALA A O 1
ATOM 2803 N N . CYS A 1 355 ? -16.281 25.594 13.562 1 98.88 355 CYS A N 1
ATOM 2804 C CA . CYS A 1 355 ? -15.148 25.047 14.312 1 98.88 355 CYS A CA 1
ATOM 2805 C C . CYS A 1 355 ? -15.062 25.672 15.695 1 98.88 355 CYS A C 1
ATOM 2807 O O . CYS A 1 355 ? -14.828 24.969 16.688 1 98.88 355 CYS A O 1
ATOM 2809 N N . LEU A 1 356 ? -15.172 27 15.789 1 98.69 356 LEU A N 1
ATOM 2810 C CA . LEU A 1 356 ? -15.148 27.656 17.078 1 98.69 356 LEU A CA 1
ATOM 2811 C C . LEU A 1 356 ? -16.266 27.141 17.984 1 98.69 356 LEU A C 1
ATOM 2813 O O . LEU A 1 356 ? -16.047 26.906 19.172 1 98.69 356 LEU A O 1
ATOM 2817 N N . ALA A 1 357 ? -17.438 26.953 17.391 1 98.44 357 ALA A N 1
ATOM 2818 C CA . ALA A 1 357 ? -18.562 26.406 18.156 1 98.44 357 ALA A CA 1
ATOM 2819 C C . ALA A 1 357 ? -18.25 25 18.688 1 98.44 357 ALA A C 1
ATOM 2821 O O . ALA A 1 357 ? -18.547 24.688 19.828 1 98.44 357 ALA A O 1
ATOM 2822 N N . TYR A 1 358 ? -17.688 24.203 17.828 1 98.56 358 TYR A N 1
ATOM 2823 C CA . TYR A 1 358 ? -17.297 22.859 18.25 1 98.56 358 TYR A CA 1
ATOM 2824 C C . TYR A 1 358 ? -16.297 22.906 19.391 1 98.56 358 TYR A C 1
ATOM 2826 O O . TYR A 1 358 ? -16.406 22.156 20.359 1 98.56 358 TYR A O 1
ATOM 2834 N N . GLY A 1 359 ? -15.258 23.766 19.234 1 98.19 359 GLY A N 1
ATOM 2835 C CA . GLY A 1 359 ? -14.273 23.922 20.297 1 98.19 359 GLY A CA 1
ATOM 2836 C C . GLY A 1 359 ? -14.883 24.266 21.641 1 98.19 359 GLY A C 1
ATOM 2837 O O . GLY A 1 359 ? -14.5 23.703 22.656 1 98.19 359 GLY A O 1
ATOM 2838 N N . LYS A 1 360 ? -15.812 25.156 21.641 1 96.81 360 LYS A N 1
ATOM 2839 C CA . LYS A 1 360 ? -16.484 25.594 22.859 1 96.81 360 LYS A CA 1
ATOM 2840 C C . LYS A 1 360 ? -17.344 24.469 23.453 1 96.81 360 LYS A C 1
ATOM 2842 O O . LYS A 1 360 ? -17.234 24.156 24.641 1 96.81 360 LYS A O 1
ATOM 2847 N N . ARG A 1 361 ? -18.078 23.828 22.641 1 96.62 361 ARG A N 1
ATOM 2848 C CA . ARG A 1 361 ? -19.094 22.891 23.094 1 96.62 361 ARG A CA 1
ATOM 2849 C C . ARG A 1 361 ? -18.469 21.531 23.422 1 96.62 361 ARG A C 1
ATOM 2851 O O . ARG A 1 361 ? -18.859 20.891 24.406 1 96.62 361 ARG A O 1
ATOM 2858 N N . ASN A 1 362 ? -17.547 21.094 22.594 1 97.25 362 ASN A N 1
ATOM 2859 C CA . ASN A 1 362 ? -17.109 19.703 22.672 1 97.25 362 ASN A CA 1
ATOM 2860 C C . ASN A 1 362 ? -15.703 19.594 23.266 1 97.25 362 ASN A C 1
ATOM 2862 O O . ASN A 1 362 ? -15.336 18.547 23.812 1 97.25 362 ASN A O 1
ATOM 2866 N N . LEU A 1 363 ? -14.93 20.656 23.172 1 97.69 363 LEU A N 1
ATOM 2867 C CA . LEU A 1 363 ? -13.555 20.594 23.656 1 97.69 363 LEU A CA 1
ATOM 2868 C C . LEU A 1 363 ? -13.367 21.5 24.859 1 97.69 363 LEU A C 1
ATOM 2870 O O . LEU A 1 363 ? -12.242 21.672 25.344 1 97.69 363 LEU A O 1
ATOM 2874 N N . LYS A 1 364 ? -14.406 22.203 25.312 1 96.31 364 LYS A N 1
ATOM 2875 C CA . LYS A 1 364 ? -14.438 23.062 26.5 1 96.31 364 LYS A CA 1
ATOM 2876 C C . LYS A 1 364 ? -13.438 24.203 26.359 1 96.31 364 LYS A C 1
ATOM 2878 O O . LYS A 1 364 ? -12.781 24.578 27.328 1 96.31 364 LYS A O 1
ATOM 2883 N N . MET A 1 365 ? -13.273 24.703 25.172 1 96.19 365 MET A N 1
ATOM 2884 C CA . MET A 1 365 ? -12.344 25.812 24.938 1 96.19 365 MET A CA 1
ATOM 2885 C C . MET A 1 365 ? -13.047 27.156 25.062 1 96.19 365 MET A C 1
ATOM 2887 O O . MET A 1 365 ? -13.32 27.812 24.062 1 96.19 365 MET A O 1
ATOM 2891 N N . ASN A 1 366 ? -13.242 27.562 26.359 1 89.12 366 ASN A N 1
ATOM 2892 C CA . ASN A 1 366 ? -14.086 28.719 26.656 1 89.12 366 ASN A CA 1
ATOM 2893 C C . ASN A 1 366 ? -13.336 29.766 27.484 1 89.12 366 ASN A C 1
ATOM 2895 O O . ASN A 1 366 ? -13.844 30.859 27.719 1 89.12 366 ASN A O 1
ATOM 2899 N N . ARG A 1 367 ? -12.18 29.578 27.906 1 82.19 367 ARG A N 1
ATOM 2900 C CA . ARG A 1 367 ? -11.484 30.469 28.844 1 82.19 367 ARG A CA 1
ATOM 2901 C C . ARG A 1 367 ? -10.711 31.547 28.094 1 82.19 367 ARG A C 1
ATOM 2903 O O . ARG A 1 367 ? -10.148 31.281 27.016 1 82.19 367 ARG A O 1
ATOM 2910 N N . MET B 1 1 ? 40.656 -34.281 36.125 1 19.27 1 MET B N 1
ATOM 2911 C CA . MET B 1 1 ? 41.531 -34.031 34.969 1 19.27 1 MET B CA 1
ATOM 2912 C C . MET B 1 1 ? 40.844 -33.094 33.969 1 19.27 1 MET B C 1
ATOM 2914 O O . MET B 1 1 ? 39.75 -33.406 33.469 1 19.27 1 MET B O 1
ATOM 2918 N N . LYS B 1 2 ? 41.156 -31.734 34.125 1 26.25 2 LYS B N 1
ATOM 2919 C CA . LYS B 1 2 ? 40.688 -30.422 33.688 1 26.25 2 LYS B CA 1
ATOM 2920 C C . LYS B 1 2 ? 40.906 -30.25 32.156 1 26.25 2 LYS B C 1
ATOM 2922 O O . LYS B 1 2 ? 42.031 -30.094 31.703 1 26.25 2 LYS B O 1
ATOM 2927 N N . PRO B 1 3 ? 40.094 -31.031 31.266 1 22.47 3 PRO B N 1
ATOM 2928 C CA . PRO B 1 3 ? 40.562 -31.094 29.891 1 22.47 3 PRO B CA 1
ATOM 2929 C C . PRO B 1 3 ? 40.656 -29.734 29.219 1 22.47 3 PRO B C 1
ATOM 2931 O O . PRO B 1 3 ? 39.844 -28.844 29.516 1 22.47 3 PRO B O 1
ATOM 2934 N N . SER B 1 4 ? 41.812 -29.25 28.719 1 24.16 4 SER B N 1
ATOM 2935 C CA . SER B 1 4 ? 42.531 -28.047 28.266 1 24.16 4 SER B CA 1
ATOM 2936 C C . SER B 1 4 ? 42.031 -27.594 26.906 1 24.16 4 SER B C 1
ATOM 2938 O O . SER B 1 4 ? 42.75 -26.969 26.125 1 24.16 4 SER B O 1
ATOM 2940 N N . GLN B 1 5 ? 40.625 -27.594 26.719 1 25.45 5 GLN B N 1
ATOM 2941 C CA . GLN B 1 5 ? 40.156 -27.578 25.328 1 25.45 5 GLN B CA 1
ATOM 2942 C C . GLN B 1 5 ? 40.656 -26.312 24.609 1 25.45 5 GLN B C 1
ATOM 2944 O O . GLN B 1 5 ? 40.594 -25.219 25.156 1 25.45 5 GLN B O 1
ATOM 2949 N N . ASP B 1 6 ? 41.406 -26.453 23.5 1 22.53 6 ASP B N 1
ATOM 2950 C CA . ASP B 1 6 ? 42.312 -25.672 22.656 1 22.53 6 ASP B CA 1
ATOM 2951 C C . ASP B 1 6 ? 41.594 -24.531 21.969 1 22.53 6 ASP B C 1
ATOM 2953 O O . ASP B 1 6 ? 40.469 -24.703 21.469 1 22.53 6 ASP B O 1
ATOM 2957 N N . PRO B 1 7 ? 41.969 -23.203 22.156 1 26.02 7 PRO B N 1
ATOM 2958 C CA . PRO B 1 7 ? 41.438 -21.891 21.797 1 26.02 7 PRO B CA 1
ATOM 2959 C C . PRO B 1 7 ? 41.5 -21.594 20.312 1 26.02 7 PRO B C 1
ATOM 2961 O O . PRO B 1 7 ? 42.594 -21.469 19.75 1 26.02 7 PRO B O 1
ATOM 2964 N N . GLN B 1 8 ? 40.875 -22.547 19.391 1 24.28 8 GLN B N 1
ATOM 2965 C CA . GLN B 1 8 ? 41.375 -22.391 18.031 1 24.28 8 GLN B CA 1
ATOM 2966 C C . GLN B 1 8 ? 41.188 -20.953 17.547 1 24.28 8 GLN B C 1
ATOM 2968 O O . GLN B 1 8 ? 40.156 -20.328 17.828 1 24.28 8 GLN B O 1
ATOM 2973 N N . PRO B 1 9 ? 42.281 -20.328 16.969 1 23.42 9 PRO B N 1
ATOM 2974 C CA . PRO B 1 9 ? 42.625 -18.953 16.625 1 23.42 9 PRO B CA 1
ATOM 2975 C C . PRO B 1 9 ? 41.75 -18.375 15.516 1 23.42 9 PRO B C 1
ATOM 2977 O O . PRO B 1 9 ? 41.312 -19.109 14.609 1 23.42 9 PRO B O 1
ATOM 2980 N N . SER B 1 10 ? 40.844 -17.422 15.82 1 23.69 10 SER B N 1
ATOM 2981 C CA . SER B 1 10 ? 39.781 -16.688 15.117 1 23.69 10 SER B CA 1
ATOM 2982 C C . SER B 1 10 ? 40.344 -15.867 13.969 1 23.69 10 SER B C 1
ATOM 2984 O O . SER B 1 10 ? 41 -14.852 14.188 1 23.69 10 SER B O 1
ATOM 2986 N N . PHE B 1 11 ? 41.094 -16.641 12.938 1 19.64 11 PHE B N 1
ATOM 2987 C CA . PHE B 1 11 ? 41.844 -15.938 11.898 1 19.64 11 PHE B CA 1
ATOM 2988 C C . PHE B 1 11 ? 41 -14.852 11.25 1 19.64 11 PHE B C 1
ATOM 2990 O O . PHE B 1 11 ? 39.781 -15.055 11.016 1 19.64 11 PHE B O 1
ATOM 2997 N N . ASN B 1 12 ? 41.375 -13.602 11.336 1 21.62 12 ASN B N 1
ATOM 2998 C CA . ASN B 1 12 ? 41.094 -12.227 10.938 1 21.62 12 ASN B CA 1
ATOM 2999 C C . ASN B 1 12 ? 41.094 -12.07 9.414 1 21.62 12 ASN B C 1
ATOM 3001 O O . ASN B 1 12 ? 42.156 -11.812 8.82 1 21.62 12 ASN B O 1
ATOM 3005 N N . PRO B 1 13 ? 40.656 -13.109 8.594 1 23.23 13 PRO B N 1
ATOM 3006 C CA . PRO B 1 13 ? 41.156 -13.023 7.23 1 23.23 13 PRO B CA 1
ATOM 3007 C C . PRO B 1 13 ? 40.906 -11.68 6.57 1 23.23 13 PRO B C 1
ATOM 3009 O O . PRO B 1 13 ? 39.844 -11.07 6.812 1 23.23 13 PRO B O 1
ATOM 3012 N N . SER B 1 14 ? 41.938 -10.898 6.305 1 20.2 14 SER B N 1
ATOM 3013 C CA . SER B 1 14 ? 42.344 -9.648 5.676 1 20.2 14 SER B CA 1
ATOM 3014 C C . SER B 1 14 ? 41.625 -9.422 4.355 1 20.2 14 SER B C 1
ATOM 3016 O O . SER B 1 14 ? 41.062 -10.367 3.779 1 20.2 14 SER B O 1
ATOM 3018 N N . ARG B 1 15 ? 41.938 -8.211 3.686 1 18.94 15 ARG B N 1
ATOM 3019 C CA . ARG B 1 15 ? 41.5 -7.098 2.84 1 18.94 15 ARG B CA 1
ATOM 3020 C C . ARG B 1 15 ? 41.281 -7.551 1.4 1 18.94 15 ARG B C 1
ATOM 3022 O O . ARG B 1 15 ? 40.281 -7.207 0.785 1 18.94 15 ARG B O 1
ATOM 3029 N N . ARG B 1 16 ? 42.5 -7.727 0.667 1 20.05 16 ARG B N 1
ATOM 3030 C CA . ARG B 1 16 ? 42.875 -7.09 -0.59 1 20.05 16 ARG B CA 1
ATOM 3031 C C . ARG B 1 16 ? 42.219 -7.801 -1.777 1 20.05 16 ARG B C 1
ATOM 3033 O O . ARG B 1 16 ? 42.469 -9 -1.986 1 20.05 16 ARG B O 1
ATOM 3040 N N . ASN B 1 17 ? 41.062 -7.297 -2.088 1 19.44 17 ASN B N 1
ATOM 3041 C CA . ASN B 1 17 ? 40.188 -7.609 -3.227 1 19.44 17 ASN B CA 1
ATOM 3042 C C . ASN B 1 17 ? 40.969 -7.566 -4.539 1 19.44 17 ASN B C 1
ATOM 3044 O O . ASN B 1 17 ? 41.25 -6.484 -5.059 1 19.44 17 ASN B O 1
ATOM 3048 N N . PHE B 1 18 ? 42.094 -8.367 -4.684 1 20.33 18 PHE B N 1
ATOM 3049 C CA . PHE B 1 18 ? 42.938 -8.445 -5.859 1 20.33 18 PHE B CA 1
ATOM 3050 C C . PHE B 1 18 ? 42.125 -8.68 -7.117 1 20.33 18 PHE B C 1
ATOM 3052 O O . PHE B 1 18 ? 42.688 -8.812 -8.211 1 20.33 18 PHE B O 1
ATOM 3059 N N . LEU B 1 19 ? 40.875 -9.109 -7.125 1 20.27 19 LEU B N 1
ATOM 3060 C CA . LEU B 1 19 ? 40.625 -9.891 -8.328 1 20.27 19 LEU B CA 1
ATOM 3061 C C . LEU B 1 19 ? 40.938 -9.078 -9.586 1 20.27 19 LEU B C 1
ATOM 3063 O O . LEU B 1 19 ? 40.906 -7.848 -9.555 1 20.27 19 LEU B O 1
ATOM 3067 N N . LEU B 1 20 ? 41.25 -9.82 -10.766 1 20.56 20 LEU B N 1
ATOM 3068 C CA . LEU B 1 20 ? 41.75 -9.992 -12.133 1 20.56 20 LEU B CA 1
ATOM 3069 C C . LEU B 1 20 ? 40.969 -9.109 -13.102 1 20.56 20 LEU B C 1
ATOM 3071 O O . LEU B 1 20 ? 39.719 -9.156 -13.133 1 20.56 20 LEU B O 1
ATOM 3075 N N . SER B 1 21 ? 41.5 -7.945 -13.508 1 23.86 21 SER B N 1
ATOM 3076 C CA . SER B 1 21 ? 41.281 -6.926 -14.523 1 23.86 21 SER B CA 1
ATOM 3077 C C . SER B 1 21 ? 41.031 -7.555 -15.891 1 23.86 21 SER B C 1
ATOM 3079 O O . SER B 1 21 ? 41.188 -6.895 -16.922 1 23.86 21 SER B O 1
ATOM 3081 N N . ALA B 1 22 ? 41.062 -8.906 -16.031 1 22.92 22 ALA B N 1
ATOM 3082 C CA . ALA B 1 22 ? 41.188 -9.281 -17.438 1 22.92 22 ALA B CA 1
ATOM 3083 C C . ALA B 1 22 ? 40.156 -8.547 -18.281 1 22.92 22 ALA B C 1
ATOM 3085 O O . ALA B 1 22 ? 39 -8.391 -17.875 1 22.92 22 ALA B O 1
ATOM 3086 N N . GLY B 1 23 ? 40.656 -7.711 -19.188 1 24.97 23 GLY B N 1
ATOM 3087 C CA . GLY B 1 23 ? 40.188 -6.902 -20.312 1 24.97 23 GLY B CA 1
ATOM 3088 C C . GLY B 1 23 ? 39.188 -7.637 -21.188 1 24.97 23 GLY B C 1
ATOM 3089 O O . GLY B 1 23 ? 39.562 -8.562 -21.906 1 24.97 23 GLY B O 1
ATOM 3090 N N . ILE B 1 24 ? 38.188 -8.289 -20.609 1 25.05 24 ILE B N 1
ATOM 3091 C CA . ILE B 1 24 ? 37.375 -9.016 -21.578 1 25.05 24 ILE B CA 1
ATOM 3092 C C . ILE B 1 24 ? 36.969 -8.086 -22.719 1 25.05 24 ILE B C 1
ATOM 3094 O O . ILE B 1 24 ? 36.375 -7.02 -22.484 1 25.05 24 ILE B O 1
ATOM 3098 N N . LEU B 1 25 ? 37.812 -8.156 -23.703 1 26.58 25 LEU B N 1
ATOM 3099 C CA . LEU B 1 25 ? 37.562 -7.637 -25.047 1 26.58 25 LEU B CA 1
ATOM 3100 C C . LEU B 1 25 ? 36.125 -7.895 -25.469 1 26.58 25 LEU B C 1
ATOM 3102 O O . LEU B 1 25 ? 35.656 -9.039 -25.484 1 26.58 25 LEU B O 1
ATOM 3106 N N . THR B 1 26 ? 35.281 -7.004 -25 1 26.11 26 THR B N 1
ATOM 3107 C CA . THR B 1 26 ? 33.906 -6.938 -25.453 1 26.11 26 THR B CA 1
ATOM 3108 C C . THR B 1 26 ? 33.844 -6.957 -26.984 1 26.11 26 THR B C 1
ATOM 3110 O O . THR B 1 26 ? 34.188 -5.977 -27.641 1 26.11 26 THR B O 1
ATOM 3113 N N . PHE B 1 27 ? 34.406 -8.047 -27.547 1 25.62 27 PHE B N 1
ATOM 3114 C CA . PHE B 1 27 ? 34.031 -8.078 -28.953 1 25.62 27 PHE B CA 1
ATOM 3115 C C . PHE B 1 27 ? 32.531 -7.941 -29.109 1 25.62 27 PHE B C 1
ATOM 3117 O O . PHE B 1 27 ? 31.781 -8.758 -28.578 1 25.62 27 PHE B O 1
ATOM 3124 N N . ALA B 1 28 ? 32.094 -6.707 -29.125 1 28.41 28 ALA B N 1
ATOM 3125 C CA . ALA B 1 28 ? 30.766 -6.258 -29.578 1 28.41 28 ALA B CA 1
ATOM 3126 C C . ALA B 1 28 ? 30.312 -7.016 -30.828 1 28.41 28 ALA B C 1
ATOM 3128 O O . ALA B 1 28 ? 30.641 -6.625 -31.938 1 28.41 28 ALA B O 1
ATOM 3129 N N . MET B 1 29 ? 30.688 -8.367 -30.875 1 28.62 29 MET B N 1
ATOM 3130 C CA . MET B 1 29 ? 30.109 -8.883 -32.125 1 28.62 29 MET B CA 1
ATOM 3131 C C . MET B 1 29 ? 28.609 -8.625 -32.188 1 28.62 29 MET B C 1
ATOM 3133 O O . MET B 1 29 ? 27.891 -8.906 -31.219 1 28.62 29 MET B O 1
ATOM 3137 N N . ASN B 1 30 ? 28.203 -7.594 -32.844 1 29.53 30 ASN B N 1
ATOM 3138 C CA . ASN B 1 30 ? 26.891 -7.254 -33.375 1 29.53 30 ASN B CA 1
ATOM 3139 C C . ASN B 1 30 ? 26.141 -8.492 -33.875 1 29.53 30 ASN B C 1
ATOM 3141 O O . ASN B 1 30 ? 26.219 -8.844 -35.062 1 29.53 30 ASN B O 1
ATOM 3145 N N . PHE B 1 31 ? 26.391 -9.672 -33.156 1 29.11 31 PHE B N 1
ATOM 3146 C CA . PHE B 1 31 ? 25.5 -10.625 -33.812 1 29.11 31 PHE B CA 1
ATOM 3147 C C . PHE B 1 31 ? 24.047 -10.148 -33.75 1 29.11 31 PHE B C 1
ATOM 3149 O O . PHE B 1 31 ? 23.609 -9.656 -32.719 1 29.11 31 PHE B O 1
ATOM 3156 N N . PRO B 1 32 ? 23.516 -9.633 -34.844 1 34.34 32 PRO B N 1
ATOM 3157 C CA . PRO B 1 32 ? 22.062 -9.414 -34.875 1 34.34 32 PRO B CA 1
ATOM 3158 C C . PRO B 1 32 ? 21.297 -10.484 -34.094 1 34.34 32 PRO B C 1
ATOM 3160 O O . PRO B 1 32 ? 21.516 -11.68 -34.312 1 34.34 32 PRO B O 1
ATOM 3163 N N . VAL B 1 33 ? 21.156 -10.305 -32.812 1 31.12 33 VAL B N 1
ATOM 3164 C CA . VAL B 1 33 ? 20.25 -11.203 -32.094 1 31.12 33 VAL B CA 1
ATOM 3165 C C . VAL B 1 33 ? 18.969 -11.391 -32.906 1 31.12 33 VAL B C 1
ATOM 3167 O O . VAL B 1 33 ? 18.109 -10.5 -32.938 1 31.12 33 VAL B O 1
ATOM 3170 N N . ASP B 1 34 ? 19.188 -11.625 -34.156 1 30.39 34 ASP B N 1
ATOM 3171 C CA . ASP B 1 34 ? 17.969 -12.227 -34.688 1 30.39 34 ASP B CA 1
ATOM 3172 C C . ASP B 1 34 ? 17.375 -13.203 -33.656 1 30.39 34 ASP B C 1
ATOM 3174 O O . ASP B 1 34 ? 17.953 -14.258 -33.406 1 30.39 34 ASP B O 1
ATOM 3178 N N . VAL B 1 35 ? 16.953 -12.648 -32.5 1 32.28 35 VAL B N 1
ATOM 3179 C CA . VAL B 1 35 ? 16.047 -13.523 -31.75 1 32.28 35 VAL B CA 1
ATOM 3180 C C . VAL B 1 35 ? 15.336 -14.469 -32.719 1 32.28 35 VAL B C 1
ATOM 3182 O O . VAL B 1 35 ? 14.5 -14.039 -33.531 1 32.28 35 VAL B O 1
ATOM 3185 N N . LEU B 1 36 ? 16.031 -15.211 -33.406 1 34.03 36 LEU B N 1
ATOM 3186 C CA . LEU B 1 36 ? 15.352 -16.344 -34 1 34.03 36 LEU B CA 1
ATOM 3187 C C . LEU B 1 36 ? 14.258 -16.891 -33.094 1 34.03 36 LEU B C 1
ATOM 3189 O O . LEU B 1 36 ? 14.523 -17.719 -32.219 1 34.03 36 LEU B O 1
ATOM 3193 N N . GLY B 1 37 ? 13.664 -16.188 -32.094 1 37.72 37 GLY B N 1
ATOM 3194 C CA . GLY B 1 37 ? 12.383 -16.844 -31.906 1 37.72 37 GLY B CA 1
ATOM 3195 C C . GLY B 1 37 ? 11.789 -17.406 -33.188 1 37.72 37 GLY B C 1
ATOM 3196 O O . GLY B 1 37 ? 11.141 -16.672 -33.938 1 37.72 37 GLY B O 1
ATOM 3197 N N . LYS B 1 38 ? 12.492 -18 -33.938 1 39.28 38 LYS B N 1
ATOM 3198 C CA . LYS B 1 38 ? 12.172 -18.719 -35.156 1 39.28 38 LYS B CA 1
ATOM 3199 C C . LYS B 1 38 ? 10.711 -19.172 -35.156 1 39.28 38 LYS B C 1
ATOM 3201 O O . LYS B 1 38 ? 10.211 -19.656 -34.156 1 39.28 38 LYS B O 1
ATOM 3206 N N . SER B 1 39 ? 9.781 -18.5 -35.75 1 53.06 39 SER B N 1
ATOM 3207 C CA . SER B 1 39 ? 8.406 -18.641 -36.219 1 53.06 39 SER B CA 1
ATOM 3208 C C . SER B 1 39 ? 7.922 -20.078 -36.062 1 53.06 39 SER B C 1
ATOM 3210 O O . SER B 1 39 ? 6.828 -20.422 -36.5 1 53.06 39 SER B O 1
ATOM 3212 N N . GLY B 1 40 ? 8.805 -21 -35.5 1 68.38 40 GLY B N 1
ATOM 3213 C CA . GLY B 1 40 ? 8.336 -22.359 -35.656 1 68.38 40 GLY B CA 1
ATOM 3214 C C . GLY B 1 40 ? 7.32 -22.766 -34.625 1 68.38 40 GLY B C 1
ATOM 3215 O O . GLY B 1 40 ? 7.086 -22.031 -33.656 1 68.38 40 GLY B O 1
ATOM 3216 N N . GLU B 1 41 ? 6.68 -23.891 -34.812 1 87 41 GLU B N 1
ATOM 3217 C CA . GLU B 1 41 ? 5.656 -24.5 -33.969 1 87 41 GLU B CA 1
ATOM 3218 C C . GLU B 1 41 ? 6.219 -24.906 -32.594 1 87 41 GLU B C 1
ATOM 3220 O O . GLU B 1 41 ? 7.379 -25.312 -32.5 1 87 41 GLU B O 1
ATOM 3225 N N . ARG B 1 42 ? 5.578 -24.562 -31.562 1 94.62 42 ARG B N 1
ATOM 3226 C CA . ARG B 1 42 ? 5.895 -24.922 -30.188 1 94.62 42 ARG B CA 1
ATOM 3227 C C . ARG B 1 42 ? 5.148 -26.172 -29.75 1 94.62 42 ARG B C 1
ATOM 3229 O O . ARG B 1 42 ? 4.219 -26.609 -30.438 1 94.62 42 ARG B O 1
ATOM 3236 N N . GLY B 1 43 ? 5.719 -26.766 -28.703 1 95.38 43 GLY B N 1
ATOM 3237 C CA . GLY B 1 43 ? 5.07 -27.969 -28.203 1 95.38 43 GLY B CA 1
ATOM 3238 C C . GLY B 1 43 ? 3.674 -27.719 -27.672 1 95.38 43 GLY B C 1
ATOM 3239 O O . GLY B 1 43 ? 3.418 -26.672 -27.062 1 95.38 43 GLY B O 1
ATOM 3240 N N . LYS B 1 44 ? 2.791 -28.719 -27.906 1 97.31 44 LYS B N 1
ATOM 3241 C CA . LYS B 1 44 ? 1.439 -28.641 -27.359 1 97.31 44 LYS B CA 1
ATOM 3242 C C . LYS B 1 44 ? 1.465 -28.5 -25.828 1 97.31 44 LYS B C 1
ATOM 3244 O O . LYS B 1 44 ? 2.359 -29.031 -25.172 1 97.31 44 LYS B O 1
ATOM 3249 N N . MET B 1 45 ? 0.458 -27.859 -25.328 1 98.56 45 MET B N 1
ATOM 3250 C CA . MET B 1 45 ? 0.348 -27.719 -23.875 1 98.56 45 MET B CA 1
ATOM 3251 C C . MET B 1 45 ? -0.07 -29.031 -23.234 1 98.56 45 MET B C 1
ATOM 3253 O O . MET B 1 45 ? -0.911 -29.75 -23.766 1 98.56 45 MET B O 1
ATOM 3257 N N . GLY B 1 46 ? 0.594 -29.312 -22.094 1 98.81 46 GLY B N 1
ATOM 3258 C CA . GLY B 1 46 ? 0.019 -30.297 -21.188 1 98.81 46 GLY B CA 1
ATOM 3259 C C . GLY B 1 46 ? -1.074 -29.734 -20.297 1 98.81 46 GLY B C 1
ATOM 3260 O O . GLY B 1 46 ? -1.419 -28.562 -20.406 1 98.81 46 GLY B O 1
ATOM 3261 N N . ILE B 1 47 ? -1.679 -30.609 -19.5 1 98.88 47 ILE B N 1
ATOM 3262 C CA . ILE B 1 47 ? -2.715 -30.172 -18.562 1 98.88 47 ILE B CA 1
ATOM 3263 C C . ILE B 1 47 ? -2.393 -30.688 -17.156 1 98.88 47 ILE B C 1
ATOM 3265 O O . ILE B 1 47 ? -2.119 -31.875 -16.984 1 98.88 47 ILE B O 1
ATOM 3269 N N . VAL B 1 48 ? -2.359 -29.766 -16.203 1 98.88 48 VAL B N 1
ATOM 3270 C CA . VAL B 1 48 ? -2.232 -30.125 -14.797 1 98.88 48 VAL B CA 1
ATOM 3271 C C . VAL B 1 48 ? -3.555 -30.688 -14.289 1 98.88 48 VAL B C 1
ATOM 3273 O O . VAL B 1 48 ? -4.621 -30.141 -14.57 1 98.88 48 VAL B O 1
ATOM 3276 N N . VAL B 1 49 ? -3.455 -31.688 -13.516 1 98.69 49 VAL B N 1
ATOM 3277 C CA . VAL B 1 49 ? -4.648 -32.375 -13.023 1 98.69 49 VAL B CA 1
ATOM 3278 C C . VAL B 1 49 ? -5.543 -31.375 -12.289 1 98.69 49 VAL B C 1
ATOM 3280 O O . VAL B 1 49 ? -6.766 -31.516 -12.281 1 98.69 49 VAL B O 1
ATOM 3283 N N . HIS B 1 50 ? -4.973 -30.297 -11.766 1 98.12 50 HIS B N 1
ATOM 3284 C CA . HIS B 1 50 ? -5.734 -29.312 -11 1 98.12 50 HIS B CA 1
ATOM 3285 C C . HIS B 1 50 ? -6.684 -28.531 -11.898 1 98.12 50 HIS B C 1
ATOM 3287 O O . HIS B 1 50 ? -7.621 -27.891 -11.414 1 98.12 50 HIS B O 1
ATOM 3293 N N . SER B 1 51 ? -6.418 -28.5 -13.172 1 98.75 51 SER B N 1
ATOM 3294 C CA . SER B 1 51 ? -7.367 -27.922 -14.109 1 98.75 51 SER B CA 1
ATOM 3295 C C . SER B 1 51 ? -8.68 -28.688 -14.117 1 98.75 51 SER B C 1
ATOM 3297 O O . SER B 1 51 ? -9.734 -28.141 -14.453 1 98.75 51 SER B O 1
ATOM 3299 N N . TYR B 1 52 ? -8.594 -29.953 -13.797 1 98.5 52 TYR B N 1
ATOM 3300 C CA . TYR B 1 52 ? -9.766 -30.828 -13.711 1 98.5 52 TYR B CA 1
ATOM 3301 C C . TYR B 1 52 ? -10.078 -31.172 -12.258 1 98.5 52 TYR B C 1
ATOM 3303 O O . TYR B 1 52 ? -10.359 -32.344 -11.938 1 98.5 52 TYR B O 1
ATOM 3311 N N . GLY B 1 53 ? -10.008 -30.156 -11.453 1 97.19 53 GLY B N 1
ATOM 3312 C CA . GLY B 1 53 ? -10.266 -30.391 -10.039 1 97.19 53 GLY B CA 1
ATOM 3313 C C . GLY B 1 53 ? -11.656 -30.938 -9.773 1 97.19 53 GLY B C 1
ATOM 3314 O O . GLY B 1 53 ? -11.852 -31.719 -8.844 1 97.19 53 GLY B O 1
ATOM 3315 N N . LEU B 1 54 ? -12.625 -30.578 -10.555 1 96.94 54 LEU B N 1
ATOM 3316 C CA . LEU B 1 54 ? -14 -31 -10.352 1 96.94 54 LEU B CA 1
ATOM 3317 C C . LEU B 1 54 ? -14.219 -32.438 -10.867 1 96.94 54 LEU B C 1
ATOM 3319 O O . LEU B 1 54 ? -14.961 -33.219 -10.266 1 96.94 54 LEU B O 1
ATOM 3323 N N . ARG B 1 55 ? -13.492 -32.781 -11.898 1 97.31 55 ARG B N 1
ATOM 3324 C CA . ARG B 1 55 ? -13.68 -34.125 -12.484 1 97.31 55 ARG B CA 1
ATOM 3325 C C . ARG B 1 55 ? -12.742 -35.125 -11.844 1 97.31 55 ARG B C 1
ATOM 3327 O O . ARG B 1 55 ? -13 -36.344 -11.891 1 97.31 55 ARG B O 1
ATOM 3334 N N . TRP B 1 56 ? -11.656 -34.688 -11.328 1 97.31 56 TRP B N 1
ATOM 3335 C CA . TRP B 1 56 ? -10.68 -35.594 -10.719 1 97.31 56 TRP B CA 1
ATOM 3336 C C . TRP B 1 56 ? -11.266 -36.281 -9.484 1 97.31 56 TRP B C 1
ATOM 3338 O O . TRP B 1 56 ? -11.578 -35.625 -8.492 1 97.31 56 TRP B O 1
ATOM 3348 N N . ASN B 1 57 ? -11.438 -37.531 -9.578 1 93.38 57 ASN B N 1
ATOM 3349 C CA . ASN B 1 57 ? -12.016 -38.344 -8.5 1 93.38 57 ASN B CA 1
ATOM 3350 C C . ASN B 1 57 ? -13.375 -37.812 -8.078 1 93.38 57 ASN B C 1
ATOM 3352 O O . ASN B 1 57 ? -13.68 -37.75 -6.879 1 93.38 57 ASN B O 1
ATOM 3356 N N . SER B 1 58 ? -14.125 -37.438 -9.039 1 90.75 58 SER B N 1
ATOM 3357 C CA . SER B 1 58 ? -15.438 -36.844 -8.773 1 90.75 58 SER B CA 1
ATOM 3358 C C . SER B 1 58 ? -16.391 -37.875 -8.211 1 90.75 58 SER B C 1
ATOM 3360 O O . SER B 1 58 ? -16.422 -39.031 -8.664 1 90.75 58 SER B O 1
ATOM 3362 N N . SER B 1 59 ? -17.141 -37.438 -7.215 1 86.62 59 SER B N 1
ATOM 3363 C CA . SER B 1 59 ? -18.203 -38.312 -6.691 1 86.62 59 SER B CA 1
ATOM 3364 C C . SER B 1 59 ? -19.484 -38.156 -7.512 1 86.62 59 SER B C 1
ATOM 3366 O O . SER B 1 59 ? -20.375 -39 -7.43 1 86.62 59 SER B O 1
ATOM 3368 N N . HIS B 1 60 ? -19.531 -37.062 -8.234 1 87.5 60 HIS B N 1
ATOM 3369 C CA . HIS B 1 60 ? -20.703 -36.812 -9.07 1 87.5 60 HIS B CA 1
ATOM 3370 C C . HIS B 1 60 ? -20.641 -37.594 -10.367 1 87.5 60 HIS B C 1
ATOM 3372 O O . HIS B 1 60 ? -19.672 -37.469 -11.125 1 87.5 60 HIS B O 1
ATOM 3378 N N . GLN B 1 61 ? -21.641 -38.406 -10.57 1 88.75 61 GLN B N 1
ATOM 3379 C CA . GLN B 1 61 ? -21.703 -39.188 -11.805 1 88.75 61 GLN B CA 1
ATOM 3380 C C . GLN B 1 61 ? -22.312 -38.375 -12.938 1 88.75 61 GLN B C 1
ATOM 3382 O O . GLN B 1 61 ? -23.484 -37.969 -12.867 1 88.75 61 GLN B O 1
ATOM 3387 N N . SER B 1 62 ? -21.5 -38 -13.859 1 93.88 62 SER B N 1
ATOM 3388 C CA . SER B 1 62 ? -21.953 -37.281 -15.039 1 93.88 62 SER B CA 1
ATOM 3389 C C . SER B 1 62 ? -21.75 -38.094 -16.312 1 93.88 62 SER B C 1
ATOM 3391 O O . SER B 1 62 ? -20.688 -38.656 -16.531 1 93.88 62 SER B O 1
ATOM 3393 N N . ARG B 1 63 ? -22.766 -38.125 -17.094 1 94 63 ARG B N 1
ATOM 3394 C CA . ARG B 1 63 ? -22.656 -38.812 -18.375 1 94 63 ARG B CA 1
ATOM 3395 C C . ARG B 1 63 ? -21.844 -38 -19.359 1 94 63 ARG B C 1
ATOM 3397 O O . ARG B 1 63 ? -21.062 -38.562 -20.141 1 94 63 ARG B O 1
ATOM 3404 N N . ASN B 1 64 ? -21.938 -36.719 -19.344 1 94.88 64 ASN B N 1
ATOM 3405 C CA . ASN B 1 64 ? -21.281 -35.812 -20.281 1 94.88 64 ASN B CA 1
ATOM 3406 C C . ASN B 1 64 ? -19.828 -35.562 -19.891 1 94.88 64 ASN B C 1
ATOM 3408 O O . ASN B 1 64 ? -18.969 -35.344 -20.75 1 94.88 64 ASN B O 1
ATOM 3412 N N . PHE B 1 65 ? -19.625 -35.594 -18.562 1 97.06 65 PHE B N 1
ATOM 3413 C CA . PHE B 1 65 ? -18.297 -35.312 -18.047 1 97.06 65 PHE B CA 1
ATOM 3414 C C . PHE B 1 65 ? -17.891 -36.344 -16.984 1 97.06 65 PHE B C 1
ATOM 3416 O O . PHE B 1 65 ? -17.734 -36 -15.82 1 97.06 65 PHE B O 1
ATOM 3423 N N . PRO B 1 66 ? -17.625 -37.5 -17.422 1 95.69 66 PRO B N 1
ATOM 3424 C CA . PRO B 1 66 ? -17.266 -38.531 -16.453 1 95.69 66 PRO B CA 1
ATOM 3425 C C . PRO B 1 66 ? -15.984 -38.219 -15.695 1 95.69 66 PRO B C 1
ATOM 3427 O O . PRO B 1 66 ? -15.062 -37.625 -16.25 1 95.69 66 PRO B O 1
ATOM 3430 N N . GLY B 1 67 ? -15.961 -38.656 -14.453 1 96.38 67 GLY B N 1
ATOM 3431 C CA . GLY B 1 67 ? -14.789 -38.469 -13.617 1 96.38 67 GLY B CA 1
ATOM 3432 C C . GLY B 1 67 ? -13.594 -39.281 -14.055 1 96.38 67 GLY B C 1
ATOM 3433 O O . GLY B 1 67 ? -13.734 -40.25 -14.797 1 96.38 67 GLY B O 1
ATOM 3434 N N . PHE B 1 68 ? -12.398 -38.75 -13.633 1 96.62 68 PHE B N 1
ATOM 3435 C CA . PHE B 1 68 ? -11.156 -39.5 -13.797 1 96.62 68 PHE B CA 1
ATOM 3436 C C . PHE B 1 68 ? -10.758 -40.188 -12.5 1 96.62 68 PHE B C 1
ATOM 3438 O O . PHE B 1 68 ? -10.695 -39.562 -11.445 1 96.62 68 PHE B O 1
ATOM 3445 N N . GLN B 1 69 ? -10.391 -41.406 -12.609 1 94.62 69 GLN B N 1
ATOM 3446 C CA . GLN B 1 69 ? -10.047 -42.156 -11.398 1 94.62 69 GLN B CA 1
ATOM 3447 C C . GLN B 1 69 ? -8.531 -42.344 -11.281 1 94.62 69 GLN B C 1
ATOM 3449 O O . GLN B 1 69 ? -8.031 -42.688 -10.211 1 94.62 69 GLN B O 1
ATOM 3454 N N . ASP B 1 70 ? -7.91 -42.156 -12.391 1 96.75 70 ASP B N 1
ATOM 3455 C CA . ASP B 1 70 ? -6.461 -42.312 -12.352 1 96.75 70 ASP B CA 1
ATOM 3456 C C . ASP B 1 70 ? -5.789 -41.562 -13.5 1 96.75 70 ASP B C 1
ATOM 3458 O O . ASP B 1 70 ? -6.465 -40.906 -14.305 1 96.75 70 ASP B O 1
ATOM 3462 N N . ALA B 1 71 ? -4.469 -41.656 -13.5 1 98.5 71 ALA B N 1
ATOM 3463 C CA . ALA B 1 71 ? -3.658 -40.906 -14.461 1 98.5 71 ALA B CA 1
ATOM 3464 C C . ALA B 1 71 ? -3.932 -41.375 -15.891 1 98.5 71 ALA B C 1
ATOM 3466 O O . ALA B 1 71 ? -3.838 -40.594 -16.844 1 98.5 71 ALA B O 1
ATOM 3467 N N . LEU B 1 72 ? -4.207 -42.625 -16.031 1 98.44 72 LEU B N 1
ATOM 3468 C CA . LEU B 1 72 ? -4.453 -43.188 -17.359 1 98.44 72 LEU B CA 1
ATOM 3469 C C . LEU B 1 72 ? -5.711 -42.562 -17.969 1 98.44 72 LEU B C 1
ATOM 3471 O O . LEU B 1 72 ? -5.707 -42.156 -19.141 1 98.44 72 LEU B O 1
ATOM 3475 N N . GLN B 1 73 ? -6.766 -42.531 -17.219 1 98.12 73 GLN B N 1
ATOM 3476 C CA . GLN B 1 73 ? -8.008 -41.938 -17.703 1 98.12 73 GLN B CA 1
ATOM 3477 C C . GLN B 1 73 ? -7.816 -40.438 -18.031 1 98.12 73 GLN B C 1
ATOM 3479 O O . GLN B 1 73 ? -8.336 -39.938 -19.031 1 98.12 73 GLN B O 1
ATOM 3484 N N . LEU B 1 74 ? -7.113 -39.781 -17.203 1 98.69 74 LEU B N 1
ATOM 3485 C CA . LEU B 1 74 ? -6.801 -38.375 -17.469 1 98.69 74 LEU B CA 1
ATOM 3486 C C . LEU B 1 74 ? -6.012 -38.219 -18.766 1 98.69 74 LEU B C 1
ATOM 3488 O O . LEU B 1 74 ? -6.32 -37.375 -19.594 1 98.69 74 LEU B O 1
ATOM 3492 N N . LEU B 1 75 ? -4.988 -39.031 -18.922 1 98.75 75 LEU B N 1
ATOM 3493 C CA . LEU B 1 75 ? -4.133 -39.031 -20.094 1 98.75 75 LEU B CA 1
ATOM 3494 C C . LEU B 1 75 ? -4.957 -39.219 -21.375 1 98.75 75 LEU B C 1
ATOM 3496 O O . LEU B 1 75 ? -4.793 -38.469 -22.328 1 98.75 75 LEU B O 1
ATOM 3500 N N . GLU B 1 76 ? -5.82 -40.125 -21.375 1 98.56 76 GLU B N 1
ATOM 3501 C CA . GLU B 1 76 ? -6.621 -40.438 -22.547 1 98.56 76 GLU B CA 1
ATOM 3502 C C . GLU B 1 76 ? -7.57 -39.312 -22.891 1 98.56 76 GLU B C 1
ATOM 3504 O O . GLU B 1 76 ? -7.727 -38.938 -24.062 1 98.56 76 GLU B O 1
ATOM 3509 N N . HIS B 1 77 ? -8.172 -38.812 -21.875 1 98.5 77 HIS B N 1
ATOM 3510 C CA . HIS B 1 77 ? -9.062 -37.656 -22.109 1 98.5 77 HIS B CA 1
ATOM 3511 C C . HIS B 1 77 ? -8.289 -36.469 -22.672 1 98.5 77 HIS B C 1
ATOM 3513 O O . HIS B 1 77 ? -8.711 -35.875 -23.656 1 98.5 77 HIS B O 1
ATOM 3519 N N . CYS B 1 78 ? -7.203 -36.156 -22.031 1 98.75 78 CYS B N 1
ATOM 3520 C CA . CYS B 1 78 ? -6.41 -35 -22.453 1 98.75 78 CYS B CA 1
ATOM 3521 C C . CYS B 1 78 ? -5.918 -35.188 -23.891 1 98.75 78 CYS B C 1
ATOM 3523 O O . CYS B 1 78 ? -5.867 -34.219 -24.641 1 98.75 78 CYS B O 1
ATOM 3525 N N . HIS B 1 79 ? -5.574 -36.406 -24.234 1 98.62 79 HIS B N 1
ATOM 3526 C CA . HIS B 1 79 ? -5.199 -36.688 -25.625 1 98.62 79 HIS B CA 1
ATOM 3527 C C . HIS B 1 79 ? -6.34 -36.344 -26.578 1 98.62 79 HIS B C 1
ATOM 3529 O O . HIS B 1 79 ? -6.121 -35.719 -27.625 1 98.62 79 HIS B O 1
ATOM 3535 N N . ARG B 1 80 ? -7.484 -36.75 -26.219 1 98 80 ARG B N 1
ATOM 3536 C CA . ARG B 1 80 ? -8.648 -36.562 -27.078 1 98 80 ARG B CA 1
ATOM 3537 C C . ARG B 1 80 ? -8.922 -35.094 -27.328 1 98 80 ARG B C 1
ATOM 3539 O O . ARG B 1 80 ? -9.383 -34.719 -28.406 1 98 80 ARG B O 1
ATOM 3546 N N . ILE B 1 81 ? -8.57 -34.312 -26.344 1 98 81 ILE B N 1
ATOM 3547 C CA . ILE B 1 81 ? -8.93 -32.906 -26.516 1 98 81 ILE B CA 1
ATOM 3548 C C . ILE B 1 81 ? -7.719 -32.125 -27.016 1 98 81 ILE B C 1
ATOM 3550 O O . ILE B 1 81 ? -7.758 -30.906 -27.109 1 98 81 ILE B O 1
ATOM 3554 N N . GLY B 1 82 ? -6.602 -32.781 -27.25 1 97.56 82 GLY B N 1
ATOM 3555 C CA . GLY B 1 82 ? -5.531 -32.156 -28.016 1 97.56 82 GLY B CA 1
ATOM 3556 C C . GLY B 1 82 ? -4.367 -31.703 -27.141 1 97.56 82 GLY B C 1
ATOM 3557 O O . GLY B 1 82 ? -3.508 -30.938 -27.594 1 97.56 82 GLY B O 1
ATOM 3558 N N . SER B 1 83 ? -4.293 -32.156 -25.953 1 98.38 83 SER B N 1
ATOM 3559 C CA . SER B 1 83 ? -3.176 -31.828 -25.078 1 98.38 83 SER B CA 1
ATOM 3560 C C . SER B 1 83 ? -1.927 -32.625 -25.453 1 98.38 83 SER B C 1
ATOM 3562 O O . SER B 1 83 ? -2.021 -33.719 -26 1 98.38 83 SER B O 1
ATOM 3564 N N . GLY B 1 84 ? -0.733 -32.031 -25.156 1 98.31 84 GLY B N 1
ATOM 3565 C CA . GLY B 1 84 ? 0.528 -32.688 -25.438 1 98.31 84 GLY B CA 1
ATOM 3566 C C . GLY B 1 84 ? 0.998 -33.594 -24.297 1 98.31 84 GLY B C 1
ATOM 3567 O O . GLY B 1 84 ? 1.903 -34.406 -24.469 1 98.31 84 GLY B O 1
ATOM 3568 N N . GLY B 1 85 ? 0.355 -33.469 -23.203 1 98.69 85 GLY B N 1
ATOM 3569 C CA . GLY B 1 85 ? 0.753 -34.25 -22.031 1 98.69 85 GLY B CA 1
ATOM 3570 C C . GLY B 1 85 ? -0.067 -33.906 -20.797 1 98.69 85 GLY B C 1
ATOM 3571 O O . GLY B 1 85 ? -1.11 -33.25 -20.891 1 98.69 85 GLY B O 1
ATOM 3572 N N . ILE B 1 86 ? 0.338 -34.5 -19.656 1 98.88 86 ILE B N 1
ATOM 3573 C CA . ILE B 1 86 ? -0.346 -34.25 -18.406 1 98.88 86 ILE B CA 1
ATOM 3574 C C . ILE B 1 86 ? 0.679 -34.062 -17.281 1 98.88 86 ILE B C 1
ATOM 3576 O O . ILE B 1 86 ? 1.82 -34.531 -17.406 1 98.88 86 ILE B O 1
ATOM 3580 N N . GLN B 1 87 ? 0.359 -33.375 -16.297 1 98.94 87 GLN B N 1
ATOM 3581 C CA . GLN B 1 87 ? 1.03 -33.375 -15 1 98.94 87 GLN B CA 1
ATOM 3582 C C . GLN B 1 87 ? 0.093 -33.844 -13.891 1 98.94 87 GLN B C 1
ATOM 3584 O O . GLN B 1 87 ? -0.974 -33.25 -13.68 1 98.94 87 GLN B O 1
ATOM 3589 N N . VAL B 1 88 ? 0.462 -34.844 -13.148 1 98.81 88 VAL B N 1
ATOM 3590 C CA . VAL B 1 88 ? -0.473 -35.5 -12.227 1 98.81 88 VAL B CA 1
ATOM 3591 C C . VAL B 1 88 ? 0.291 -36.094 -11.055 1 98.81 88 VAL B C 1
ATOM 3593 O O . VAL B 1 88 ? 1.502 -36.312 -11.141 1 98.81 88 VAL B O 1
ATOM 3596 N N . GLY B 1 89 ? -0.426 -36.344 -9.938 1 98.62 89 GLY B N 1
ATOM 3597 C CA . GLY B 1 89 ? 0.183 -36.938 -8.766 1 98.62 89 GLY B CA 1
ATOM 3598 C C . GLY B 1 89 ? 0.663 -38.375 -9.023 1 98.62 89 GLY B C 1
ATOM 3599 O O . GLY B 1 89 ? -0.009 -39.125 -9.703 1 98.62 89 GLY B O 1
ATOM 3600 N N . VAL B 1 90 ? 1.793 -38.719 -8.391 1 98.56 90 VAL B N 1
ATOM 3601 C CA . VAL B 1 90 ? 2.381 -40.031 -8.68 1 98.56 90 VAL B CA 1
ATOM 3602 C C . VAL B 1 90 ? 2.289 -40.906 -7.441 1 98.56 90 VAL B C 1
ATOM 3604 O O . VAL B 1 90 ? 2.895 -42 -7.398 1 98.56 90 VAL B O 1
ATOM 3607 N N . HIS B 1 91 ? 1.548 -40.406 -6.52 1 95.81 91 HIS B N 1
ATOM 3608 C CA . HIS B 1 91 ? 1.413 -41.188 -5.289 1 95.81 91 HIS B CA 1
ATOM 3609 C C . HIS B 1 91 ? 0.671 -42.469 -5.539 1 95.81 91 HIS B C 1
ATOM 3611 O O . HIS B 1 91 ? -0.224 -42.531 -6.383 1 95.81 91 HIS B O 1
ATOM 3617 N N . ASN B 1 92 ? 1.062 -43.625 -5.008 1 92.81 92 ASN B N 1
ATOM 3618 C CA . ASN B 1 92 ? 0.421 -44.938 -4.957 1 92.81 92 ASN B CA 1
ATOM 3619 C C . ASN B 1 92 ? 0.473 -45.625 -6.312 1 92.81 92 ASN B C 1
ATOM 3621 O O . ASN B 1 92 ? -0.317 -46.531 -6.578 1 92.81 92 ASN B O 1
ATOM 3625 N N . TRP B 1 93 ? 1.278 -45.125 -7.223 1 97.94 93 TRP B N 1
ATOM 3626 C CA . TRP B 1 93 ? 1.462 -45.875 -8.469 1 97.94 93 TRP B CA 1
ATOM 3627 C C . TRP B 1 93 ? 2.131 -47.219 -8.203 1 97.94 93 TRP B C 1
ATOM 3629 O O . TRP B 1 93 ? 3.059 -47.312 -7.398 1 97.94 93 TRP B O 1
ATOM 3639 N N . THR B 1 94 ? 1.681 -48.219 -8.867 1 98 94 THR B N 1
ATOM 3640 C CA . THR B 1 94 ? 2.346 -49.531 -8.883 1 98 94 THR B CA 1
ATOM 3641 C C . THR B 1 94 ? 3.221 -49.688 -10.125 1 98 94 THR B C 1
ATOM 3643 O O . THR B 1 94 ? 3.059 -48.938 -11.094 1 98 94 THR B O 1
ATOM 3646 N N . GLU B 1 95 ? 4.094 -50.688 -10.047 1 97.88 95 GLU B N 1
ATOM 3647 C CA . GLU B 1 95 ? 4.93 -50.969 -11.211 1 97.88 95 GLU B CA 1
ATOM 3648 C C . GLU B 1 95 ? 4.086 -51.344 -12.43 1 97.88 95 GLU B C 1
ATOM 3650 O O . GLU B 1 95 ? 4.379 -50.906 -13.547 1 97.88 95 GLU B O 1
ATOM 3655 N N . SER B 1 96 ? 3.109 -52.094 -12.117 1 98.38 96 SER B N 1
ATOM 3656 C CA . SER B 1 96 ? 2.225 -52.5 -13.203 1 98.38 96 SER B CA 1
ATOM 3657 C C . SER B 1 96 ? 1.517 -51.281 -13.82 1 98.38 96 SER B C 1
ATOM 3659 O O . SER B 1 96 ? 1.422 -51.188 -15.047 1 98.38 96 SER B O 1
ATOM 3661 N N . PHE B 1 97 ? 0.991 -50.469 -12.992 1 98.38 97 PHE B N 1
ATOM 3662 C CA . PHE B 1 97 ? 0.31 -49.281 -13.469 1 98.38 97 PHE B CA 1
ATOM 3663 C C . PHE B 1 97 ? 1.271 -48.375 -14.234 1 98.38 97 PHE B C 1
ATOM 3665 O O . PHE B 1 97 ? 0.914 -47.844 -15.289 1 98.38 97 PHE B O 1
ATOM 3672 N N . ALA B 1 98 ? 2.48 -48.219 -13.75 1 98.62 98 ALA B N 1
ATOM 3673 C CA . ALA B 1 98 ? 3.508 -47.438 -14.422 1 98.62 98 ALA B CA 1
ATOM 3674 C C . ALA B 1 98 ? 3.805 -47.969 -15.812 1 98.62 98 ALA B C 1
ATOM 3676 O O . ALA B 1 98 ? 3.99 -47.188 -16.766 1 98.62 98 ALA B O 1
ATOM 3677 N N . GLY B 1 99 ? 3.883 -49.25 -15.875 1 98.38 99 GLY B N 1
ATOM 3678 C CA . GLY B 1 99 ? 4.09 -49.875 -17.172 1 98.38 99 GLY B CA 1
ATOM 3679 C C . GLY B 1 99 ? 2.984 -49.562 -18.172 1 98.38 99 GLY B C 1
ATOM 3680 O O . GLY B 1 99 ? 3.254 -49.25 -19.328 1 98.38 99 GLY B O 1
ATOM 3681 N N . LEU B 1 100 ? 1.778 -49.688 -17.688 1 98.31 100 LEU B N 1
ATOM 3682 C CA . LEU B 1 100 ? 0.623 -49.375 -18.531 1 98.31 100 LEU B CA 1
ATOM 3683 C C . LEU B 1 100 ? 0.658 -47.906 -18.969 1 98.31 100 LEU B C 1
ATOM 3685 O O . LEU B 1 100 ? 0.387 -47.594 -20.141 1 98.31 100 LEU B O 1
ATOM 3689 N N . LEU B 1 101 ? 0.917 -47.062 -18.109 1 98.56 101 LEU B N 1
ATOM 3690 C CA . LEU B 1 101 ? 0.972 -45.625 -18.391 1 98.56 101 LEU B CA 1
ATOM 3691 C C . LEU B 1 101 ? 2.068 -45.312 -19.406 1 98.56 101 LEU B C 1
ATOM 3693 O O . LEU B 1 101 ? 1.873 -44.5 -20.312 1 98.56 101 LEU B O 1
ATOM 3697 N N . LYS B 1 102 ? 3.244 -45.906 -19.25 1 98.38 102 LYS B N 1
ATOM 3698 C CA . LYS B 1 102 ? 4.352 -45.719 -20.188 1 98.38 102 LYS B CA 1
ATOM 3699 C C . LYS B 1 102 ? 3.961 -46.156 -21.594 1 98.38 102 LYS B C 1
ATOM 3701 O O . LYS B 1 102 ? 4.188 -45.406 -22.547 1 98.38 102 LYS B O 1
ATOM 3706 N N . LYS B 1 103 ? 3.428 -47.281 -21.641 1 98.62 103 LYS B N 1
ATOM 3707 C CA . LYS B 1 103 ? 3.016 -47.812 -22.938 1 98.62 103 LYS B CA 1
ATOM 3708 C C . LYS B 1 103 ? 1.99 -46.906 -23.594 1 98.62 103 LYS B C 1
ATOM 3710 O O . LYS B 1 103 ? 2.107 -46.594 -24.781 1 98.62 103 LYS B O 1
ATOM 3715 N N . ARG B 1 104 ? 0.999 -46.531 -22.875 1 98.56 104 ARG B N 1
ATOM 3716 C CA . ARG B 1 104 ? -0.089 -45.75 -23.438 1 98.56 104 ARG B CA 1
ATOM 3717 C C . ARG B 1 104 ? 0.391 -44.344 -23.812 1 98.56 104 ARG B C 1
ATOM 3719 O O . ARG B 1 104 ? 0.008 -43.812 -24.844 1 98.56 104 ARG B O 1
ATOM 3726 N N . SER B 1 105 ? 1.168 -43.719 -22.938 1 98.56 105 SER B N 1
ATOM 3727 C CA . SER B 1 105 ? 1.685 -42.406 -23.234 1 98.56 105 SER B CA 1
ATOM 3728 C C . SER B 1 105 ? 2.541 -42.406 -24.5 1 98.56 105 SER B C 1
ATOM 3730 O O . SER B 1 105 ? 2.469 -41.469 -25.297 1 98.56 105 SER B O 1
ATOM 3732 N N . LYS B 1 106 ? 3.342 -43.406 -24.672 1 98.25 106 LYS B N 1
ATOM 3733 C CA . LYS B 1 106 ? 4.145 -43.531 -25.891 1 98.25 106 LYS B CA 1
ATOM 3734 C C . LYS B 1 106 ? 3.258 -43.719 -27.125 1 98.25 106 LYS B C 1
ATOM 3736 O O . LYS B 1 106 ? 3.498 -43.094 -28.156 1 98.25 106 LYS B O 1
ATOM 3741 N N . ALA B 1 107 ? 2.316 -44.531 -26.953 1 98.5 107 ALA B N 1
ATOM 3742 C CA . ALA B 1 107 ? 1.409 -44.781 -28.062 1 98.5 107 ALA B CA 1
ATOM 3743 C C . ALA B 1 107 ? 0.691 -43.5 -28.484 1 98.5 107 ALA B C 1
ATOM 3745 O O . ALA B 1 107 ? 0.413 -43.312 -29.672 1 98.5 107 ALA B O 1
ATOM 3746 N N . LEU B 1 108 ? 0.4 -42.688 -27.578 1 98.19 108 LEU B N 1
ATOM 3747 C CA . LEU B 1 108 ? -0.358 -41.469 -27.844 1 98.19 108 LEU B CA 1
ATOM 3748 C C . LEU B 1 108 ? 0.578 -40.281 -28.094 1 98.19 108 LEU B C 1
ATOM 3750 O O . LEU B 1 108 ? 0.122 -39.188 -28.391 1 98.19 108 LEU B O 1
ATOM 3754 N N . ASN B 1 109 ? 1.861 -40.469 -27.953 1 97.62 109 ASN B N 1
ATOM 3755 C CA . ASN B 1 109 ? 2.863 -39.438 -28.078 1 97.62 109 ASN B CA 1
ATOM 3756 C C . ASN B 1 109 ? 2.6 -38.281 -27.109 1 97.62 109 ASN B C 1
ATOM 3758 O O . ASN B 1 109 ? 2.559 -37.125 -27.516 1 97.62 109 ASN B O 1
ATOM 3762 N N . MET B 1 110 ? 2.346 -38.625 -25.891 1 98.38 110 MET B N 1
ATOM 3763 C CA . MET B 1 110 ? 2.092 -37.656 -24.812 1 98.38 110 MET B CA 1
ATOM 3764 C C . MET B 1 110 ? 3.193 -37.719 -23.766 1 98.38 110 MET B C 1
ATOM 3766 O O . MET B 1 110 ? 3.697 -38.812 -23.438 1 98.38 110 MET B O 1
ATOM 3770 N N . PHE B 1 111 ? 3.555 -36.594 -23.297 1 98.44 111 PHE B N 1
ATOM 3771 C CA . PHE B 1 111 ? 4.48 -36.594 -22.172 1 98.44 111 PHE B CA 1
ATOM 3772 C C . PHE B 1 111 ? 3.723 -36.688 -20.844 1 98.44 111 PHE B C 1
ATOM 3774 O O . PHE B 1 111 ? 2.529 -36.406 -20.781 1 98.44 111 PHE B O 1
ATOM 3781 N N . ILE B 1 112 ? 4.406 -37.125 -19.781 1 98.81 112 ILE B N 1
ATOM 3782 C CA . ILE B 1 112 ? 3.877 -37.156 -18.422 1 98.81 112 ILE B CA 1
ATOM 3783 C C . ILE B 1 112 ? 4.859 -36.469 -17.469 1 98.81 112 ILE B C 1
ATOM 3785 O O . ILE B 1 112 ? 6.043 -36.812 -17.438 1 98.81 112 ILE B O 1
ATOM 3789 N N . GLU B 1 113 ? 4.422 -35.469 -16.781 1 98.88 113 GLU B N 1
ATOM 3790 C CA . GLU B 1 113 ? 5.121 -34.906 -15.633 1 98.88 113 GLU B CA 1
ATOM 3791 C C . GLU B 1 113 ? 4.441 -35.312 -14.32 1 98.88 113 GLU B C 1
ATOM 3793 O O . GLU B 1 113 ? 3.238 -35.562 -14.297 1 98.88 113 GLU B O 1
ATOM 3798 N N . GLY B 1 114 ? 5.285 -35.375 -13.312 1 98.88 114 GLY B N 1
ATOM 3799 C CA . GLY B 1 114 ? 4.746 -35.812 -12.031 1 98.88 114 GLY B CA 1
ATOM 3800 C C . GLY B 1 114 ? 4.59 -34.688 -11.039 1 98.88 114 GLY B C 1
ATOM 3801 O O . GLY B 1 114 ? 5.328 -33.688 -11.094 1 98.88 114 GLY B O 1
ATOM 3802 N N . SER B 1 115 ? 3.598 -34.812 -10.195 1 98.81 115 SER B N 1
ATOM 3803 C CA . SER B 1 115 ? 3.5 -34.062 -8.953 1 98.81 115 SER B CA 1
ATOM 3804 C C . SER B 1 115 ? 3.787 -34.938 -7.742 1 98.81 115 SER B C 1
ATOM 3806 O O . SER B 1 115 ? 3.279 -36.062 -7.648 1 98.81 115 SER B O 1
ATOM 3808 N N . ILE B 1 116 ? 4.621 -34.406 -6.82 1 98.75 116 ILE B N 1
ATOM 3809 C CA . ILE B 1 116 ? 5.051 -35.219 -5.703 1 98.75 116 ILE B CA 1
ATOM 3810 C C . ILE B 1 116 ? 5.203 -34.375 -4.449 1 98.75 116 ILE B C 1
ATOM 3812 O O . ILE B 1 116 ? 5.652 -33.219 -4.523 1 98.75 116 ILE B O 1
ATOM 3816 N N . GLY B 1 117 ? 4.758 -34.906 -3.293 1 98.25 117 GLY B N 1
ATOM 3817 C CA . GLY B 1 117 ? 4.93 -34.219 -2.027 1 98.25 117 GLY B CA 1
ATOM 3818 C C . GLY B 1 117 ? 6.332 -34.344 -1.465 1 98.25 117 GLY B C 1
ATOM 3819 O O . GLY B 1 117 ? 6.992 -35.375 -1.647 1 98.25 117 GLY B O 1
ATOM 3820 N N . LEU B 1 118 ? 6.73 -33.344 -0.712 1 98.25 118 LEU B N 1
ATOM 3821 C CA . LEU B 1 118 ? 8.055 -33.375 -0.101 1 98.25 118 LEU B CA 1
ATOM 3822 C C . LEU B 1 118 ? 8.109 -34.375 1.053 1 98.25 118 LEU B C 1
ATOM 3824 O O . LEU B 1 118 ? 7.148 -34.5 1.818 1 98.25 118 LEU B O 1
ATOM 3828 N N . PRO B 1 119 ? 9.273 -34.969 1.147 1 97.44 119 PRO B N 1
ATOM 3829 C CA . PRO B 1 119 ? 9.461 -35.844 2.311 1 97.44 119 PRO B CA 1
ATOM 3830 C C . PRO B 1 119 ? 9.852 -35.062 3.568 1 97.44 119 PRO B C 1
ATOM 3832 O O . PRO B 1 119 ? 10.906 -34.438 3.6 1 97.44 119 PRO B O 1
ATOM 3835 N N . ARG B 1 120 ? 9.047 -35.219 4.621 1 93.06 120 ARG B N 1
ATOM 3836 C CA . ARG B 1 120 ? 9.281 -34.406 5.812 1 93.06 120 ARG B CA 1
ATOM 3837 C C . ARG B 1 120 ? 9.734 -35.25 6.984 1 93.06 120 ARG B C 1
ATOM 3839 O O . ARG B 1 120 ? 9.852 -34.781 8.109 1 93.06 120 ARG B O 1
ATOM 3846 N N . SER B 1 121 ? 9.914 -36.5 6.793 1 89.88 121 SER B N 1
ATOM 3847 C CA . SER B 1 121 ? 10.461 -37.438 7.758 1 89.88 121 SER B CA 1
ATOM 3848 C C . SER B 1 121 ? 11.273 -38.531 7.062 1 89.88 121 SER B C 1
ATOM 3850 O O . SER B 1 121 ? 11.258 -38.625 5.836 1 89.88 121 SER B O 1
ATOM 3852 N N . GLU B 1 122 ? 12.016 -39.219 7.867 1 87.88 122 GLU B N 1
ATOM 3853 C CA . GLU B 1 122 ? 12.797 -40.312 7.32 1 87.88 122 GLU B CA 1
ATOM 3854 C C . GLU B 1 122 ? 11.883 -41.375 6.66 1 87.88 122 GLU B C 1
ATOM 3856 O O . GLU B 1 122 ? 12.219 -41.906 5.602 1 87.88 122 GLU B O 1
ATOM 3861 N N . LYS B 1 123 ? 10.844 -41.625 7.344 1 90.56 123 LYS B N 1
ATOM 3862 C CA . LYS B 1 123 ? 9.883 -42.562 6.777 1 90.56 123 LYS B CA 1
ATOM 3863 C C . LYS B 1 123 ? 9.344 -42.062 5.441 1 90.56 123 LYS B C 1
ATOM 3865 O O . LYS B 1 123 ? 9.211 -42.844 4.492 1 90.56 123 LYS B O 1
ATOM 3870 N N . GLU B 1 124 ? 9.133 -40.844 5.301 1 94 124 GLU B N 1
ATOM 3871 C CA . GLU B 1 124 ? 8.602 -40.25 4.074 1 94 124 GLU B CA 1
ATOM 3872 C C . GLU B 1 124 ? 9.664 -40.219 2.975 1 94 124 GLU B C 1
ATOM 3874 O O . GLU B 1 124 ? 9.336 -40.219 1.787 1 94 124 GLU B O 1
ATOM 3879 N N . SER B 1 125 ? 10.906 -40.25 3.393 1 96.56 125 SER B N 1
ATOM 3880 C CA . SER B 1 125 ? 11.992 -40.25 2.418 1 96.56 125 SER B CA 1
ATOM 3881 C C . SER B 1 125 ? 11.992 -41.531 1.594 1 96.56 125 SER B C 1
ATOM 3883 O O . SER B 1 125 ? 12.211 -41.5 0.381 1 96.56 125 SER B O 1
ATOM 3885 N N . GLY B 1 126 ? 11.82 -42.594 2.264 1 96.44 126 GLY B N 1
ATOM 3886 C CA . GLY B 1 126 ? 11.734 -43.875 1.553 1 96.44 126 GLY B CA 1
ATOM 3887 C C . GLY B 1 126 ? 10.57 -43.938 0.581 1 96.44 126 GLY B C 1
ATOM 3888 O O . GLY B 1 126 ? 10.727 -44.375 -0.557 1 96.44 126 GLY B O 1
ATOM 3889 N N . SER B 1 127 ? 9.469 -43.531 1.095 1 96.75 127 SER B N 1
ATOM 3890 C CA . SER B 1 127 ? 8.281 -43.5 0.241 1 96.75 127 SER B CA 1
ATOM 3891 C C . SER B 1 127 ? 8.477 -42.562 -0.938 1 96.75 127 SER B C 1
ATOM 3893 O O . SER B 1 127 ? 8.07 -42.875 -2.061 1 96.75 127 SER B O 1
ATOM 3895 N N . PHE B 1 128 ? 9.031 -41.469 -0.68 1 98.31 128 PHE B N 1
ATOM 3896 C CA . PHE B 1 128 ? 9.344 -40.469 -1.709 1 98.31 128 PHE B CA 1
ATOM 3897 C C . PHE B 1 128 ? 10.227 -41.094 -2.791 1 98.31 128 PHE B C 1
ATOM 3899 O O . PHE B 1 128 ? 9.945 -40.938 -3.982 1 98.31 128 PHE B O 1
ATOM 3906 N N . GLU B 1 129 ? 11.281 -41.719 -2.408 1 98.44 129 GLU B N 1
ATOM 3907 C CA . GLU B 1 129 ? 12.203 -42.344 -3.361 1 98.44 129 GLU B CA 1
ATOM 3908 C C . GLU B 1 129 ? 11.508 -43.406 -4.188 1 98.44 129 GLU B C 1
ATOM 3910 O O . GLU B 1 129 ? 11.703 -43.5 -5.398 1 98.44 129 GLU B O 1
ATOM 3915 N N . LYS B 1 130 ? 10.703 -44.219 -3.518 1 98 130 LYS B N 1
ATOM 3916 C CA . LYS B 1 130 ? 9.969 -45.25 -4.23 1 98 130 LYS B CA 1
ATOM 3917 C C . LYS B 1 130 ? 9.039 -44.656 -5.277 1 98 130 LYS B C 1
ATOM 3919 O O . LYS B 1 130 ? 8.922 -45.188 -6.387 1 98 130 LYS B O 1
ATOM 3924 N N . GLN B 1 131 ? 8.32 -43.594 -4.934 1 98.69 131 GLN B N 1
ATOM 3925 C CA . GLN B 1 131 ? 7.453 -42.906 -5.883 1 98.69 131 GLN B CA 1
ATOM 3926 C C . GLN B 1 131 ? 8.242 -42.406 -7.09 1 98.69 131 GLN B C 1
ATOM 3928 O O . GLN B 1 131 ? 7.793 -42.531 -8.234 1 98.69 131 GLN B O 1
ATOM 3933 N N . ILE B 1 132 ? 9.422 -41.812 -6.852 1 98.75 132 ILE B N 1
ATOM 3934 C CA . ILE B 1 132 ? 10.289 -41.344 -7.922 1 98.75 132 ILE B CA 1
ATOM 3935 C C . ILE B 1 132 ? 10.68 -42.5 -8.836 1 98.75 132 ILE B C 1
ATOM 3937 O O . ILE B 1 132 ? 10.578 -42.375 -10.062 1 98.75 132 ILE B O 1
ATOM 3941 N N . GLU B 1 133 ? 11.086 -43.562 -8.258 1 98.62 133 GLU B N 1
ATOM 3942 C CA . GLU B 1 133 ? 11.531 -44.719 -9.031 1 98.62 133 GLU B CA 1
ATOM 3943 C C . GLU B 1 133 ? 10.414 -45.25 -9.93 1 98.62 133 GLU B C 1
ATOM 3945 O O . GLU B 1 133 ? 10.625 -45.5 -11.117 1 98.62 133 GLU B O 1
ATOM 3950 N N . ILE B 1 134 ? 9.305 -45.438 -9.344 1 98.75 134 ILE B N 1
ATOM 3951 C CA . ILE B 1 134 ? 8.18 -46 -10.078 1 98.75 134 ILE B CA 1
ATOM 3952 C C . ILE B 1 134 ? 7.738 -45.031 -11.172 1 98.75 134 ILE B C 1
ATOM 3954 O O . ILE B 1 134 ? 7.539 -45.438 -12.32 1 98.75 134 ILE B O 1
ATOM 3958 N N . ALA B 1 135 ? 7.578 -43.781 -10.852 1 98.81 135 ALA B N 1
ATOM 3959 C CA . ALA B 1 135 ? 7.133 -42.781 -11.82 1 98.81 135 ALA B CA 1
ATOM 3960 C C . ALA B 1 135 ? 8.156 -42.625 -12.945 1 98.81 135 ALA B C 1
ATOM 3962 O O . ALA B 1 135 ? 7.781 -42.438 -14.109 1 98.81 135 ALA B O 1
ATOM 3963 N N . LYS B 1 136 ? 9.469 -42.625 -12.594 1 98.69 136 LYS B N 1
ATOM 3964 C CA . LYS B 1 136 ? 10.508 -42.594 -13.609 1 98.69 136 LYS B CA 1
ATOM 3965 C C . LYS B 1 136 ? 10.359 -43.75 -14.609 1 98.69 136 LYS B C 1
ATOM 3967 O O . LYS B 1 136 ? 10.555 -43.562 -15.812 1 98.69 136 LYS B O 1
ATOM 3972 N N . SER B 1 137 ? 10.039 -44.875 -14.07 1 98.44 137 SER B N 1
ATOM 3973 C CA . SER B 1 137 ? 9.867 -46.031 -14.945 1 98.44 137 SER B CA 1
ATOM 3974 C C . SER B 1 137 ? 8.688 -45.844 -15.891 1 98.44 137 SER B C 1
ATOM 3976 O O . SER B 1 137 ? 8.609 -46.5 -16.938 1 98.44 137 SER B O 1
ATOM 3978 N N . ALA B 1 138 ? 7.758 -44.969 -15.562 1 98.44 138 ALA B N 1
ATOM 3979 C CA . ALA B 1 138 ? 6.617 -44.625 -16.422 1 98.44 138 ALA B CA 1
ATOM 3980 C C . ALA B 1 138 ? 6.988 -43.562 -17.453 1 98.44 138 ALA B C 1
ATOM 3982 O O . ALA B 1 138 ? 6.18 -43.219 -18.312 1 98.44 138 ALA B O 1
ATOM 3983 N N . GLY B 1 139 ? 8.18 -43.031 -17.328 1 97.94 139 GLY B N 1
ATOM 3984 C CA . GLY B 1 139 ? 8.641 -42 -18.281 1 97.94 139 GLY B CA 1
ATOM 3985 C C . GLY B 1 139 ? 8.633 -40.625 -17.703 1 97.94 139 GLY B C 1
ATOM 3986 O O . GLY B 1 139 ? 8.906 -39.656 -18.422 1 97.94 139 GLY B O 1
ATOM 3987 N N . VAL B 1 140 ? 8.383 -40.469 -16.453 1 98.75 140 VAL B N 1
ATOM 3988 C CA . VAL B 1 140 ? 8.375 -39.156 -15.805 1 98.75 140 VAL B CA 1
ATOM 3989 C C . VAL B 1 140 ? 9.812 -38.719 -15.531 1 98.75 140 VAL B C 1
ATOM 3991 O O . VAL B 1 140 ? 10.594 -39.438 -14.922 1 98.75 140 VAL B O 1
ATOM 3994 N N . ASP B 1 141 ? 10.141 -37.469 -15.969 1 98.31 141 ASP B N 1
ATOM 3995 C CA . ASP B 1 141 ? 11.508 -37 -15.789 1 98.31 141 ASP B CA 1
ATOM 3996 C C . ASP B 1 141 ? 11.531 -35.656 -15.039 1 98.31 141 ASP B C 1
ATOM 3998 O O . ASP B 1 141 ? 12.594 -35.188 -14.641 1 98.31 141 ASP B O 1
ATOM 4002 N N . VAL B 1 142 ? 10.43 -35 -14.898 1 98.94 142 VAL B N 1
ATOM 4003 C CA . VAL B 1 142 ? 10.281 -33.781 -14.133 1 98.94 142 VAL B CA 1
ATOM 4004 C C . VAL B 1 142 ? 9.188 -33.938 -13.086 1 98.94 142 VAL B C 1
ATOM 4006 O O . VAL B 1 142 ? 8.086 -34.406 -13.398 1 98.94 142 VAL B O 1
ATOM 4009 N N . PHE B 1 143 ? 9.508 -33.625 -11.805 1 98.94 143 PHE B N 1
ATOM 4010 C CA . PHE B 1 143 ? 8.57 -33.719 -10.688 1 98.94 143 PHE B CA 1
ATOM 4011 C C . PHE B 1 143 ? 8.32 -32.375 -10.062 1 98.94 143 PHE B C 1
ATOM 4013 O O . PHE B 1 143 ? 9.234 -31.766 -9.492 1 98.94 143 PHE B O 1
ATOM 4020 N N . ARG B 1 144 ? 7.102 -31.875 -10.195 1 98.94 144 ARG B N 1
ATOM 4021 C CA . ARG B 1 144 ? 6.68 -30.656 -9.516 1 98.94 144 ARG B CA 1
ATOM 4022 C C . ARG B 1 144 ? 6.422 -30.922 -8.039 1 98.94 144 ARG B C 1
ATOM 4024 O O . ARG B 1 144 ? 5.777 -31.906 -7.68 1 98.94 144 ARG B O 1
ATOM 4031 N N . THR B 1 145 ? 6.945 -30.078 -7.211 1 98.81 145 THR B N 1
ATOM 4032 C CA . THR B 1 145 ? 6.66 -30.141 -5.781 1 98.81 145 THR B CA 1
ATOM 4033 C C . THR B 1 145 ? 6.324 -28.766 -5.23 1 98.81 145 THR B C 1
ATOM 4035 O O . THR B 1 145 ? 6.523 -27.75 -5.906 1 98.81 145 THR B O 1
ATOM 4038 N N . VAL B 1 146 ? 5.672 -28.75 -4.039 1 98.56 146 VAL B N 1
ATOM 4039 C CA . VAL B 1 146 ? 5.332 -27.516 -3.348 1 98.56 146 VAL B CA 1
ATOM 4040 C C . VAL B 1 146 ? 5.77 -27.594 -1.887 1 98.56 146 VAL B C 1
ATOM 4042 O O . VAL B 1 146 ? 5.777 -28.672 -1.297 1 98.56 146 VAL B O 1
ATOM 4045 N N . CYS B 1 147 ? 6.141 -26.469 -1.378 1 98.56 147 CYS B N 1
ATOM 4046 C CA . CYS B 1 147 ? 6.469 -26.422 0.043 1 98.56 147 CYS B CA 1
ATOM 4047 C C . CYS B 1 147 ? 5.219 -26.203 0.884 1 98.56 147 CYS B C 1
ATOM 4049 O O . CYS B 1 147 ? 5.102 -26.719 1.991 1 98.56 147 CYS B O 1
ATOM 4051 N N . LEU B 1 148 ? 4.328 -25.406 0.381 1 98.06 148 LEU B N 1
ATOM 4052 C CA . LEU B 1 148 ? 3.086 -25.062 1.065 1 98.06 148 LEU B CA 1
ATOM 4053 C C . LEU B 1 148 ? 1.879 -25.375 0.187 1 98.06 148 LEU B C 1
ATOM 4055 O O . LEU B 1 148 ? 1.827 -24.969 -0.973 1 98.06 148 LEU B O 1
ATOM 4059 N N . GLY B 1 149 ? 0.894 -26.109 0.748 1 95.75 149 GLY B N 1
ATOM 4060 C CA . GLY B 1 149 ? -0.325 -26.406 0.01 1 95.75 149 G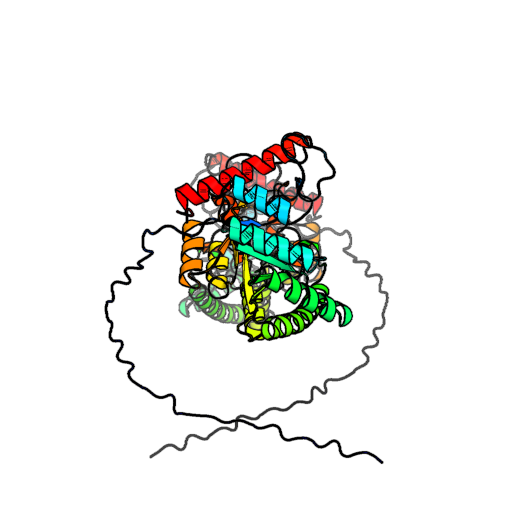LY B CA 1
ATOM 4061 C C . GLY B 1 149 ? -1.287 -25.234 -0.037 1 95.75 149 GLY B C 1
ATOM 4062 O O . GLY B 1 149 ? -1.941 -25 -1.056 1 95.75 149 GLY B O 1
ATOM 4063 N N . GLY B 1 150 ? -1.305 -24.469 1.056 1 96.31 150 GLY B N 1
ATOM 4064 C CA . GLY B 1 150 ? -2.199 -23.328 1.169 1 96.31 150 GLY B CA 1
ATOM 4065 C C . GLY B 1 150 ? -1.559 -22.031 0.737 1 96.31 150 GLY B C 1
ATOM 4066 O O . GLY B 1 150 ? -0.775 -22 -0.214 1 96.31 150 GLY B O 1
ATOM 4067 N N . ARG B 1 151 ? -2.035 -20.984 1.266 1 98.06 151 ARG B N 1
ATOM 4068 C CA . ARG B 1 151 ? -1.569 -19.641 0.932 1 98.06 151 ARG B CA 1
ATOM 4069 C C . ARG B 1 151 ? -0.857 -18.984 2.117 1 98.06 151 ARG B C 1
ATOM 4071 O O . ARG B 1 151 ? -1.362 -19.016 3.24 1 98.06 151 ARG B O 1
ATOM 4078 N N . ARG B 1 152 ? 0.258 -18.406 1.805 1 98.44 152 ARG B N 1
ATOM 4079 C CA . ARG B 1 152 ? 1.141 -17.844 2.818 1 98.44 152 ARG B CA 1
ATOM 4080 C C . ARG B 1 152 ? 0.378 -16.891 3.74 1 98.44 152 ARG B C 1
ATOM 4082 O O . ARG B 1 152 ? 0.458 -17.016 4.965 1 98.44 152 ARG B O 1
ATOM 4089 N N . TYR B 1 153 ? -0.47 -16.031 3.201 1 98.19 153 TYR B N 1
ATOM 4090 C CA . TYR B 1 153 ? -1.116 -14.961 3.947 1 98.19 153 TYR B CA 1
ATOM 4091 C C . TYR B 1 153 ? -2.328 -15.477 4.711 1 98.19 153 TYR B C 1
ATOM 4093 O O . TYR B 1 153 ? -2.9 -14.766 5.539 1 98.19 153 TYR B O 1
ATOM 4101 N N . GLU B 1 154 ? -2.76 -16.703 4.449 1 98.25 154 GLU B N 1
ATOM 4102 C CA . GLU B 1 154 ? -3.846 -17.344 5.191 1 98.25 154 GLU B CA 1
ATOM 4103 C C . GLU B 1 154 ? -3.307 -18.328 6.23 1 98.25 154 GLU B C 1
ATOM 4105 O O . GLU B 1 154 ? -3.9 -18.484 7.297 1 98.25 154 GLU B O 1
ATOM 4110 N N . THR B 1 155 ? -2.199 -18.969 5.945 1 98.56 155 THR B N 1
ATOM 4111 C CA . THR B 1 155 ? -1.692 -20.094 6.711 1 98.56 155 THR B CA 1
ATOM 4112 C C . THR B 1 155 ? -0.953 -19.625 7.957 1 98.56 155 THR B C 1
ATOM 4114 O O . THR B 1 155 ? -1.136 -20.172 9.047 1 98.56 155 THR B O 1
ATOM 4117 N N . PHE B 1 156 ? -0.156 -18.594 7.809 1 98.62 156 PHE B N 1
ATOM 4118 C CA . PHE B 1 156 ? 0.717 -18.188 8.906 1 98.62 156 PHE B CA 1
ATOM 4119 C C . PHE B 1 156 ? 0.17 -16.969 9.617 1 98.62 156 PHE B C 1
ATOM 4121 O O . PHE B 1 156 ? -0.329 -16.031 8.977 1 98.62 156 PHE B O 1
ATOM 4128 N N . LYS B 1 157 ? 0.302 -16.969 10.906 1 97.56 157 LYS B N 1
ATOM 4129 C CA . LYS B 1 157 ? -0.239 -15.883 11.727 1 97.56 157 LYS B CA 1
ATOM 4130 C C . LYS B 1 157 ? 0.879 -15.039 12.32 1 97.56 157 LYS B C 1
ATOM 4132 O O . LYS B 1 157 ? 0.616 -14.07 13.039 1 97.56 157 LYS B O 1
ATOM 4137 N N . SER B 1 158 ? 2.141 -15.461 12.047 1 97.94 158 SER B N 1
ATOM 4138 C CA . SER B 1 158 ? 3.297 -14.711 12.523 1 97.94 158 SER B CA 1
ATOM 4139 C C . SER B 1 158 ? 4.531 -14.992 11.68 1 97.94 158 SER B C 1
ATOM 4141 O O . SER B 1 158 ? 4.594 -16.016 10.984 1 97.94 158 SER B O 1
ATOM 4143 N N . GLN B 1 159 ? 5.5 -14.109 11.789 1 97.69 159 GLN B N 1
ATOM 4144 C CA . GLN B 1 159 ? 6.781 -14.328 11.125 1 97.69 159 GLN B CA 1
ATOM 4145 C C . GLN B 1 159 ? 7.473 -15.578 11.664 1 97.69 159 GLN B C 1
ATOM 4147 O O . GLN B 1 159 ? 8.109 -16.312 10.914 1 97.69 159 GLN B O 1
ATOM 4152 N N . SER B 1 160 ? 7.324 -15.805 12.953 1 98.19 160 SER B N 1
ATOM 4153 C CA . SER B 1 160 ? 7.938 -16.969 13.586 1 98.19 160 SER B CA 1
ATOM 4154 C C . SER B 1 160 ? 7.41 -18.266 12.984 1 98.19 160 SER B C 1
ATOM 4156 O O . SER B 1 160 ? 8.18 -19.188 12.719 1 98.19 160 SER B O 1
ATOM 4158 N N . GLU B 1 161 ? 6.117 -18.344 12.758 1 98.38 161 GLU B N 1
ATOM 4159 C CA . GLU B 1 161 ? 5.527 -19.516 12.133 1 98.38 161 GLU B CA 1
ATOM 4160 C C . GLU B 1 161 ? 6.082 -19.734 10.727 1 98.38 161 GLU B C 1
ATOM 4162 O O . GLU B 1 161 ? 6.383 -20.859 10.336 1 98.38 161 GLU B O 1
ATOM 4167 N N . PHE B 1 162 ? 6.246 -18.703 10.039 1 98.56 162 PHE B N 1
ATOM 4168 C CA . PHE B 1 162 ? 6.766 -18.766 8.68 1 98.56 162 PHE B CA 1
ATOM 4169 C C . PHE B 1 162 ? 8.227 -19.203 8.672 1 98.56 162 PHE B C 1
ATOM 4171 O O . PHE B 1 162 ? 8.648 -19.969 7.801 1 98.56 162 PHE B O 1
ATOM 4178 N N . ASP B 1 163 ? 8.938 -18.688 9.648 1 98.38 163 ASP B N 1
ATOM 4179 C CA . ASP B 1 163 ? 10.352 -19.062 9.758 1 98.38 163 ASP B CA 1
ATOM 4180 C C . ASP B 1 163 ? 10.5 -20.547 10.039 1 98.38 163 ASP B C 1
ATOM 4182 O O . ASP B 1 163 ? 11.391 -21.203 9.484 1 98.38 163 ASP B O 1
ATOM 4186 N N . VAL B 1 164 ? 9.703 -21.062 10.867 1 98.44 164 VAL B N 1
ATOM 4187 C CA . VAL B 1 164 ? 9.719 -22.484 11.156 1 98.44 164 VAL B CA 1
ATOM 4188 C C . VAL B 1 164 ? 9.375 -23.281 9.898 1 98.44 164 VAL B C 1
ATOM 4190 O O . VAL B 1 164 ? 10.055 -24.25 9.562 1 98.44 164 VAL B O 1
ATOM 4193 N N . PHE B 1 165 ? 8.375 -22.859 9.203 1 98.44 165 PHE B N 1
ATOM 4194 C CA . PHE B 1 165 ? 7.973 -23.469 7.941 1 98.44 165 PHE B CA 1
ATOM 4195 C C . PHE B 1 165 ? 9.125 -23.453 6.945 1 98.44 165 PHE B C 1
ATOM 4197 O O . PHE B 1 165 ? 9.383 -24.469 6.277 1 98.44 165 PHE B O 1
ATOM 4204 N N . LYS B 1 166 ? 9.734 -22.312 6.836 1 98.5 166 LYS B N 1
ATOM 4205 C CA . LYS B 1 166 ? 10.867 -22.172 5.926 1 98.5 166 LYS B CA 1
ATOM 4206 C C . LYS B 1 166 ? 11.969 -23.188 6.258 1 98.5 166 LYS B C 1
ATOM 4208 O O . LYS B 1 166 ? 12.469 -23.875 5.367 1 98.5 166 LYS B O 1
ATOM 4213 N N . GLU B 1 167 ? 12.32 -23.312 7.512 1 98.31 167 GLU B N 1
ATOM 4214 C CA . GLU B 1 167 ? 13.367 -24.234 7.949 1 98.31 167 GLU B CA 1
ATOM 4215 C C . GLU B 1 167 ? 12.992 -25.672 7.617 1 98.31 167 GLU B C 1
ATOM 4217 O O . GLU B 1 167 ? 13.82 -26.438 7.098 1 98.31 167 GLU B O 1
ATOM 4222 N N . GLU B 1 168 ? 11.805 -26 7.895 1 98.06 168 GLU B N 1
ATOM 4223 C CA . GLU B 1 168 ? 11.328 -27.359 7.617 1 98.06 168 GLU B CA 1
ATOM 4224 C C . GLU B 1 168 ? 11.312 -27.641 6.121 1 98.06 168 GLU B C 1
ATOM 4226 O O . GLU B 1 168 ? 11.633 -28.75 5.688 1 98.06 168 GLU B O 1
ATOM 4231 N N . SER B 1 169 ? 10.891 -26.672 5.371 1 98.62 169 SER B N 1
ATOM 4232 C CA . SER B 1 169 ? 10.852 -26.812 3.918 1 98.62 169 SER B CA 1
ATOM 4233 C C . SER B 1 169 ? 12.25 -27.031 3.346 1 98.62 169 SER B C 1
ATOM 4235 O O . SER B 1 169 ? 12.445 -27.875 2.467 1 98.62 169 SER B O 1
ATOM 4237 N N . LEU B 1 170 ? 13.172 -26.297 3.902 1 98.56 170 LEU B N 1
ATOM 4238 C CA . LEU B 1 170 ? 14.539 -26.406 3.418 1 98.56 170 LEU B CA 1
ATOM 4239 C C . LEU B 1 170 ? 15.102 -27.797 3.707 1 98.56 170 LEU B C 1
ATOM 4241 O O . LEU B 1 170 ? 15.766 -28.391 2.854 1 98.56 170 LEU B O 1
ATOM 4245 N N . LYS B 1 171 ? 14.852 -28.312 4.863 1 98.12 171 LYS B N 1
ATOM 4246 C CA . LYS B 1 171 ? 15.289 -29.656 5.207 1 98.12 171 LYS B CA 1
ATOM 4247 C C . LYS B 1 171 ? 14.68 -30.688 4.27 1 98.12 171 LYS B C 1
ATOM 4249 O O . LYS B 1 171 ? 15.375 -31.578 3.773 1 98.12 171 LYS B O 1
ATOM 4254 N N . ALA B 1 172 ? 13.445 -30.547 4.039 1 98.69 172 ALA B N 1
ATOM 4255 C CA . ALA B 1 172 ? 12.734 -31.484 3.166 1 98.69 172 ALA B CA 1
ATOM 4256 C C . ALA B 1 172 ? 13.266 -31.406 1.736 1 98.69 172 ALA B C 1
ATOM 4258 O O . ALA B 1 172 ? 13.461 -32.438 1.082 1 98.69 172 ALA B O 1
ATOM 4259 N N . LEU B 1 173 ? 13.508 -30.219 1.276 1 98.81 173 LEU B N 1
ATOM 4260 C CA . LEU B 1 173 ? 14.008 -30 -0.078 1 98.81 173 LEU B CA 1
ATOM 4261 C C . LEU B 1 173 ? 15.398 -30.594 -0.244 1 98.81 173 LEU B C 1
ATOM 4263 O O . LEU B 1 173 ? 15.711 -31.172 -1.29 1 98.81 173 LEU B O 1
ATOM 4267 N N . LYS B 1 174 ? 16.203 -30.406 0.772 1 98.12 174 LYS B N 1
ATOM 4268 C CA . LYS B 1 174 ? 17.547 -30.984 0.717 1 98.12 174 LYS B CA 1
ATOM 4269 C C . LYS B 1 174 ? 17.5 -32.5 0.541 1 98.12 174 LYS B C 1
ATOM 4271 O O . LYS B 1 174 ? 18.219 -33.062 -0.282 1 98.12 174 LYS B O 1
ATOM 4276 N N . THR B 1 175 ? 16.625 -33.094 1.281 1 98.38 175 THR B N 1
ATOM 4277 C CA . THR B 1 175 ? 16.438 -34.531 1.172 1 98.38 175 THR B CA 1
ATOM 4278 C C . THR B 1 175 ? 15.906 -34.906 -0.207 1 98.38 175 THR B C 1
ATOM 4280 O O . THR B 1 175 ? 16.422 -35.844 -0.851 1 98.38 175 THR B O 1
ATOM 4283 N N . ALA B 1 176 ? 14.93 -34.25 -0.646 1 98.81 176 ALA B N 1
ATOM 4284 C CA . ALA B 1 176 ? 14.258 -34.531 -1.91 1 98.81 176 ALA B CA 1
ATOM 4285 C C . ALA B 1 176 ? 15.219 -34.406 -3.088 1 98.81 176 ALA B C 1
ATOM 4287 O O . ALA B 1 176 ? 15.227 -35.25 -3.992 1 98.81 176 ALA B O 1
ATOM 4288 N N . VAL B 1 177 ? 16.016 -33.344 -3.057 1 98.56 177 VAL B N 1
ATOM 4289 C CA . VAL B 1 177 ? 16.891 -33.062 -4.199 1 98.56 177 VAL B CA 1
ATOM 4290 C C . VAL B 1 177 ? 18 -34.125 -4.273 1 98.56 177 VAL B C 1
ATOM 4292 O O . VAL B 1 177 ? 18.422 -34.5 -5.363 1 98.56 177 VAL B O 1
ATOM 4295 N N . LYS B 1 178 ? 18.5 -34.594 -3.162 1 98.25 178 LYS B N 1
ATOM 4296 C CA . LYS B 1 178 ? 19.5 -35.656 -3.154 1 98.25 178 LYS B CA 1
ATOM 4297 C C . LYS B 1 178 ? 18.938 -36.906 -3.822 1 98.25 178 LYS B C 1
ATOM 4299 O O . LYS B 1 178 ? 19.641 -37.594 -4.586 1 98.25 178 LYS B O 1
ATOM 4304 N N . ILE B 1 179 ? 17.719 -37.188 -3.5 1 98.69 179 ILE B N 1
ATOM 4305 C CA . ILE B 1 179 ? 17.062 -38.344 -4.098 1 98.69 179 ILE B CA 1
ATOM 4306 C C . ILE B 1 179 ? 16.859 -38.125 -5.594 1 98.69 179 ILE B C 1
ATOM 4308 O O . ILE B 1 179 ? 17.125 -39 -6.406 1 98.69 179 ILE B O 1
ATOM 4312 N N . ALA B 1 180 ? 16.391 -36.938 -5.965 1 98.81 180 ALA B N 1
ATOM 4313 C CA . ALA B 1 180 ? 16.234 -36.594 -7.375 1 98.81 180 ALA B CA 1
ATOM 4314 C C . ALA B 1 180 ? 17.547 -36.75 -8.133 1 98.81 180 ALA B C 1
ATOM 4316 O O . ALA B 1 180 ? 17.562 -37.312 -9.234 1 98.81 180 ALA B O 1
ATOM 4317 N N . GLU B 1 181 ? 18.594 -36.281 -7.559 1 98.75 181 GLU B N 1
ATOM 4318 C CA . GLU B 1 181 ? 19.938 -36.406 -8.148 1 98.75 181 GLU B CA 1
ATOM 4319 C C . GLU B 1 181 ? 20.328 -37.844 -8.32 1 98.75 181 GLU B C 1
ATOM 4321 O O . GLU B 1 181 ? 20.797 -38.25 -9.383 1 98.75 181 GLU B O 1
ATOM 4326 N N . LYS B 1 182 ? 20.141 -38.594 -7.242 1 98.62 182 LYS B N 1
ATOM 4327 C CA . LYS B 1 182 ? 20.469 -40.031 -7.273 1 98.62 182 LYS B CA 1
ATOM 4328 C C . LYS B 1 182 ? 19.781 -40.719 -8.453 1 98.62 182 LYS B C 1
ATOM 4330 O O . LYS B 1 182 ? 20.375 -41.594 -9.102 1 98.62 182 LYS B O 1
ATOM 4335 N N . HIS B 1 183 ? 18.609 -40.375 -8.758 1 98.62 183 HIS B N 1
ATOM 4336 C CA . HIS B 1 183 ? 17.828 -41.031 -9.789 1 98.62 183 HIS B CA 1
ATOM 4337 C C . HIS B 1 183 ? 17.844 -40.25 -11.094 1 98.62 183 HIS B C 1
ATOM 4339 O O . HIS B 1 183 ? 17.219 -40.656 -12.078 1 98.62 183 HIS B O 1
ATOM 4345 N N . GLN B 1 184 ? 18.484 -39.094 -11.156 1 98.56 184 GLN B N 1
ATOM 4346 C CA . GLN B 1 184 ? 18.672 -38.25 -12.336 1 98.56 184 GLN B CA 1
ATOM 4347 C C . GLN B 1 184 ? 17.344 -37.781 -12.914 1 98.56 184 GLN B C 1
ATOM 4349 O O . GLN B 1 184 ? 17.109 -37.938 -14.117 1 98.56 184 GLN B O 1
ATOM 4354 N N . VAL B 1 185 ? 16.531 -37.312 -12.07 1 98.81 185 VAL B N 1
ATOM 4355 C CA . VAL B 1 185 ? 15.273 -36.656 -12.461 1 98.81 185 VAL B CA 1
ATOM 4356 C C . VAL B 1 185 ? 15.258 -35.219 -11.938 1 98.81 185 VAL B C 1
ATOM 4358 O O . VAL B 1 185 ? 15.984 -34.875 -10.992 1 98.81 185 VAL B O 1
ATOM 4361 N N . LYS B 1 186 ? 14.5 -34.375 -12.562 1 98.94 186 LYS B N 1
ATOM 4362 C CA . LYS B 1 186 ? 14.422 -32.969 -12.195 1 98.94 186 LYS B CA 1
ATOM 4363 C C . LYS B 1 186 ? 13.352 -32.719 -11.133 1 98.94 186 LYS B C 1
ATOM 4365 O O . LYS B 1 186 ? 12.211 -33.188 -11.289 1 98.94 186 LYS B O 1
ATOM 4370 N N . LEU B 1 187 ? 13.742 -32.125 -10.062 1 98.94 187 LEU B N 1
ATOM 4371 C CA . LEU B 1 187 ? 12.797 -31.641 -9.062 1 98.94 187 LEU B CA 1
ATOM 4372 C C . LEU B 1 187 ? 12.508 -30.156 -9.266 1 98.94 187 LEU B C 1
ATOM 4374 O O . LEU B 1 187 ? 13.414 -29.328 -9.227 1 98.94 187 LEU B O 1
ATOM 4378 N N . ALA B 1 188 ? 11.289 -29.797 -9.477 1 98.94 188 ALA B N 1
ATOM 4379 C CA . ALA B 1 188 ? 10.891 -28.422 -9.773 1 98.94 188 ALA B CA 1
ATOM 4380 C C . ALA B 1 188 ? 9.969 -27.875 -8.688 1 98.94 188 ALA B C 1
ATOM 4382 O O . ALA B 1 188 ? 8.836 -28.328 -8.531 1 98.94 188 ALA B O 1
ATOM 4383 N N . ILE B 1 189 ? 10.43 -26.891 -7.984 1 98.94 189 ILE B N 1
ATOM 4384 C CA . ILE B 1 189 ? 9.695 -26.281 -6.879 1 98.94 189 ILE B CA 1
ATOM 4385 C C . ILE B 1 189 ? 8.773 -25.188 -7.41 1 98.94 189 ILE B C 1
ATOM 4387 O O . ILE B 1 189 ? 9.242 -24.219 -8.016 1 98.94 189 ILE B O 1
ATOM 4391 N N . GLU B 1 190 ? 7.539 -25.328 -7.102 1 98.94 190 GLU B N 1
ATOM 4392 C CA . GLU B 1 190 ? 6.566 -24.359 -7.617 1 98.94 190 GLU B CA 1
ATOM 4393 C C . GLU B 1 190 ? 6.492 -23.125 -6.727 1 98.94 190 GLU B C 1
ATOM 4395 O O . GLU B 1 190 ? 6.484 -23.234 -5.5 1 98.94 190 GLU B O 1
ATOM 4400 N N . ASN B 1 191 ? 6.441 -21.906 -7.328 1 98.94 191 ASN B N 1
ATOM 4401 C CA . ASN B 1 191 ? 5.98 -20.75 -6.586 1 98.94 191 ASN B CA 1
ATOM 4402 C C . ASN B 1 191 ? 4.473 -20.781 -6.348 1 98.94 191 ASN B C 1
ATOM 4404 O O . ASN B 1 191 ? 3.701 -20.234 -7.133 1 98.94 191 ASN B O 1
ATOM 4408 N N . HIS B 1 192 ? 4.086 -21.391 -5.277 1 98.75 192 HIS B N 1
ATOM 4409 C CA . HIS B 1 192 ? 2.727 -21.844 -5.012 1 98.75 192 HIS B CA 1
ATOM 4410 C C . HIS B 1 192 ? 2.055 -21 -3.943 1 98.75 192 HIS B C 1
ATOM 4412 O O . HIS B 1 192 ? 1.483 -21.531 -2.988 1 98.75 192 HIS B O 1
ATOM 4418 N N . LYS B 1 193 ? 2.203 -19.656 -3.977 1 98.44 193 LYS B N 1
ATOM 4419 C CA . LYS B 1 193 ? 1.692 -18.688 -3.018 1 98.44 193 LYS B CA 1
ATOM 4420 C C . LYS B 1 193 ? 2.361 -18.859 -1.655 1 98.44 193 LYS B C 1
ATOM 4422 O O . LYS B 1 193 ? 1.724 -18.656 -0.618 1 98.44 193 LYS B O 1
ATOM 4427 N N . ASP B 1 194 ? 3.578 -19.391 -1.646 1 98.38 194 ASP B N 1
ATOM 4428 C CA . ASP B 1 194 ? 4.41 -19.562 -0.456 1 98.38 194 ASP B CA 1
ATOM 4429 C C . ASP B 1 194 ? 5.613 -18.625 -0.49 1 98.38 194 ASP B C 1
ATOM 4431 O O . ASP B 1 194 ? 5.848 -17.875 0.455 1 98.38 194 ASP B O 1
ATOM 4435 N N . TRP B 1 195 ? 6.363 -18.641 -1.621 1 98.75 195 TRP B N 1
ATOM 4436 C CA . TRP B 1 195 ? 7.605 -17.891 -1.761 1 98.75 195 TRP B CA 1
ATOM 4437 C C . TRP B 1 195 ? 7.43 -16.734 -2.74 1 98.75 195 TRP B C 1
ATOM 4439 O O . TRP B 1 195 ? 6.82 -16.906 -3.801 1 98.75 195 TRP B O 1
ATOM 4449 N N . ARG B 1 196 ? 7.938 -15.633 -2.365 1 98.75 196 ARG B N 1
ATOM 4450 C CA . ARG B 1 196 ? 8.18 -14.625 -3.391 1 98.75 196 ARG B CA 1
ATOM 4451 C C . ARG B 1 196 ? 9.312 -15.047 -4.32 1 98.75 196 ARG B C 1
ATOM 4453 O O . ARG B 1 196 ? 10.094 -15.938 -3.986 1 98.75 196 ARG B O 1
ATOM 4460 N N . ALA B 1 197 ? 9.375 -14.469 -5.477 1 98.88 197 ALA B N 1
ATOM 4461 C CA . ALA B 1 197 ? 10.242 -14.945 -6.551 1 98.88 197 ALA B CA 1
ATOM 4462 C C . ALA B 1 197 ? 11.695 -14.992 -6.105 1 98.88 197 ALA B C 1
ATOM 4464 O O . ALA B 1 197 ? 12.375 -16 -6.289 1 98.88 197 ALA B O 1
ATOM 4465 N N . LYS B 1 198 ? 12.172 -13.922 -5.477 1 98.75 198 LYS B N 1
ATOM 4466 C CA . LYS B 1 198 ? 13.57 -13.875 -5.074 1 98.75 198 LYS B CA 1
ATOM 4467 C C . LYS B 1 198 ? 13.859 -14.867 -3.953 1 98.75 198 LYS B C 1
ATOM 4469 O O . LYS B 1 198 ? 14.953 -15.438 -3.883 1 98.75 198 LYS B O 1
ATOM 4474 N N . GLU B 1 199 ? 12.875 -15.039 -3.104 1 98.69 199 GLU B N 1
ATOM 4475 C CA . GLU B 1 199 ? 13.031 -16.062 -2.064 1 98.69 199 GLU B CA 1
ATOM 4476 C C . GLU B 1 199 ? 13.219 -17.438 -2.674 1 98.69 199 GLU B C 1
ATOM 4478 O O . GLU B 1 199 ? 14.047 -18.219 -2.203 1 98.69 199 GLU B O 1
ATOM 4483 N N . LEU B 1 200 ? 12.438 -17.75 -3.693 1 98.94 200 LEU B N 1
ATOM 4484 C CA . LEU B 1 200 ? 12.531 -19.047 -4.332 1 98.94 200 LEU B CA 1
ATOM 4485 C C . LEU B 1 200 ? 13.867 -19.203 -5.051 1 98.94 200 LEU B C 1
ATOM 4487 O O . LEU B 1 200 ? 14.477 -20.281 -5.012 1 98.94 200 LEU B O 1
ATOM 4491 N N . VAL B 1 201 ? 14.336 -18.156 -5.684 1 98.94 201 VAL B N 1
ATOM 4492 C CA . VAL B 1 201 ? 15.656 -18.203 -6.312 1 98.94 201 VAL B CA 1
ATOM 4493 C C . VAL B 1 201 ? 16.719 -18.5 -5.262 1 98.94 201 VAL B C 1
ATOM 4495 O O . VAL B 1 201 ? 17.609 -19.344 -5.488 1 98.94 201 VAL B O 1
ATOM 4498 N N . GLU B 1 202 ? 16.625 -17.828 -4.125 1 98.81 202 GLU B N 1
ATOM 4499 C CA . GLU B 1 202 ? 17.578 -18.047 -3.047 1 98.81 202 GLU B CA 1
ATOM 4500 C C . GLU B 1 202 ? 17.578 -19.5 -2.586 1 98.81 202 GLU B C 1
ATOM 4502 O O . GLU B 1 202 ? 18.625 -20.062 -2.285 1 98.81 202 GLU B O 1
ATOM 4507 N N . ILE B 1 203 ? 16.391 -20.031 -2.549 1 98.88 203 ILE B N 1
ATOM 4508 C CA . ILE B 1 203 ? 16.25 -21.438 -2.137 1 98.88 203 ILE B CA 1
ATOM 4509 C C . ILE B 1 203 ? 16.938 -22.344 -3.156 1 98.88 203 ILE B C 1
ATOM 4511 O O . ILE B 1 203 ? 17.719 -23.219 -2.789 1 98.88 203 ILE B O 1
ATOM 4515 N N . VAL B 1 204 ? 16.688 -22.188 -4.438 1 98.88 204 VAL B N 1
ATOM 4516 C CA . VAL B 1 204 ? 17.25 -23.016 -5.5 1 98.88 204 VAL B CA 1
ATOM 4517 C C . VAL B 1 204 ? 18.781 -22.875 -5.504 1 98.88 204 VAL B C 1
ATOM 4519 O O . VAL B 1 204 ? 19.484 -23.875 -5.637 1 98.88 204 VAL B O 1
ATOM 4522 N N . GLN B 1 205 ? 19.25 -21.656 -5.309 1 98.75 205 GLN B N 1
ATOM 4523 C CA . GLN B 1 205 ? 20.703 -21.406 -5.27 1 98.75 205 GLN B CA 1
ATOM 4524 C C . GLN B 1 205 ? 21.328 -22.078 -4.051 1 98.75 205 GLN B C 1
ATOM 4526 O O . GLN B 1 205 ? 22.438 -22.625 -4.137 1 98.75 205 GLN B O 1
ATOM 4531 N N . TRP B 1 206 ? 20.625 -21.953 -2.984 1 98.62 206 TRP B N 1
ATOM 4532 C CA . TRP B 1 206 ? 21.125 -22.562 -1.752 1 98.62 206 TRP B CA 1
ATOM 4533 C C . TRP B 1 206 ? 21.234 -24.078 -1.9 1 98.62 206 TRP B C 1
ATOM 4535 O O . TRP B 1 206 ? 22.172 -24.688 -1.39 1 98.62 206 TRP B O 1
ATOM 4545 N N . LEU B 1 207 ? 20.281 -24.703 -2.566 1 98.69 207 LEU B N 1
ATOM 4546 C CA . LEU B 1 207 ? 20.328 -26.141 -2.799 1 98.69 207 LEU B CA 1
ATOM 4547 C C . LEU B 1 207 ? 21.562 -26.516 -3.623 1 98.69 207 LEU B C 1
ATOM 4549 O O . LEU B 1 207 ? 22.078 -27.625 -3.498 1 98.69 207 LEU B O 1
ATOM 4553 N N . ASP B 1 208 ? 21.953 -25.609 -4.477 1 97.69 208 ASP B N 1
ATOM 4554 C CA . ASP B 1 208 ? 23.156 -25.766 -5.281 1 97.69 208 ASP B CA 1
ATOM 4555 C C . ASP B 1 208 ? 23.219 -27.156 -5.926 1 97.69 208 ASP B C 1
ATOM 4557 O O . ASP B 1 208 ? 24.203 -27.875 -5.773 1 97.69 208 ASP B O 1
ATOM 4561 N N . ASN B 1 209 ? 22.219 -27.609 -6.582 1 98.44 209 ASN B N 1
ATOM 4562 C CA . ASN B 1 209 ? 22.062 -28.906 -7.234 1 98.44 209 ASN B CA 1
ATOM 4563 C C . ASN B 1 209 ? 21.406 -28.766 -8.609 1 98.44 209 ASN B C 1
ATOM 4565 O O . ASN B 1 209 ? 20.328 -28.203 -8.734 1 98.44 209 ASN B O 1
ATOM 4569 N N . PRO B 1 210 ? 22.078 -29.25 -9.633 1 98.19 210 PRO B N 1
ATOM 4570 C CA . PRO B 1 210 ? 21.562 -29.062 -10.992 1 98.19 210 PRO B CA 1
ATOM 4571 C C . PRO B 1 210 ? 20.25 -29.797 -11.227 1 98.19 210 PRO B C 1
ATOM 4573 O O . PRO B 1 210 ? 19.594 -29.578 -12.25 1 98.19 210 PRO B O 1
ATOM 4576 N N . TRP B 1 211 ? 19.828 -30.656 -10.32 1 98.69 211 TRP B N 1
ATOM 4577 C CA . TRP B 1 211 ? 18.562 -31.391 -10.453 1 98.69 211 TRP B CA 1
ATOM 4578 C C . TRP B 1 211 ? 17.438 -30.672 -9.727 1 98.69 211 TRP B C 1
ATOM 4580 O O . TRP B 1 211 ? 16.312 -31.172 -9.672 1 98.69 211 TRP B O 1
ATOM 4590 N N . ALA B 1 212 ? 17.734 -29.5 -9.172 1 98.81 212 ALA B N 1
ATOM 4591 C CA . ALA B 1 212 ? 16.75 -28.656 -8.508 1 98.81 212 ALA B CA 1
ATOM 4592 C C . ALA B 1 212 ? 16.453 -27.406 -9.328 1 98.81 212 ALA B C 1
ATOM 4594 O O . ALA B 1 212 ? 17.359 -26.719 -9.773 1 98.81 212 ALA B O 1
ATOM 4595 N N . GLY B 1 213 ? 15.203 -27.156 -9.57 1 98.88 213 GLY B N 1
ATOM 4596 C CA . GLY B 1 213 ? 14.742 -25.969 -10.273 1 98.88 213 GLY B CA 1
ATOM 4597 C C . GLY B 1 213 ? 13.344 -25.547 -9.875 1 98.88 213 GLY B C 1
ATOM 4598 O O . GLY B 1 213 ? 12.922 -25.766 -8.734 1 98.88 213 GLY B O 1
ATOM 4599 N N . VAL B 1 214 ? 12.703 -24.922 -10.852 1 98.94 214 VAL B N 1
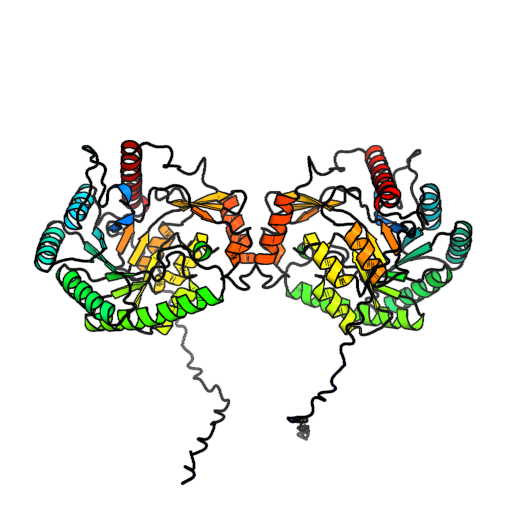ATOM 4600 C CA . VAL B 1 214 ? 11.438 -24.281 -10.523 1 98.94 214 VAL B CA 1
ATOM 4601 C C . VAL B 1 214 ? 10.344 -24.812 -11.453 1 98.94 214 VAL B C 1
ATOM 4603 O O . VAL B 1 214 ? 10.586 -25.047 -12.633 1 98.94 214 VAL B O 1
ATOM 4606 N N . THR B 1 215 ? 9.211 -25.109 -10.891 1 98.94 215 THR B N 1
ATOM 4607 C CA . THR B 1 215 ? 7.98 -25.016 -11.68 1 98.94 215 THR B CA 1
ATOM 4608 C C . THR B 1 215 ? 7.426 -23.594 -11.625 1 98.94 215 THR B C 1
ATOM 4610 O O . THR B 1 215 ? 6.871 -23.172 -10.609 1 98.94 215 THR B O 1
ATOM 4613 N N . LEU B 1 216 ? 7.555 -22.922 -12.711 1 98.94 216 LEU B N 1
ATOM 4614 C CA . LEU B 1 216 ? 7.176 -21.516 -12.758 1 98.94 216 LEU B CA 1
ATOM 4615 C C . LEU B 1 216 ? 5.68 -21.359 -12.992 1 98.94 216 LEU B C 1
ATOM 4617 O O . LEU B 1 216 ? 5.191 -21.625 -14.094 1 98.94 216 LEU B O 1
ATOM 4621 N N . ASP B 1 217 ? 5.008 -21 -11.945 1 98.94 217 ASP B N 1
ATOM 4622 C CA . ASP B 1 217 ? 3.602 -20.625 -12.07 1 98.94 217 ASP B CA 1
ATOM 4623 C C . ASP B 1 217 ? 3.461 -19.156 -12.484 1 98.94 217 ASP B C 1
ATOM 4625 O O . ASP B 1 217 ? 3.986 -18.266 -11.82 1 98.94 217 ASP B O 1
ATOM 4629 N N . PHE B 1 218 ? 2.648 -18.906 -13.469 1 98.88 218 PHE B N 1
ATOM 4630 C CA . PHE B 1 218 ? 2.611 -17.609 -14.125 1 98.88 218 PHE B CA 1
ATOM 4631 C C . PHE B 1 218 ? 1.764 -16.625 -13.32 1 98.88 218 PHE B C 1
ATOM 4633 O O . PHE B 1 218 ? 1.812 -15.414 -13.562 1 98.88 218 PHE B O 1
ATOM 4640 N N . GLY B 1 219 ? 1.013 -17.078 -12.336 1 98.81 219 GLY B N 1
ATOM 4641 C CA . GLY B 1 219 ? 0.011 -16.156 -11.812 1 98.81 219 GLY B CA 1
ATOM 4642 C C . GLY B 1 219 ? -0.013 -16.109 -10.297 1 98.81 219 GLY B C 1
ATOM 4643 O O . GLY B 1 219 ? -0.489 -15.125 -9.711 1 98.81 219 GLY B O 1
ATOM 4644 N N . ASN B 1 220 ? 0.52 -17.094 -9.555 1 98.88 220 ASN B N 1
ATOM 4645 C CA . ASN B 1 220 ? 0.305 -17.266 -8.117 1 98.88 220 ASN B CA 1
ATOM 4646 C C . ASN B 1 220 ? 0.862 -16.094 -7.32 1 98.88 220 ASN B C 1
ATOM 4648 O O . ASN B 1 220 ? 0.265 -15.664 -6.328 1 98.88 220 ASN B O 1
ATOM 4652 N N . ASN B 1 221 ? 1.951 -15.508 -7.793 1 98.88 221 ASN B N 1
ATOM 4653 C CA . ASN B 1 221 ? 2.672 -14.531 -6.98 1 98.88 221 ASN B CA 1
ATOM 4654 C C . ASN B 1 221 ? 1.979 -13.172 -6.988 1 98.88 221 ASN B C 1
ATOM 4656 O O . ASN B 1 221 ? 2.307 -12.297 -6.184 1 98.88 221 ASN B O 1
ATOM 4660 N N . ILE B 1 222 ? 0.983 -12.992 -7.859 1 98.94 222 ILE B N 1
ATOM 4661 C CA . ILE B 1 222 ? 0.191 -11.766 -7.762 1 98.94 222 ILE B CA 1
ATOM 4662 C C . ILE B 1 222 ? -0.417 -11.656 -6.367 1 98.94 222 ILE B C 1
ATOM 4664 O O . ILE B 1 222 ? -0.535 -10.555 -5.82 1 98.94 222 ILE B O 1
ATOM 4668 N N . SER B 1 223 ? -0.717 -12.797 -5.754 1 98.88 223 SER B N 1
ATOM 4669 C CA . SER B 1 223 ? -1.296 -12.844 -4.414 1 98.88 223 SER B CA 1
ATOM 4670 C C . SER B 1 223 ? -0.286 -12.398 -3.361 1 98.88 223 SER B C 1
ATOM 4672 O O . SER B 1 223 ? -0.654 -12.117 -2.219 1 98.88 223 SER B O 1
ATOM 4674 N N . LEU B 1 224 ? 0.987 -12.352 -3.736 1 98.88 224 LEU B N 1
ATOM 4675 C CA . LEU B 1 224 ? 2.053 -11.938 -2.83 1 98.88 224 LEU B CA 1
ATOM 4676 C C . LEU B 1 224 ? 2.592 -10.562 -3.215 1 98.88 224 LEU B C 1
ATOM 4678 O O . LEU B 1 224 ? 3.74 -10.234 -2.912 1 98.88 224 LEU B O 1
ATOM 4682 N N . LEU B 1 225 ? 1.86 -9.867 -3.975 1 98.88 225 LEU B N 1
ATOM 4683 C CA . LEU B 1 225 ? 2.129 -8.484 -4.355 1 98.88 225 LEU B CA 1
ATOM 4684 C C . LEU B 1 225 ? 3.344 -8.398 -5.273 1 98.88 225 LEU B C 1
ATOM 4686 O O . LEU B 1 225 ? 4.199 -7.523 -5.098 1 98.88 225 LEU B O 1
ATOM 4690 N N . GLU B 1 226 ? 3.43 -9.328 -6.254 1 98.81 226 GLU B N 1
ATOM 4691 C CA . GLU B 1 226 ? 4.484 -9.273 -7.262 1 98.81 226 GLU B CA 1
ATOM 4692 C C . GLU B 1 226 ? 3.898 -9.203 -8.672 1 98.81 226 GLU B C 1
ATOM 4694 O O . GLU B 1 226 ? 2.9 -9.859 -8.969 1 98.81 226 GLU B O 1
ATOM 4699 N N . ASP B 1 227 ? 4.469 -8.398 -9.461 1 98.38 227 ASP B N 1
ATOM 4700 C CA . ASP B 1 227 ? 4.125 -8.305 -10.875 1 98.38 227 ASP B CA 1
ATOM 4701 C C . ASP B 1 227 ? 4.441 -9.609 -11.609 1 98.38 227 ASP B C 1
ATOM 4703 O O . ASP B 1 227 ? 5.562 -10.117 -11.531 1 98.38 227 ASP B O 1
ATOM 4707 N N . PRO B 1 228 ? 3.449 -10.141 -12.297 1 98.62 228 PRO B N 1
ATOM 4708 C CA . PRO B 1 228 ? 3.686 -11.453 -12.906 1 98.62 228 PRO B CA 1
ATOM 4709 C C . PRO B 1 228 ? 4.812 -11.422 -13.938 1 98.62 228 PRO B C 1
ATOM 4711 O O . PRO B 1 228 ? 5.562 -12.398 -14.055 1 98.62 228 PRO B O 1
ATOM 4714 N N . ASP B 1 229 ? 4.953 -10.352 -14.703 1 98.06 229 ASP B N 1
ATOM 4715 C CA . ASP B 1 229 ? 6.047 -10.266 -15.672 1 98.06 229 ASP B CA 1
ATOM 4716 C C . ASP B 1 229 ? 7.402 -10.305 -14.969 1 98.06 229 ASP B C 1
ATOM 4718 O O . ASP B 1 229 ? 8.328 -10.984 -15.43 1 98.06 229 ASP B O 1
ATOM 4722 N N . GLU B 1 230 ? 7.5 -9.617 -13.875 1 98.62 230 GLU B N 1
ATOM 4723 C CA . GLU B 1 230 ? 8.742 -9.609 -13.117 1 98.62 230 GLU B CA 1
ATOM 4724 C C . GLU B 1 230 ? 9.039 -10.984 -12.523 1 98.62 230 GLU B C 1
ATOM 4726 O O . GLU B 1 230 ? 10.188 -11.43 -12.516 1 98.62 230 GLU B O 1
ATOM 4731 N N . VAL B 1 231 ? 8.008 -11.633 -12.023 1 98.88 231 VAL B N 1
ATOM 4732 C CA . VAL B 1 231 ? 8.164 -12.969 -11.461 1 98.88 231 VAL B CA 1
ATOM 4733 C C . VAL B 1 231 ? 8.695 -13.922 -12.523 1 98.88 231 VAL B C 1
ATOM 4735 O O . VAL B 1 231 ? 9.625 -14.688 -12.273 1 98.88 231 VAL B O 1
ATOM 4738 N N . ILE B 1 232 ? 8.133 -13.836 -13.703 1 98.81 232 ILE B N 1
ATOM 4739 C CA . ILE B 1 232 ? 8.523 -14.711 -14.797 1 98.81 232 ILE B CA 1
ATOM 4740 C C . ILE B 1 232 ? 9.969 -14.422 -15.195 1 98.81 232 ILE B C 1
ATOM 4742 O O . ILE B 1 232 ? 10.758 -15.344 -15.422 1 98.81 232 ILE B O 1
ATOM 4746 N N . GLU B 1 233 ? 10.344 -13.156 -15.227 1 98.81 233 GLU B N 1
ATOM 4747 C CA . GLU B 1 233 ? 11.711 -12.773 -15.539 1 98.81 233 GLU B CA 1
ATOM 4748 C C . GLU B 1 233 ? 12.695 -13.344 -14.516 1 98.81 233 GLU B C 1
ATOM 4750 O O . GLU B 1 233 ? 13.773 -13.82 -14.883 1 98.81 233 GLU B O 1
ATOM 4755 N N . ILE B 1 234 ? 12.305 -13.359 -13.305 1 98.88 234 ILE B N 1
ATOM 4756 C CA . ILE B 1 234 ? 13.18 -13.773 -12.219 1 98.88 234 ILE B CA 1
ATOM 4757 C C . ILE B 1 234 ? 13.32 -15.289 -12.211 1 98.88 234 ILE B C 1
ATOM 4759 O O . ILE B 1 234 ? 14.414 -15.82 -12.008 1 98.88 234 ILE B O 1
ATOM 4763 N N . LEU B 1 235 ? 12.25 -16 -12.492 1 98.94 235 LEU B N 1
ATOM 4764 C CA . LEU B 1 235 ? 12.242 -17.438 -12.219 1 98.94 235 LEU B CA 1
ATOM 4765 C C . LEU B 1 235 ? 12.508 -18.234 -13.492 1 98.94 235 LEU B C 1
ATOM 4767 O O . LEU B 1 235 ? 12.906 -19.406 -13.422 1 98.94 235 LEU B O 1
ATOM 4771 N N . ALA B 1 236 ? 12.328 -17.672 -14.695 1 98.88 236 ALA B N 1
ATOM 4772 C CA . ALA B 1 236 ? 12.445 -18.391 -15.961 1 98.88 236 ALA B CA 1
ATOM 4773 C C . ALA B 1 236 ? 13.805 -19.062 -16.094 1 98.88 236 ALA B C 1
ATOM 4775 O O . ALA B 1 236 ? 13.891 -20.234 -16.484 1 98.88 236 ALA B O 1
ATOM 4776 N N . PRO B 1 237 ? 14.938 -18.438 -15.664 1 98.81 237 PRO B N 1
ATOM 4777 C CA . PRO B 1 237 ? 16.25 -19.062 -15.82 1 98.81 237 PRO B CA 1
ATOM 4778 C C . PRO B 1 237 ? 16.391 -20.344 -15 1 98.81 237 PRO B C 1
ATOM 4780 O O . PRO B 1 237 ? 17.297 -21.141 -15.266 1 98.81 237 PRO B O 1
ATOM 4783 N N . TYR B 1 238 ? 15.508 -20.547 -14.062 1 98.88 238 TYR B N 1
ATOM 4784 C CA . TYR B 1 238 ? 15.625 -21.688 -13.148 1 98.88 238 TYR B CA 1
ATOM 4785 C C . TYR B 1 238 ? 14.539 -22.719 -13.422 1 98.88 238 TYR B C 1
ATOM 4787 O O . TYR B 1 238 ? 14.422 -23.703 -12.695 1 98.88 238 TYR B O 1
ATOM 4795 N N . SER B 1 239 ? 13.758 -22.578 -14.453 1 98.88 239 SER B N 1
ATOM 4796 C CA . SER B 1 239 ? 12.508 -23.328 -14.594 1 98.88 239 SER B CA 1
ATOM 4797 C C . SER B 1 239 ? 12.734 -24.625 -15.352 1 98.88 239 SER B C 1
ATOM 4799 O O . SER B 1 239 ? 13.336 -24.641 -16.422 1 98.88 239 SER B O 1
ATOM 4801 N N . PHE B 1 240 ? 12.242 -25.734 -14.75 1 98.88 240 PHE B N 1
ATOM 4802 C CA . PHE B 1 240 ? 12.211 -27.047 -15.367 1 98.88 240 PHE B CA 1
ATOM 4803 C C . PHE B 1 240 ? 10.836 -27.359 -15.938 1 98.88 240 PHE B C 1
ATOM 4805 O O . PHE B 1 240 ? 10.688 -28.219 -16.812 1 98.88 240 PHE B O 1
ATOM 4812 N N . SER B 1 241 ? 9.844 -26.703 -15.406 1 98.88 241 SER B N 1
ATOM 4813 C CA . SER B 1 241 ? 8.438 -26.875 -15.773 1 98.88 241 SER B CA 1
ATOM 4814 C C . SER B 1 241 ? 7.648 -25.594 -15.555 1 98.88 241 SER B C 1
ATOM 4816 O O . SER B 1 241 ? 8.172 -24.625 -15 1 98.88 241 SER B O 1
ATOM 4818 N N . THR B 1 242 ? 6.406 -25.562 -16.094 1 98.94 242 THR B N 1
ATOM 4819 C CA . THR B 1 242 ? 5.594 -24.359 -15.898 1 98.94 242 THR B CA 1
ATOM 4820 C C . THR B 1 242 ? 4.156 -24.734 -15.555 1 98.94 242 THR B C 1
ATOM 4822 O O . THR B 1 242 ? 3.697 -25.828 -15.875 1 98.94 242 THR B O 1
ATOM 4825 N N . HIS B 1 243 ? 3.57 -23.891 -14.82 1 98.94 243 HIS B N 1
ATOM 4826 C CA . HIS B 1 243 ? 2.117 -23.781 -14.773 1 98.94 243 HIS B CA 1
ATOM 4827 C C . HIS B 1 243 ? 1.642 -22.531 -15.508 1 98.94 243 HIS B C 1
ATOM 4829 O O . HIS B 1 243 ? 1.534 -21.453 -14.914 1 98.94 243 HIS B O 1
ATOM 4835 N N . ILE B 1 244 ? 1.346 -22.75 -16.812 1 98.88 244 ILE B N 1
ATOM 4836 C CA . ILE B 1 244 ? 0.832 -21.625 -17.594 1 98.88 244 ILE B CA 1
ATOM 4837 C C . ILE B 1 244 ? -0.62 -21.359 -17.203 1 98.88 244 ILE B C 1
ATOM 4839 O O . ILE B 1 244 ? -1.433 -22.281 -17.125 1 98.88 244 ILE B O 1
ATOM 4843 N N . LYS B 1 245 ? -0.917 -20.172 -16.828 1 98.81 245 LYS B N 1
ATOM 4844 C CA . LYS B 1 245 ? -2.262 -19.703 -16.484 1 98.81 245 LYS B CA 1
ATOM 4845 C C . LYS B 1 245 ? -2.395 -18.203 -16.688 1 98.81 245 LYS B C 1
ATOM 4847 O O . LYS B 1 245 ? -1.4 -17.5 -16.922 1 98.81 245 LYS B O 1
ATOM 4852 N N . ASP B 1 246 ? -3.574 -17.75 -16.703 1 98.88 246 ASP B N 1
ATOM 4853 C CA . ASP B 1 246 ? -3.898 -16.328 -16.734 1 98.88 246 ASP B CA 1
ATOM 4854 C C . ASP B 1 246 ? -4.836 -15.953 -15.594 1 98.88 246 ASP B C 1
ATOM 4856 O O . ASP B 1 246 ? -5.547 -16.812 -15.062 1 98.88 246 ASP B O 1
ATOM 4860 N N . MET B 1 247 ? -4.68 -14.742 -15.195 1 98.88 247 MET B N 1
ATOM 4861 C CA . MET B 1 247 ? -5.402 -14.344 -13.992 1 98.88 247 MET B CA 1
ATOM 4862 C C . MET B 1 247 ? -6.227 -13.086 -14.242 1 98.88 247 MET B C 1
ATOM 4864 O O . MET B 1 247 ? -5.719 -12.109 -14.805 1 98.88 247 MET B O 1
ATOM 4868 N N . GLY B 1 248 ? -7.504 -13.141 -13.883 1 98.88 248 GLY B N 1
ATOM 4869 C CA . GLY B 1 248 ? -8.305 -11.93 -13.742 1 98.88 248 GLY B CA 1
ATOM 4870 C C . GLY B 1 248 ? -8.195 -11.297 -12.375 1 98.88 248 GLY B C 1
ATOM 4871 O O . GLY B 1 248 ? -8.086 -12 -11.367 1 98.88 248 GLY B O 1
ATOM 4872 N N . VAL B 1 249 ? -8.242 -9.922 -12.367 1 98.88 249 VAL B N 1
ATOM 4873 C CA . VAL B 1 249 ? -8.141 -9.203 -11.102 1 98.88 249 VAL B CA 1
ATOM 4874 C C . VAL B 1 249 ? -9.266 -8.18 -10.992 1 98.88 249 VAL B C 1
ATOM 4876 O O . VAL B 1 249 ? -9.719 -7.641 -12.008 1 98.88 249 VAL B O 1
ATOM 4879 N N . LYS B 1 250 ? -9.672 -7.984 -9.797 1 98.69 250 LYS B N 1
ATOM 4880 C CA . LYS B 1 250 ? -10.703 -6.992 -9.5 1 98.69 250 LYS B CA 1
ATOM 4881 C C . LYS B 1 250 ? -10.609 -6.516 -8.055 1 98.69 250 LYS B C 1
ATOM 4883 O O . LYS B 1 250 ? -10.359 -7.312 -7.148 1 98.69 250 LYS B O 1
ATOM 4888 N N . THR B 1 251 ? -10.859 -5.191 -7.871 1 97.25 251 THR B N 1
ATOM 4889 C CA . THR B 1 251 ? -10.836 -4.645 -6.52 1 97.25 251 THR B CA 1
ATOM 4890 C C . THR B 1 251 ? -11.977 -5.207 -5.688 1 97.25 251 THR B C 1
ATOM 4892 O O . THR B 1 251 ? -13.047 -5.516 -6.219 1 97.25 251 THR B O 1
ATOM 4895 N N . TYR B 1 252 ? -11.805 -5.402 -4.406 1 96.31 252 TYR B N 1
ATOM 4896 C CA . TYR B 1 252 ? -12.859 -5.582 -3.412 1 96.31 252 TYR B CA 1
ATOM 4897 C C . TYR B 1 252 ? -12.5 -4.891 -2.104 1 96.31 252 TYR B C 1
ATOM 4899 O O . TYR B 1 252 ? -11.422 -4.297 -1.983 1 96.31 252 TYR B O 1
ATOM 4907 N N . GLU B 1 253 ? -13.234 -4.902 -1.089 1 95.94 253 GLU B N 1
ATOM 4908 C CA . GLU B 1 253 ? -13.188 -4.023 0.074 1 95.94 253 GLU B CA 1
ATOM 4909 C C . GLU B 1 253 ? -11.875 -4.184 0.839 1 95.94 253 GLU B C 1
ATOM 4911 O O . GLU B 1 253 ? -11.312 -3.205 1.331 1 95.94 253 GLU B O 1
ATOM 4916 N N . SER B 1 254 ? -11.305 -5.379 0.91 1 98.31 254 SER B N 1
ATOM 4917 C CA . SER B 1 254 ? -10.148 -5.648 1.755 1 98.31 254 SER B CA 1
ATOM 4918 C C . SER B 1 254 ? -8.875 -5.77 0.923 1 98.31 254 SER B C 1
ATOM 4920 O O . SER B 1 254 ? -7.809 -6.086 1.454 1 98.31 254 SER B O 1
ATOM 4922 N N . GLY B 1 255 ? -8.953 -5.555 -0.381 1 98.56 255 GLY B N 1
ATOM 4923 C CA . GLY B 1 255 ? -7.828 -5.703 -1.29 1 98.56 255 GLY B CA 1
ATOM 4924 C C . GLY B 1 255 ? -8.25 -5.965 -2.723 1 98.56 255 GLY B C 1
ATOM 4925 O O . GLY B 1 255 ? -8.875 -5.113 -3.357 1 98.56 255 GLY B O 1
ATOM 4926 N N . PHE B 1 256 ? -7.965 -7.195 -3.215 1 98.88 256 PHE B N 1
ATOM 4927 C CA . PHE B 1 256 ? -8.406 -7.5 -4.57 1 98.88 256 PHE B CA 1
ATOM 4928 C C . PHE B 1 256 ? -8.719 -8.984 -4.719 1 98.88 256 PHE B C 1
ATOM 4930 O O . PHE B 1 256 ? -8.344 -9.789 -3.863 1 98.88 256 PHE B O 1
ATOM 4937 N N . LEU B 1 257 ? -9.484 -9.266 -5.711 1 98.88 257 LEU B N 1
ATOM 4938 C CA . LEU B 1 257 ? -9.805 -10.625 -6.113 1 98.88 257 LEU B CA 1
ATOM 4939 C C . LEU B 1 257 ? -8.859 -11.117 -7.199 1 98.88 257 LEU B C 1
ATOM 4941 O O . LEU B 1 257 ? -8.414 -10.328 -8.039 1 98.88 257 LEU B O 1
ATOM 4945 N N . LEU B 1 258 ? -8.531 -12.375 -7.109 1 98.88 258 LEU B N 1
ATOM 4946 C CA . LEU B 1 258 ? -7.641 -13.047 -8.047 1 98.88 258 LEU B CA 1
ATOM 4947 C C . LEU B 1 258 ? -8.266 -14.336 -8.57 1 98.88 258 LEU B C 1
ATOM 4949 O O . LEU B 1 258 ? -8.578 -15.234 -7.789 1 98.88 258 LEU B O 1
ATOM 4953 N N . SER B 1 259 ? -8.453 -14.375 -9.883 1 98.69 259 SER B N 1
ATOM 4954 C CA . SER B 1 259 ? -9.234 -15.469 -10.445 1 98.69 259 SER B CA 1
ATOM 4955 C C . SER B 1 259 ? -8.531 -16.094 -11.648 1 98.69 259 SER B C 1
ATOM 4957 O O . SER B 1 259 ? -8.055 -15.375 -12.539 1 98.69 259 SER B O 1
ATOM 4959 N N . GLU B 1 260 ? -8.43 -17.469 -11.633 1 98.69 260 GLU B N 1
ATOM 4960 C CA . GLU B 1 260 ? -8.055 -18.109 -12.883 1 98.69 260 GLU B CA 1
ATOM 4961 C C . GLU B 1 260 ? -9.102 -17.875 -13.969 1 98.69 260 GLU B C 1
ATOM 4963 O O . GLU B 1 260 ? -10.297 -18.062 -13.734 1 98.69 260 GLU B O 1
ATOM 4968 N N . ILE B 1 261 ? -8.664 -17.422 -15.078 1 98.62 261 ILE B N 1
ATOM 4969 C CA . ILE B 1 261 ? -9.547 -17.188 -16.219 1 98.62 261 ILE B CA 1
ATOM 4970 C C . ILE B 1 261 ? -8.914 -17.766 -17.484 1 98.62 261 ILE B C 1
ATOM 4972 O O . ILE B 1 261 ? -7.715 -18.062 -17.5 1 98.62 261 ILE B O 1
ATOM 4976 N N . PRO B 1 262 ? -9.703 -18 -18.484 1 98.62 262 PRO B N 1
ATOM 4977 C CA . PRO B 1 262 ? -9.117 -18.531 -19.719 1 98.62 262 PRO B CA 1
ATOM 4978 C C . PRO B 1 262 ? -7.98 -17.656 -20.25 1 98.62 262 PRO B C 1
ATOM 4980 O O . PRO B 1 262 ? -8.016 -16.438 -20.125 1 98.62 262 PRO B O 1
ATOM 4983 N N . LEU B 1 263 ? -7.055 -18.391 -20.891 1 98.81 263 LEU B N 1
ATOM 4984 C CA . LEU B 1 263 ? -5.867 -17.734 -21.422 1 98.81 263 LEU B CA 1
ATOM 4985 C C . LEU B 1 263 ? -6.25 -16.609 -22.375 1 98.81 263 LEU B C 1
ATOM 4987 O O . LEU B 1 263 ? -7.168 -16.75 -23.188 1 98.81 263 LEU B O 1
ATOM 4991 N N . GLY B 1 264 ? -5.543 -15.469 -22.219 1 98.38 264 GLY B N 1
ATOM 4992 C CA . GLY B 1 264 ? -5.727 -14.352 -23.125 1 98.38 264 GLY B CA 1
ATOM 4993 C C . GLY B 1 264 ? -6.699 -13.312 -22.594 1 98.38 264 GLY B C 1
ATOM 4994 O O . GLY B 1 264 ? -6.852 -12.242 -23.188 1 98.38 264 GLY B O 1
ATOM 4995 N N . GLN B 1 265 ? -7.293 -13.57 -21.453 1 98.06 265 GLN B N 1
ATOM 4996 C CA . GLN B 1 265 ? -8.32 -12.672 -20.938 1 98.06 265 GLN B CA 1
ATOM 4997 C C . GLN B 1 265 ? -7.832 -11.93 -19.703 1 98.06 265 GLN B C 1
ATOM 4999 O O . GLN B 1 265 ? -8.531 -11.055 -19.172 1 98.06 265 GLN B O 1
ATOM 5004 N N . GLY B 1 266 ? -6.688 -12.289 -19.219 1 98.38 266 GLY B N 1
ATOM 5005 C CA . GLY B 1 266 ? -6.234 -11.758 -17.938 1 98.38 266 GLY B CA 1
ATOM 5006 C C . GLY B 1 266 ? -5.008 -10.875 -18.062 1 98.38 266 GLY B C 1
ATOM 5007 O O . GLY B 1 266 ? -4.824 -10.195 -19.078 1 98.38 266 GLY B O 1
ATOM 5008 N N . VAL B 1 267 ? -4.191 -10.789 -16.953 1 98.69 267 VAL B N 1
ATOM 5009 C CA . VAL B 1 267 ? -3.188 -9.742 -16.812 1 98.69 267 VAL B CA 1
ATOM 5010 C C . VAL B 1 267 ? -1.813 -10.289 -17.188 1 98.69 267 VAL B C 1
ATOM 5012 O O . VAL B 1 267 ? -0.854 -9.531 -17.344 1 98.69 267 VAL B O 1
ATOM 5015 N N . VAL B 1 268 ? -1.652 -11.625 -17.422 1 98.75 268 VAL B N 1
ATOM 5016 C CA . VAL B 1 268 ? -0.345 -12.211 -17.703 1 98.75 268 VAL B CA 1
ATOM 5017 C C . VAL B 1 268 ? 0.013 -11.992 -19.156 1 98.75 268 VAL B C 1
ATOM 5019 O O . VAL B 1 268 ? -0.805 -12.234 -20.047 1 98.75 268 VAL B O 1
ATOM 5022 N N . ASN B 1 269 ? 1.184 -11.453 -19.422 1 98.56 269 ASN B N 1
ATOM 5023 C CA . ASN B 1 269 ? 1.709 -11.398 -20.797 1 98.56 269 ASN B CA 1
ATOM 5024 C C . ASN B 1 269 ? 2.209 -12.766 -21.25 1 98.56 269 ASN B C 1
ATOM 5026 O O . ASN B 1 269 ? 3.4 -13.062 -21.141 1 98.56 269 ASN B O 1
ATOM 5030 N N . LEU B 1 270 ? 1.328 -13.523 -21.844 1 98.75 270 LEU B N 1
ATOM 5031 C CA . LEU B 1 270 ? 1.564 -14.938 -22.094 1 98.75 270 LEU B CA 1
ATOM 5032 C C . LEU B 1 270 ? 2.641 -15.133 -23.156 1 98.75 270 LEU B C 1
ATOM 5034 O O . LEU B 1 270 ? 3.514 -15.984 -23.016 1 98.75 270 LEU B O 1
ATOM 5038 N N . GLU B 1 271 ? 2.604 -14.375 -24.219 1 98.44 271 GLU B N 1
ATOM 5039 C CA . GLU B 1 271 ? 3.615 -14.508 -25.266 1 98.44 271 GLU B CA 1
ATOM 5040 C C . GLU B 1 271 ? 5.012 -14.234 -24.719 1 98.44 271 GLU B C 1
ATOM 5042 O O . GLU B 1 271 ? 5.949 -14.992 -24.984 1 98.44 271 GLU B O 1
ATOM 5047 N N . LYS B 1 272 ? 5.098 -13.18 -23.969 1 98.12 272 LYS B N 1
ATOM 5048 C CA . LYS B 1 272 ? 6.383 -12.852 -23.359 1 98.12 272 LYS B CA 1
ATOM 5049 C C . LYS B 1 272 ? 6.832 -13.945 -22.391 1 98.12 272 LYS B C 1
ATOM 5051 O O . LYS B 1 272 ? 8.008 -14.32 -22.375 1 98.12 272 LYS B O 1
ATOM 5056 N N . ALA B 1 273 ? 5.926 -14.445 -21.625 1 98.69 273 ALA B N 1
ATOM 5057 C CA . ALA B 1 273 ? 6.219 -15.484 -20.656 1 98.69 273 ALA B CA 1
ATOM 5058 C C . ALA B 1 273 ? 6.734 -16.75 -21.328 1 98.69 273 ALA B C 1
ATOM 5060 O O . ALA B 1 273 ? 7.789 -17.281 -20.969 1 98.69 273 ALA B O 1
ATOM 5061 N N . VAL B 1 274 ? 6.043 -17.156 -22.328 1 98.62 274 VAL B N 1
ATOM 5062 C CA . VAL B 1 274 ? 6.379 -18.391 -23.047 1 98.62 274 VAL B CA 1
ATOM 5063 C C . VAL B 1 274 ? 7.723 -18.219 -23.75 1 98.62 274 VAL B C 1
ATOM 5065 O O . VAL B 1 274 ? 8.594 -19.094 -23.656 1 98.62 274 VAL B O 1
ATOM 5068 N N . SER B 1 275 ? 7.914 -17.109 -24.375 1 98.12 275 SER B N 1
ATOM 5069 C CA . SER B 1 275 ? 9.156 -16.844 -25.094 1 98.12 275 SER B CA 1
ATOM 5070 C C . SER B 1 275 ? 10.352 -16.828 -24.156 1 98.12 275 SER B C 1
ATOM 5072 O O . SER B 1 275 ? 11.406 -17.391 -24.469 1 98.12 275 SER B O 1
ATOM 5074 N N . LEU B 1 276 ? 10.141 -16.266 -23.047 1 98.5 276 LEU B N 1
ATOM 5075 C CA . LEU B 1 276 ? 11.234 -16.156 -22.094 1 98.5 276 LEU B CA 1
ATOM 5076 C C . LEU B 1 276 ? 11.594 -17.531 -21.531 1 98.5 276 LEU B C 1
ATOM 5078 O O . LEU B 1 276 ? 12.773 -17.859 -21.375 1 98.5 276 LEU B O 1
ATOM 5082 N N . CYS B 1 277 ? 10.602 -18.281 -21.203 1 98.62 277 CYS B N 1
ATOM 5083 C CA . CYS B 1 277 ? 10.852 -19.625 -20.703 1 98.62 277 CYS B CA 1
ATOM 5084 C C . CYS B 1 277 ? 11.633 -20.453 -21.734 1 98.62 277 CYS B C 1
ATOM 5086 O O . CYS B 1 277 ? 12.602 -21.125 -21.391 1 98.62 277 CYS B O 1
ATOM 5088 N N . LEU B 1 278 ? 11.266 -20.375 -23 1 98.31 278 LEU B N 1
ATOM 5089 C CA . LEU B 1 278 ? 11.906 -21.141 -24.062 1 98.31 278 LEU B CA 1
ATOM 5090 C C . LEU B 1 278 ? 13.328 -20.656 -24.312 1 98.31 278 LEU B C 1
ATOM 5092 O O . LEU B 1 278 ? 14.203 -21.438 -24.688 1 98.31 278 LEU B O 1
ATOM 5096 N N . LYS B 1 279 ? 13.562 -19.375 -24.078 1 98.19 279 LYS B N 1
ATOM 5097 C CA . LYS B 1 279 ? 14.906 -18.828 -24.219 1 98.19 279 LYS B CA 1
ATOM 5098 C C . LYS B 1 279 ? 15.883 -19.5 -23.266 1 98.19 279 LYS B C 1
ATOM 5100 O O . LYS B 1 279 ? 17 -19.859 -23.672 1 98.19 279 LYS B O 1
ATOM 5105 N N . TYR B 1 280 ? 15.477 -19.781 -22.109 1 98.38 280 TYR B N 1
ATOM 5106 C CA . TYR B 1 280 ? 16.375 -20.312 -21.094 1 98.38 280 TYR B CA 1
ATOM 5107 C C . TYR B 1 280 ? 16.344 -21.844 -21.094 1 98.38 280 TYR B C 1
ATOM 5109 O O . TYR B 1 280 ? 17.328 -22.484 -20.75 1 98.38 280 TYR B O 1
ATOM 5117 N N . ASN B 1 281 ? 15.203 -22.438 -21.422 1 98.19 281 ASN B N 1
ATOM 5118 C CA . ASN B 1 281 ? 15.008 -23.875 -21.5 1 98.19 281 ASN B CA 1
ATOM 5119 C C . ASN B 1 281 ? 14.172 -24.266 -22.719 1 98.19 281 ASN B C 1
ATOM 5121 O O . ASN B 1 281 ? 12.953 -24.406 -22.609 1 98.19 281 ASN B O 1
ATOM 5125 N N . PRO B 1 282 ? 14.844 -24.5 -23.875 1 97.12 282 PRO B N 1
ATOM 5126 C CA . PRO B 1 282 ? 14.125 -24.766 -25.125 1 97.12 282 PRO B CA 1
ATOM 5127 C C . PRO B 1 282 ? 13.25 -26.016 -25.031 1 97.12 282 PRO B C 1
ATOM 5129 O O . PRO B 1 282 ? 12.312 -26.156 -25.828 1 97.12 282 PRO B O 1
ATOM 5132 N N . GLY B 1 283 ? 13.555 -26.922 -24.156 1 96.81 283 GLY B N 1
ATOM 5133 C CA . GLY B 1 283 ? 12.797 -28.156 -24.031 1 96.81 283 GLY B CA 1
ATOM 5134 C C . GLY B 1 283 ? 11.734 -28.094 -22.953 1 96.81 283 GLY B C 1
ATOM 5135 O O . GLY B 1 283 ? 11.133 -29.109 -22.594 1 96.81 283 GLY B O 1
ATOM 5136 N N . ILE B 1 284 ? 11.484 -26.875 -22.438 1 98.5 284 ILE B N 1
ATOM 5137 C CA . ILE B 1 284 ? 10.562 -26.75 -21.312 1 98.5 284 ILE B CA 1
ATOM 5138 C C . ILE B 1 284 ? 9.133 -27.047 -21.781 1 98.5 284 ILE B C 1
ATOM 5140 O O . ILE B 1 284 ? 8.773 -26.766 -22.922 1 98.5 284 ILE B O 1
ATOM 5144 N N . ARG B 1 285 ? 8.391 -27.641 -20.875 1 98.62 285 ARG B N 1
ATOM 5145 C CA . ARG B 1 285 ? 6.996 -27.969 -21.156 1 98.62 285 ARG B CA 1
ATOM 5146 C C . ARG B 1 285 ? 6.062 -26.969 -20.453 1 98.62 285 ARG B C 1
ATOM 5148 O O . ARG B 1 285 ? 6.344 -26.531 -19.344 1 98.62 285 ARG B O 1
ATOM 5155 N N . PHE B 1 286 ? 4.992 -26.672 -21.141 1 98.81 286 PHE B N 1
ATOM 5156 C CA . PHE B 1 286 ? 3.977 -25.781 -20.594 1 98.81 286 PHE B CA 1
ATOM 5157 C C . PHE B 1 286 ? 2.723 -26.547 -20.219 1 98.81 286 PHE B C 1
ATOM 5159 O O . PHE B 1 286 ? 2.061 -27.141 -21.078 1 98.81 286 PHE B O 1
ATOM 5166 N N . ASN B 1 287 ? 2.451 -26.594 -18.906 1 98.94 287 ASN B N 1
ATOM 5167 C CA . ASN B 1 287 ? 1.278 -27.297 -18.391 1 98.94 287 ASN B CA 1
ATOM 5168 C C . ASN B 1 287 ? 0.182 -26.312 -17.969 1 98.94 287 ASN B C 1
ATOM 5170 O O . ASN B 1 287 ? 0.394 -25.484 -17.094 1 98.94 287 ASN B O 1
ATOM 5174 N N . LEU B 1 288 ? -0.99 -26.438 -18.578 1 98.94 288 LEU B N 1
ATOM 5175 C CA . LEU B 1 288 ? -2.121 -25.562 -18.281 1 98.94 288 LEU B CA 1
ATOM 5176 C C . LEU B 1 288 ? -2.645 -25.828 -16.859 1 98.94 288 LEU B C 1
ATOM 5178 O O . LEU B 1 288 ? -2.953 -26.969 -16.516 1 98.94 288 LEU B O 1
ATOM 5182 N N . GLU B 1 289 ? -2.668 -24.797 -16.109 1 98.88 289 GLU B N 1
ATOM 5183 C CA . GLU B 1 289 ? -3.373 -24.844 -14.828 1 98.88 289 GLU B CA 1
ATOM 5184 C C . GLU B 1 289 ? -4.539 -23.859 -14.805 1 98.88 289 GLU B C 1
ATOM 5186 O O . GLU B 1 289 ? -4.371 -22.703 -14.43 1 98.88 289 GLU B O 1
ATOM 5191 N N . MET B 1 290 ? -5.641 -24.344 -15.211 1 98.69 290 MET B N 1
ATOM 5192 C CA . MET B 1 290 ? -6.902 -23.594 -15.219 1 98.69 290 MET B CA 1
ATOM 5193 C C . MET B 1 290 ? -7.863 -24.156 -14.172 1 98.69 290 MET B C 1
ATOM 5195 O O . MET B 1 290 ? -8.766 -24.922 -14.5 1 98.69 290 MET B O 1
ATOM 5199 N N . ILE B 1 291 ? -7.707 -23.656 -12.977 1 98.44 291 ILE B N 1
ATOM 5200 C CA . ILE B 1 291 ? -8.594 -24.109 -11.914 1 98.44 291 ILE B CA 1
ATOM 5201 C C . ILE B 1 291 ? -9.922 -23.359 -12.008 1 98.44 291 ILE B C 1
ATOM 5203 O O . ILE B 1 291 ? -9.953 -22.125 -12.07 1 98.44 291 ILE B O 1
ATOM 5207 N N . THR B 1 292 ? -10.984 -24.078 -12.07 1 98.38 292 THR B N 1
ATOM 5208 C CA . THR B 1 292 ? -12.32 -23.5 -12.109 1 98.38 292 THR B CA 1
ATOM 5209 C C . THR B 1 292 ? -12.898 -23.375 -10.703 1 98.38 292 THR B C 1
ATOM 5211 O O . THR B 1 292 ? -13.344 -24.359 -10.117 1 98.38 292 THR B O 1
ATOM 5214 N N . ARG B 1 293 ? -12.906 -22.172 -10.203 1 98.25 293 ARG B N 1
ATOM 5215 C CA . ARG B 1 293 ? -13.336 -21.875 -8.844 1 98.25 293 ARG B CA 1
ATOM 5216 C C . ARG B 1 293 ? -13.719 -20.406 -8.68 1 98.25 293 ARG B C 1
ATOM 5218 O O . ARG B 1 293 ? -13.562 -19.625 -9.609 1 98.25 293 ARG B O 1
ATOM 5225 N N . ASP B 1 294 ? -14.328 -20.094 -7.496 1 98.5 294 ASP B N 1
ATOM 5226 C CA . ASP B 1 294 ? -14.562 -18.688 -7.148 1 98.5 294 ASP B CA 1
ATOM 5227 C C . ASP B 1 294 ? -13.242 -17.938 -6.996 1 98.5 294 ASP B C 1
ATOM 5229 O O . ASP B 1 294 ? -12.211 -18.531 -6.672 1 98.5 294 ASP B O 1
ATOM 5233 N N . PRO B 1 295 ? -13.289 -16.641 -7.23 1 98.62 295 PRO B N 1
ATOM 5234 C CA . PRO B 1 295 ? -12.062 -15.844 -7.078 1 98.62 295 PRO B CA 1
ATOM 5235 C C . PRO B 1 295 ? -11.469 -15.945 -5.672 1 98.62 295 PRO B C 1
ATOM 5237 O O . PRO B 1 295 ? -12.211 -15.992 -4.688 1 98.62 295 PRO B O 1
ATOM 5240 N N . LEU B 1 296 ? -10.172 -15.977 -5.621 1 98.62 296 LEU B N 1
ATOM 5241 C CA . LEU B 1 296 ? -9.477 -15.844 -4.344 1 98.62 296 LEU B CA 1
ATOM 5242 C C . LEU B 1 296 ? -9.57 -14.414 -3.818 1 98.62 296 LEU B C 1
ATOM 5244 O O . LEU B 1 296 ? -9.57 -13.461 -4.602 1 98.62 296 LEU B O 1
ATOM 5248 N N . LYS B 1 297 ? -9.672 -14.312 -2.531 1 98.62 297 LYS B N 1
ATOM 5249 C CA . LYS B 1 297 ? -9.602 -13.008 -1.873 1 98.62 297 LYS B CA 1
ATOM 5250 C C . LYS B 1 297 ? -8.188 -12.719 -1.383 1 98.62 297 LYS B C 1
ATOM 5252 O O . LYS B 1 297 ? -7.594 -13.523 -0.66 1 98.62 297 LYS B O 1
ATOM 5257 N N . ILE B 1 298 ? -7.648 -11.641 -1.825 1 98.88 298 ILE B N 1
ATOM 5258 C CA . ILE B 1 298 ? -6.348 -11.172 -1.356 1 98.88 298 ILE B CA 1
ATOM 5259 C C . ILE B 1 298 ? -6.535 -9.953 -0.453 1 98.88 298 ILE B C 1
ATOM 5261 O O . ILE B 1 298 ? -6.594 -8.82 -0.934 1 98.88 298 ILE B O 1
ATOM 5265 N N . PRO B 1 299 ? -6.633 -10.219 0.828 1 98.75 299 PRO B N 1
ATOM 5266 C CA . PRO B 1 299 ? -6.973 -9.125 1.747 1 98.75 299 PRO B CA 1
ATOM 5267 C C . PRO B 1 299 ? -5.762 -8.281 2.131 1 98.75 299 PRO B C 1
ATOM 5269 O O . PRO B 1 299 ? -5.492 -8.086 3.318 1 98.75 299 PRO B O 1
ATOM 5272 N N . CYS B 1 300 ? -5.113 -7.621 1.162 1 98.81 300 CYS B N 1
ATOM 5273 C CA . CYS B 1 300 ? -3.822 -6.965 1.333 1 98.81 300 CYS B CA 1
ATOM 5274 C C . CYS B 1 300 ? -3.979 -5.629 2.047 1 98.81 300 CYS B C 1
ATOM 5276 O O . CYS B 1 300 ? -2.988 -4.984 2.396 1 98.81 300 CYS B O 1
ATOM 5278 N N . LEU B 1 301 ? -5.152 -5.148 2.314 1 98.56 301 LEU B N 1
ATOM 5279 C CA . LEU B 1 301 ? -5.336 -3.934 3.104 1 98.56 301 LEU B CA 1
ATOM 5280 C C . LEU B 1 301 ? -5.457 -4.262 4.586 1 98.56 301 LEU B C 1
ATOM 5282 O O . LEU B 1 301 ? -5.352 -3.371 5.434 1 98.56 301 LEU B O 1
ATOM 5286 N N . GLU B 1 302 ? -5.703 -5.512 4.871 1 98.56 302 GLU B N 1
ATOM 5287 C CA . GLU B 1 302 ? -5.93 -5.926 6.254 1 98.56 302 GLU B CA 1
ATOM 5288 C C . GLU B 1 302 ? -4.617 -6.27 6.949 1 98.56 302 GLU B C 1
ATOM 5290 O O . GLU B 1 302 ? -3.67 -6.727 6.309 1 98.56 302 GLU B O 1
ATOM 5295 N N . GLU B 1 303 ? -4.59 -6.152 8.242 1 97.56 303 GLU B N 1
ATOM 5296 C CA . GLU B 1 303 ? -3.377 -6.316 9.039 1 97.56 303 GLU B CA 1
ATOM 5297 C C . GLU B 1 303 ? -2.859 -7.75 8.969 1 97.56 303 GLU B C 1
ATOM 5299 O O . GLU B 1 303 ? -1.651 -7.977 8.883 1 97.56 303 GLU B O 1
ATOM 5304 N N . ASP B 1 304 ? -3.707 -8.711 8.992 1 97.81 304 ASP B N 1
ATOM 5305 C CA . ASP B 1 304 ? -3.328 -10.117 9.07 1 97.81 304 ASP B CA 1
ATOM 5306 C C . ASP B 1 304 ? -2.574 -10.555 7.816 1 97.81 304 ASP B C 1
ATOM 5308 O O . ASP B 1 304 ? -1.748 -11.461 7.871 1 97.81 304 ASP B O 1
ATOM 5312 N N . TYR B 1 305 ? -2.838 -9.922 6.684 1 98.62 305 TYR B N 1
ATOM 5313 C CA . TYR B 1 305 ? -2.172 -10.242 5.426 1 98.62 305 TYR B CA 1
ATOM 5314 C C . TYR B 1 305 ? -0.665 -10.055 5.543 1 98.62 305 TYR B C 1
ATOM 5316 O O . TYR B 1 305 ? 0.109 -10.773 4.906 1 98.62 305 TYR B O 1
ATOM 5324 N N . TRP B 1 306 ? -0.204 -9.195 6.406 1 98.56 306 TRP B N 1
ATOM 5325 C CA . TRP B 1 306 ? 1.156 -8.672 6.367 1 98.56 306 TRP B CA 1
ATOM 5326 C C . TRP B 1 306 ? 2.047 -9.383 7.379 1 98.56 306 TRP B C 1
ATOM 5328 O O . TRP B 1 306 ? 3.227 -9.055 7.52 1 98.56 306 TRP B O 1
ATOM 5338 N N . LYS B 1 307 ? 1.568 -10.422 8.055 1 98.19 307 LYS B N 1
ATOM 5339 C CA . LYS B 1 307 ? 2.23 -11.047 9.195 1 98.19 307 LYS B CA 1
ATOM 5340 C C . LYS B 1 307 ? 3.574 -11.648 8.789 1 98.19 307 LYS B C 1
ATOM 5342 O O . LYS B 1 307 ? 4.469 -11.797 9.617 1 98.19 307 LYS B O 1
ATOM 5347 N N . THR B 1 308 ? 3.785 -11.898 7.48 1 98.25 308 THR B N 1
ATOM 5348 C CA . THR B 1 308 ? 4.988 -12.617 7.082 1 98.25 308 THR B CA 1
ATOM 5349 C C . THR B 1 308 ? 5.797 -11.805 6.074 1 98.25 308 THR B C 1
ATOM 5351 O O . THR B 1 308 ? 6.703 -12.328 5.43 1 98.25 308 THR B O 1
ATOM 5354 N N . PHE B 1 309 ? 5.477 -10.562 5.852 1 97.62 309 PHE B N 1
ATOM 5355 C CA . PHE B 1 309 ? 6.09 -9.812 4.762 1 97.62 309 PHE B CA 1
ATOM 5356 C C . PHE B 1 309 ? 7.051 -8.758 5.297 1 97.62 309 PHE B C 1
ATOM 5358 O O . PHE B 1 309 ? 7.629 -7.988 4.531 1 97.62 309 PHE B O 1
ATOM 5365 N N . GLY B 1 310 ? 7.273 -8.719 6.602 1 93.25 310 GLY B N 1
ATOM 5366 C CA . GLY B 1 310 ? 8.242 -7.812 7.195 1 93.25 310 GLY B CA 1
ATOM 5367 C C . GLY B 1 310 ? 8.078 -6.375 6.738 1 93.25 310 GLY B C 1
ATOM 5368 O O . GLY B 1 310 ? 6.984 -5.812 6.828 1 93.25 310 GLY B O 1
ATOM 5369 N N . GLU B 1 311 ? 9.172 -5.875 6.184 1 94.81 311 GLU B N 1
ATOM 5370 C CA . GLU B 1 311 ? 9.188 -4.48 5.758 1 94.81 311 GLU B CA 1
ATOM 5371 C C . GLU B 1 311 ? 9.055 -4.359 4.242 1 94.81 311 GLU B C 1
ATOM 5373 O O . GLU B 1 311 ? 9.703 -3.508 3.625 1 94.81 311 GLU B O 1
ATOM 5378 N N . LEU B 1 312 ? 8.258 -5.281 3.68 1 97.62 312 LEU B N 1
ATOM 5379 C CA . LEU B 1 312 ? 7.988 -5.168 2.252 1 97.62 312 LEU B CA 1
ATOM 5380 C C . LEU B 1 312 ? 7.555 -3.752 1.893 1 97.62 312 LEU B C 1
ATOM 5382 O O . LEU B 1 312 ? 6.648 -3.199 2.518 1 97.62 312 LEU B O 1
ATOM 5386 N N . PRO B 1 313 ? 8.211 -3.127 0.96 1 97.75 313 PRO B N 1
ATOM 5387 C CA . PRO B 1 313 ? 7.977 -1.711 0.663 1 97.75 313 PRO B CA 1
ATOM 5388 C C . PRO B 1 313 ? 6.555 -1.433 0.188 1 97.75 313 PRO B C 1
ATOM 5390 O O . PRO B 1 313 ? 5.949 -2.266 -0.494 1 97.75 313 PRO B O 1
ATOM 5393 N N . GLY B 1 314 ? 6.066 -0.245 0.505 1 98.44 314 GLY B N 1
ATOM 5394 C CA . GLY B 1 314 ? 4.75 0.198 0.075 1 98.44 314 GLY B CA 1
ATOM 5395 C C . GLY B 1 314 ? 4.617 0.292 -1.434 1 98.44 314 GLY B C 1
ATOM 5396 O O . GLY B 1 314 ? 3.518 0.153 -1.974 1 98.44 314 GLY B O 1
ATOM 5397 N N . THR B 1 315 ? 5.762 0.419 -2.121 1 98.38 315 THR B N 1
ATOM 5398 C CA . THR B 1 315 ? 5.754 0.52 -3.576 1 98.38 315 THR B CA 1
ATOM 5399 C C . THR B 1 315 ? 5.258 -0.779 -4.207 1 98.38 315 THR B C 1
ATOM 5401 O O . THR B 1 315 ? 4.656 -0.763 -5.281 1 98.38 315 THR B O 1
ATOM 5404 N N . GLU B 1 316 ? 5.465 -1.887 -3.525 1 98.31 316 GLU B N 1
ATOM 5405 C CA . GLU B 1 316 ? 4.977 -3.158 -4.051 1 98.31 316 GLU B CA 1
ATOM 5406 C C . GLU B 1 316 ? 3.455 -3.24 -3.971 1 98.31 316 GLU B C 1
ATOM 5408 O O . GLU B 1 316 ? 2.803 -3.684 -4.918 1 98.31 316 GLU B O 1
ATOM 5413 N N . LEU B 1 317 ? 2.953 -2.791 -2.82 1 98.75 317 LEU B N 1
ATOM 5414 C CA . LEU B 1 317 ? 1.5 -2.752 -2.697 1 98.75 317 LEU B CA 1
ATOM 5415 C C . LEU B 1 317 ? 0.896 -1.772 -3.697 1 98.75 317 LEU B C 1
ATOM 5417 O O . LEU B 1 317 ? -0.071 -2.102 -4.387 1 98.75 317 LEU B O 1
ATOM 5421 N N . ALA B 1 318 ? 1.473 -0.607 -3.789 1 98.81 318 ALA B N 1
ATOM 5422 C CA . ALA B 1 318 ? 0.967 0.414 -4.703 1 98.81 318 ALA B CA 1
ATOM 5423 C C . ALA B 1 318 ? 0.981 -0.085 -6.145 1 98.81 318 ALA B C 1
ATOM 5425 O O . ALA B 1 318 ? 0.008 0.096 -6.879 1 98.81 318 ALA B O 1
ATOM 5426 N N . LYS B 1 319 ? 2.07 -0.69 -6.523 1 98.5 319 LYS B N 1
ATOM 5427 C CA . LYS B 1 319 ? 2.207 -1.226 -7.875 1 98.5 319 LYS B CA 1
ATOM 5428 C C . LYS B 1 319 ? 1.138 -2.275 -8.164 1 98.5 319 LYS B C 1
ATOM 5430 O O . LYS B 1 319 ? 0.536 -2.281 -9.234 1 98.5 319 LYS B O 1
ATOM 5435 N N . THR B 1 320 ? 0.915 -3.121 -7.242 1 98.81 320 THR B N 1
ATOM 5436 C CA . THR B 1 320 ? -0.068 -4.184 -7.414 1 98.81 320 THR B CA 1
ATOM 5437 C C . THR B 1 320 ? -1.478 -3.607 -7.512 1 98.81 320 THR B C 1
ATOM 5439 O O . THR B 1 320 ? -2.258 -4.004 -8.383 1 98.81 320 THR B O 1
ATOM 5442 N N . LEU B 1 321 ? -1.77 -2.672 -6.637 1 98.69 321 LEU B N 1
ATOM 5443 C CA . LEU B 1 321 ? -3.098 -2.072 -6.664 1 98.69 321 LEU B CA 1
ATOM 5444 C C . LEU B 1 321 ? -3.309 -1.278 -7.949 1 98.69 321 LEU B C 1
ATOM 5446 O O . LEU B 1 321 ? -4.422 -1.222 -8.477 1 98.69 321 LEU B O 1
ATOM 5450 N N . ARG B 1 322 ? -2.242 -0.672 -8.492 1 98.25 322 ARG B N 1
ATOM 5451 C CA . ARG B 1 322 ? -2.34 -0.015 -9.797 1 98.25 322 ARG B CA 1
ATOM 5452 C C . ARG B 1 322 ? -2.631 -1.026 -10.898 1 98.25 322 ARG B C 1
ATOM 5454 O O . ARG B 1 322 ? -3.434 -0.758 -11.797 1 98.25 322 ARG B O 1
ATOM 5461 N N . LEU B 1 323 ? -1.981 -2.145 -10.797 1 98.44 323 LEU B N 1
ATOM 5462 C CA . LEU B 1 323 ? -2.25 -3.209 -11.75 1 98.44 323 LEU B CA 1
ATOM 5463 C C . LEU B 1 323 ? -3.719 -3.617 -11.719 1 98.44 323 LEU B C 1
ATOM 5465 O O . LEU B 1 323 ? -4.359 -3.734 -12.766 1 98.44 323 LEU B O 1
ATOM 5469 N N . VAL B 1 324 ? -4.227 -3.793 -10.539 1 98.62 324 VAL B N 1
ATOM 5470 C CA . VAL B 1 324 ? -5.609 -4.219 -10.359 1 98.62 324 VAL B CA 1
ATOM 5471 C C . VAL B 1 324 ? -6.551 -3.152 -10.914 1 98.62 324 VAL B C 1
ATOM 5473 O O . VAL B 1 324 ? -7.539 -3.475 -11.578 1 98.62 324 VAL B O 1
ATOM 5476 N N . ARG B 1 325 ? -6.25 -1.908 -10.648 1 97.56 325 ARG B N 1
ATOM 5477 C CA . ARG B 1 325 ? -7.047 -0.788 -11.133 1 97.56 325 ARG B CA 1
ATOM 5478 C C . ARG B 1 325 ? -7 -0.706 -12.656 1 97.56 325 ARG B C 1
ATOM 5480 O O . ARG B 1 325 ? -8.039 -0.622 -13.312 1 97.56 325 ARG B O 1
ATOM 5487 N N . ASP B 1 326 ? -5.805 -0.771 -13.219 1 97.88 326 ASP B N 1
ATOM 5488 C CA . ASP B 1 326 ? -5.574 -0.469 -14.633 1 97.88 326 ASP B CA 1
ATOM 5489 C C . ASP B 1 326 ? -5.977 -1.645 -15.516 1 97.88 326 ASP B C 1
ATOM 5491 O O . ASP B 1 326 ? -6.359 -1.455 -16.672 1 97.88 326 ASP B O 1
ATOM 5495 N N . LYS B 1 327 ? -5.867 -2.824 -14.945 1 98.19 327 LYS B N 1
ATOM 5496 C CA . LYS B 1 327 ? -6.133 -4.016 -15.742 1 98.19 327 LYS B CA 1
ATOM 5497 C C . LYS B 1 327 ? -7.289 -4.824 -15.156 1 98.19 327 LYS B C 1
ATOM 5499 O O . LYS B 1 327 ? -7.32 -6.051 -15.273 1 98.19 327 LYS B O 1
ATOM 5504 N N . SER B 1 328 ? -8.195 -4.16 -14.523 1 98.12 328 SER B N 1
ATOM 5505 C CA . SER B 1 328 ? -9.367 -4.809 -13.945 1 98.12 328 SER B CA 1
ATOM 5506 C C . SER B 1 328 ? -10.102 -5.648 -14.984 1 98.12 328 SER B C 1
ATOM 5508 O O . SER B 1 328 ? -10.289 -5.211 -16.125 1 98.12 328 SER B O 1
ATOM 5510 N N . PHE B 1 329 ? -10.438 -6.879 -14.586 1 98.06 329 PHE B N 1
ATOM 5511 C CA . PHE B 1 329 ? -11.18 -7.773 -15.477 1 98.06 329 PHE B CA 1
ATOM 5512 C C . PHE B 1 329 ? -12.461 -7.117 -15.953 1 98.06 329 PHE B C 1
ATOM 5514 O O . PHE B 1 329 ? -13.188 -6.496 -15.164 1 98.06 329 PHE B O 1
ATOM 5521 N N . GLN B 1 330 ? -12.703 -7.211 -17.266 1 94.69 330 GLN B N 1
ATOM 5522 C CA . GLN B 1 330 ? -13.93 -6.648 -17.812 1 94.69 330 GLN B CA 1
ATOM 5523 C C . GLN B 1 330 ? -15.141 -7.473 -17.406 1 94.69 330 GLN B C 1
ATOM 5525 O O . GLN B 1 330 ? -15.195 -8.68 -17.641 1 94.69 330 GLN B O 1
ATOM 5530 N N . GLY B 1 331 ? -16.094 -6.785 -16.766 1 94.69 331 GLY B N 1
ATOM 5531 C CA . GLY B 1 331 ? -17.234 -7.504 -16.25 1 94.69 331 GLY B CA 1
ATOM 5532 C C . GLY B 1 331 ? -16.969 -8.195 -14.922 1 94.69 331 GLY B C 1
ATOM 5533 O O . GLY B 1 331 ? -15.953 -7.926 -14.273 1 94.69 331 GLY B O 1
ATOM 5534 N N . PRO B 1 332 ? -17.906 -9.047 -14.492 1 95.94 332 PRO B N 1
ATOM 5535 C CA . PRO B 1 332 ? -17.688 -9.773 -13.234 1 95.94 332 PRO B CA 1
ATOM 5536 C C . PRO B 1 332 ? -16.734 -10.961 -13.398 1 95.94 332 PRO B C 1
ATOM 5538 O O . PRO B 1 332 ? -16.734 -11.609 -14.445 1 95.94 332 PRO B O 1
ATOM 5541 N N . LEU B 1 333 ? -15.984 -11.188 -12.406 1 97.88 333 LEU B N 1
ATOM 5542 C CA . LEU B 1 333 ? -15.203 -12.414 -12.367 1 97.88 333 LEU B CA 1
ATOM 5543 C C . LEU B 1 333 ? -16.109 -13.633 -12.227 1 97.88 333 LEU B C 1
ATOM 5545 O O . LEU B 1 333 ? -17.203 -13.531 -11.664 1 97.88 333 LEU B O 1
ATOM 5549 N N . PRO B 1 334 ? -15.633 -14.727 -12.734 1 96.62 334 PRO B N 1
ATOM 5550 C CA . PRO B 1 334 ? -16.5 -15.914 -12.695 1 96.62 334 PRO B CA 1
ATOM 5551 C C . PRO B 1 334 ? -16.75 -16.406 -11.281 1 96.62 334 PRO B C 1
ATOM 5553 O O . PRO B 1 334 ? -15.828 -16.484 -10.469 1 96.62 334 PRO B O 1
ATOM 5556 N N . ILE B 1 335 ? -18.016 -16.719 -10.992 1 97.31 335 ILE B N 1
ATOM 5557 C CA . ILE B 1 335 ? -18.438 -17.375 -9.75 1 97.31 335 ILE B CA 1
ATOM 5558 C C . ILE B 1 335 ? -19.094 -18.719 -10.07 1 97.31 335 ILE B C 1
ATOM 5560 O O . ILE B 1 335 ? -20.031 -18.781 -10.852 1 97.31 335 ILE B O 1
ATOM 5564 N N . ILE B 1 336 ? -18.594 -19.766 -9.422 1 97.25 336 ILE B N 1
ATOM 5565 C CA . ILE B 1 336 ? -19.109 -21.062 -9.828 1 97.25 336 ILE B CA 1
ATOM 5566 C C . ILE B 1 336 ? -19.938 -21.672 -8.688 1 97.25 336 ILE B C 1
ATOM 5568 O O . ILE B 1 336 ? -20.703 -22.609 -8.898 1 97.25 336 ILE B O 1
ATOM 5572 N N . SER B 1 337 ? -19.75 -21.141 -7.508 1 96.5 337 SER B N 1
ATOM 5573 C CA . SER B 1 337 ? -20.438 -21.703 -6.352 1 96.5 337 SER B CA 1
ATOM 5574 C C . SER B 1 337 ? -21.953 -21.594 -6.492 1 96.5 337 SER B C 1
ATOM 5576 O O . SER B 1 337 ? -22.703 -22.281 -5.805 1 96.5 337 SER B O 1
ATOM 5578 N N . ASN B 1 338 ? -22.453 -20.703 -7.336 1 96.25 338 ASN B N 1
ATOM 5579 C CA . ASN B 1 338 ? -23.875 -20.531 -7.547 1 96.25 338 ASN B CA 1
ATOM 5580 C C . ASN B 1 338 ? -24.422 -21.484 -8.609 1 96.25 338 ASN B C 1
ATOM 5582 O O . ASN B 1 338 ? -25.625 -21.531 -8.859 1 96.25 338 ASN B O 1
ATOM 5586 N N . LEU B 1 339 ? -23.578 -22.328 -9.227 1 97.19 339 LEU B N 1
ATOM 5587 C CA . LEU B 1 339 ? -23.969 -23.266 -10.281 1 97.19 339 LEU B CA 1
ATOM 5588 C C . LEU B 1 339 ? -24.188 -24.656 -9.711 1 97.19 339 LEU B C 1
ATOM 5590 O O . LEU B 1 339 ? -23.625 -25.016 -8.68 1 97.19 339 LEU B O 1
ATOM 5594 N N . ASP B 1 340 ? -25.016 -25.422 -10.359 1 95.81 340 ASP B N 1
ATOM 5595 C CA . ASP B 1 340 ? -25.156 -26.812 -9.945 1 95.81 340 ASP B CA 1
ATOM 5596 C C . ASP B 1 340 ? -23.969 -27.641 -10.43 1 95.81 340 ASP B C 1
ATOM 5598 O O . ASP B 1 340 ? -23.109 -27.141 -11.164 1 95.81 340 ASP B O 1
ATOM 5602 N N . ALA B 1 341 ? -23.891 -28.875 -10.078 1 95.62 341 ALA B N 1
ATOM 5603 C CA . ALA B 1 341 ? -22.734 -29.719 -10.32 1 95.62 341 ALA B CA 1
ATOM 5604 C C . ALA B 1 341 ? -22.469 -29.875 -11.82 1 95.62 341 ALA B C 1
ATOM 5606 O O . ALA B 1 341 ? -21.328 -29.812 -12.266 1 95.62 341 ALA B O 1
ATOM 5607 N N . GLU B 1 342 ? -23.469 -30.141 -12.578 1 96.44 342 GLU B N 1
ATOM 5608 C CA . GLU B 1 342 ? -23.312 -30.344 -14.016 1 96.44 342 GLU B CA 1
ATOM 5609 C C . GLU B 1 342 ? -22.812 -29.062 -14.695 1 96.44 342 GLU B C 1
ATOM 5611 O O . GLU B 1 342 ? -21.969 -29.125 -15.594 1 96.44 342 GLU B O 1
ATOM 5616 N N . GLU B 1 343 ? -23.359 -27.953 -14.242 1 97.25 343 GLU B N 1
ATOM 5617 C CA . GLU B 1 343 ? -22.938 -26.656 -14.781 1 97.25 343 GLU B CA 1
ATOM 5618 C C . GLU B 1 343 ? -21.469 -26.391 -14.453 1 97.25 343 GLU B C 1
ATOM 5620 O O . GLU B 1 343 ? -20.734 -25.828 -15.273 1 97.25 343 GLU B O 1
ATOM 5625 N N . GLN B 1 344 ? -21.062 -26.703 -13.266 1 97.94 344 GLN B N 1
ATOM 5626 C CA . GLN B 1 344 ? -19.672 -26.531 -12.859 1 97.94 344 GLN B CA 1
ATOM 5627 C C . GLN B 1 344 ? -18.734 -27.359 -13.734 1 97.94 344 GLN B C 1
ATOM 5629 O O . GLN B 1 344 ? -17.703 -26.859 -14.203 1 97.94 344 GLN B O 1
ATOM 5634 N N . LEU B 1 345 ? -19.109 -28.609 -13.961 1 97.69 345 LEU B N 1
ATOM 5635 C CA . LEU B 1 345 ? -18.328 -29.516 -14.797 1 97.69 345 LEU B CA 1
ATOM 5636 C C . LEU B 1 345 ? -18.25 -28.984 -16.234 1 97.69 345 LEU B C 1
ATOM 5638 O O . LEU B 1 345 ? -17.188 -29.047 -16.859 1 97.69 345 LEU B O 1
ATOM 5642 N N . SER B 1 346 ? -19.344 -28.516 -16.719 1 97.81 346 SER B N 1
ATOM 5643 C CA . SER B 1 346 ? -19.375 -27.938 -18.062 1 97.81 346 SER B CA 1
ATOM 5644 C C . SER B 1 346 ? -18.438 -26.734 -18.156 1 97.81 346 SER B C 1
ATOM 5646 O O . SER B 1 346 ? -17.703 -26.594 -19.141 1 97.81 346 SER B O 1
ATOM 5648 N N . LYS B 1 347 ? -18.516 -25.875 -17.172 1 98.19 347 LYS B N 1
ATOM 5649 C CA . LYS B 1 347 ? -17.656 -24.688 -17.156 1 98.19 347 LYS B CA 1
ATOM 5650 C C . LYS B 1 347 ? -16.188 -25.078 -17.109 1 98.19 347 LYS B C 1
ATOM 5652 O O . LYS B 1 347 ? -15.344 -24.453 -17.75 1 98.19 347 LYS B O 1
ATOM 5657 N N . GLU B 1 348 ? -15.891 -26.047 -16.312 1 98.5 348 GLU B N 1
ATOM 5658 C CA . GLU B 1 348 ? -14.523 -26.562 -16.234 1 98.5 348 GLU B CA 1
ATOM 5659 C C . GLU B 1 348 ? -14.008 -27 -17.594 1 98.5 348 GLU B C 1
ATOM 5661 O O . GLU B 1 348 ? -12.922 -26.594 -18.016 1 98.5 348 GLU B O 1
ATOM 5666 N N . GLU B 1 349 ? -14.797 -27.781 -18.297 1 98.38 349 GLU B N 1
ATOM 5667 C CA . GLU B 1 349 ? -14.422 -28.266 -19.625 1 98.38 349 GLU B CA 1
ATOM 5668 C C . GLU B 1 349 ? -14.273 -27.109 -20.609 1 98.38 349 GLU B C 1
ATOM 5670 O O . GLU B 1 349 ? -13.289 -27.031 -21.344 1 98.38 349 GLU B O 1
ATOM 5675 N N . ASP B 1 350 ? -15.234 -26.219 -20.578 1 98.62 350 ASP B N 1
ATOM 5676 C CA . ASP B 1 350 ? -15.227 -25.078 -21.484 1 98.62 350 ASP B CA 1
ATOM 5677 C C . ASP B 1 350 ? -13.977 -24.219 -21.281 1 98.62 350 ASP B C 1
ATOM 5679 O O . ASP B 1 350 ? -13.367 -23.766 -22.25 1 98.62 350 ASP B O 1
ATOM 5683 N N . ASN B 1 351 ? -13.688 -23.938 -20.062 1 98.81 351 ASN B N 1
ATOM 5684 C CA . ASN B 1 351 ? -12.508 -23.141 -19.75 1 98.81 351 ASN B CA 1
ATOM 5685 C C . ASN B 1 351 ? -11.234 -23.781 -20.297 1 98.81 351 ASN B C 1
ATOM 5687 O O . ASN B 1 351 ? -10.398 -23.094 -20.891 1 98.81 351 ASN B O 1
ATOM 5691 N N . ILE B 1 352 ? -11.078 -25.047 -20.094 1 98.88 352 ILE B N 1
ATOM 5692 C CA . ILE B 1 352 ? -9.883 -25.766 -20.5 1 98.88 352 ILE B CA 1
ATOM 5693 C C . ILE B 1 352 ? -9.781 -25.781 -22.031 1 98.88 352 ILE B C 1
ATOM 5695 O O . ILE B 1 352 ? -8.719 -25.5 -22.594 1 98.88 352 ILE B O 1
ATOM 5699 N N . LEU B 1 353 ? -10.883 -26.047 -22.688 1 98.81 353 LEU B N 1
ATOM 5700 C CA . LEU B 1 353 ? -10.891 -26.047 -24.156 1 98.81 353 LEU B CA 1
ATOM 5701 C C . LEU B 1 353 ? -10.547 -24.672 -24.703 1 98.81 353 LEU B C 1
ATOM 5703 O O . LEU B 1 353 ? -9.828 -24.562 -25.703 1 98.81 353 LEU B O 1
ATOM 5707 N N . ALA B 1 354 ? -11.086 -23.656 -24.078 1 98.81 354 ALA B N 1
ATOM 5708 C CA . ALA B 1 354 ? -10.766 -22.297 -24.484 1 98.81 354 ALA B CA 1
ATOM 5709 C C . ALA B 1 354 ? -9.273 -22.016 -24.375 1 98.81 354 ALA B C 1
ATOM 5711 O O . ALA B 1 354 ? -8.688 -21.359 -25.234 1 98.81 354 ALA B O 1
ATOM 5712 N N . CYS B 1 355 ? -8.695 -22.5 -23.359 1 98.88 355 CYS B N 1
ATOM 5713 C CA . CYS B 1 355 ? -7.27 -22.281 -23.141 1 98.88 355 CYS B CA 1
ATOM 5714 C C . CYS B 1 355 ? -6.445 -23.031 -24.188 1 98.88 355 CYS B C 1
ATOM 5716 O O . CYS B 1 355 ? -5.477 -22.484 -24.719 1 98.88 355 CYS B O 1
ATOM 5718 N N . LEU B 1 356 ? -6.762 -24.297 -24.438 1 98.69 356 LEU B N 1
ATOM 5719 C CA . LEU B 1 356 ? -6.055 -25.047 -25.469 1 98.69 356 LEU B CA 1
ATOM 5720 C C . LEU B 1 356 ? -6.156 -24.359 -26.828 1 98.69 356 LEU B C 1
ATOM 5722 O O . LEU B 1 356 ? -5.176 -24.297 -27.562 1 98.69 356 LEU B O 1
ATOM 5726 N N . ALA B 1 357 ? -7.355 -23.859 -27.125 1 98.44 357 ALA B N 1
ATOM 5727 C CA . ALA B 1 357 ? -7.555 -23.156 -28.391 1 98.44 357 ALA B CA 1
ATOM 5728 C C . ALA B 1 357 ? -6.672 -21.906 -28.453 1 98.44 357 ALA B C 1
ATOM 5730 O O . ALA B 1 357 ? -6.062 -21.625 -29.5 1 98.44 357 ALA B O 1
ATOM 5731 N N . TYR B 1 358 ? -6.633 -21.172 -27.391 1 98.56 358 TYR B N 1
ATOM 5732 C CA . TYR B 1 358 ? -5.773 -20 -27.344 1 98.56 358 TYR B CA 1
ATOM 5733 C C . TYR B 1 358 ? -4.312 -20.391 -27.547 1 98.56 358 TYR B C 1
ATOM 5735 O O . TYR B 1 358 ? -3.588 -19.703 -28.281 1 98.56 358 TYR B O 1
ATOM 5743 N N . GLY B 1 359 ? -3.854 -21.422 -26.844 1 98.19 359 GLY B N 1
ATOM 5744 C CA . GLY B 1 359 ? -2.486 -21.906 -27 1 98.19 359 GLY B CA 1
ATOM 5745 C C . GLY B 1 359 ? -2.133 -22.203 -28.453 1 98.19 359 GLY B C 1
ATOM 5746 O O . GLY B 1 359 ? -1.064 -21.828 -28.922 1 98.19 359 GLY B O 1
ATOM 5747 N N . LYS B 1 360 ? -3.01 -22.844 -29.125 1 96.88 360 LYS B N 1
ATOM 5748 C CA . LYS B 1 360 ? -2.791 -23.219 -30.516 1 96.88 360 LYS B CA 1
ATOM 5749 C C . LYS B 1 360 ? -2.779 -21.984 -31.422 1 96.88 360 LYS B C 1
ATOM 5751 O O . LYS B 1 360 ? -1.861 -21.812 -32.219 1 96.88 360 LYS B O 1
ATOM 5756 N N . ARG B 1 361 ? -3.717 -21.141 -31.234 1 96.62 361 ARG B N 1
ATOM 5757 C CA . ARG B 1 361 ? -3.945 -20.031 -32.156 1 96.62 361 ARG B CA 1
ATOM 5758 C C . ARG B 1 361 ? -2.971 -18.891 -31.875 1 96.62 361 ARG B C 1
ATOM 5760 O O . ARG B 1 361 ? -2.463 -18.266 -32.812 1 96.62 361 ARG B O 1
ATOM 5767 N N . ASN B 1 362 ? -2.729 -18.594 -30.609 1 97.19 362 ASN B N 1
ATOM 5768 C CA . ASN B 1 362 ? -2.041 -17.359 -30.266 1 97.19 362 ASN B CA 1
ATOM 5769 C C . ASN B 1 362 ? -0.614 -17.625 -29.797 1 97.19 362 ASN B C 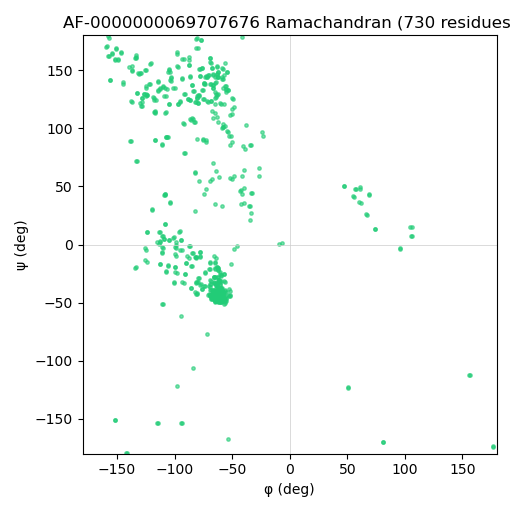1
ATOM 5771 O O . ASN B 1 362 ? 0.243 -16.734 -29.859 1 97.19 362 ASN B O 1
ATOM 5775 N N . LEU B 1 363 ? -0.36 -18.828 -29.328 1 97.75 363 LEU B N 1
ATOM 5776 C CA . LEU B 1 363 ? 0.967 -19.109 -28.797 1 97.75 363 LEU B CA 1
ATOM 5777 C C . LEU B 1 363 ? 1.682 -20.156 -29.656 1 97.75 363 LEU B C 1
ATOM 5779 O O . LEU B 1 363 ? 2.775 -20.609 -29.312 1 97.75 363 LEU B O 1
ATOM 5783 N N . LYS B 1 364 ? 1.082 -20.625 -30.734 1 96.25 364 LYS B N 1
ATOM 5784 C CA . LYS B 1 364 ? 1.633 -21.562 -31.719 1 96.25 364 LYS B CA 1
ATOM 5785 C C . LYS B 1 364 ? 2.004 -22.891 -31.062 1 96.25 364 LYS B C 1
ATOM 5787 O O . LYS B 1 364 ? 3.031 -23.484 -31.391 1 96.25 364 LYS B O 1
ATOM 5792 N N . MET B 1 365 ? 1.229 -23.312 -30.109 1 96.19 365 MET B N 1
ATOM 5793 C CA . MET B 1 365 ? 1.493 -24.578 -29.422 1 96.19 365 MET B CA 1
ATOM 5794 C C . MET B 1 365 ? 0.759 -25.734 -30.094 1 96.19 365 MET B C 1
ATOM 5796 O O . MET B 1 365 ? -0.241 -26.219 -29.562 1 96.19 365 MET B O 1
ATOM 5800 N N . ASN B 1 366 ? 1.368 -26.188 -31.234 1 89.31 366 ASN B N 1
ATOM 5801 C CA . ASN B 1 366 ? 0.685 -27.141 -32.094 1 89.31 366 ASN B CA 1
ATOM 5802 C C . ASN B 1 366 ? 1.529 -28.391 -32.344 1 89.31 366 ASN B C 1
ATOM 5804 O O . ASN B 1 366 ? 1.061 -29.359 -32.938 1 89.31 366 ASN B O 1
ATOM 5808 N N . ARG B 1 367 ? 2.697 -28.5 -31.891 1 82.19 367 ARG B N 1
ATOM 5809 C CA . ARG B 1 367 ? 3.604 -29.594 -32.219 1 82.19 367 ARG B CA 1
ATOM 5810 C C . ARG B 1 367 ? 3.428 -30.75 -31.234 1 82.19 367 ARG B C 1
ATOM 5812 O O . ARG B 1 367 ? 3.217 -30.531 -30.031 1 82.19 367 ARG B O 1
#